Protein AF-0000000087529624 (afdb_homodimer)

Radius of gyration: 29.61 Å; Cα contacts (8 Å, |Δi|>4): 1299; chains: 2; bounding box: 72×69×89 Å

Structure (mmCIF, N/CA/C/O backbone):
data_AF-0000000087529624-model_v1
#
loop_
_entity.id
_entity.type
_entity.pdbx_description
1 polymer 'ABC-type uncharacterized transport system, substrate-binding protein'
#
loop_
_atom_site.group_PDB
_atom_site.id
_atom_site.type_symbol
_atom_site.label_atom_id
_atom_site.label_alt_id
_atom_site.label_comp_id
_atom_site.label_asym_id
_atom_site.label_entity_id
_atom_site.label_seq_id
_atom_site.pdbx_PDB_ins_code
_atom_site.Cartn_x
_atom_site.Cartn_y
_atom_site.Cartn_z
_atom_site.occupancy
_atom_site.B_iso_or_equiv
_atom_site.auth_seq_id
_atom_site.auth_comp_id
_atom_site.auth_asym_id
_atom_site.auth_atom_id
_atom_site.pdbx_PDB_model_num
ATOM 1 N N . MET A 1 1 ? -28.75 -11.672 56.594 1 63.16 1 MET A N 1
ATOM 2 C CA . MET A 1 1 ? -29.016 -12.688 55.562 1 63.16 1 MET A CA 1
ATOM 3 C C . MET A 1 1 ? -28.703 -14.086 56.094 1 63.16 1 MET A C 1
ATOM 5 O O . MET A 1 1 ? -27.609 -14.328 56.594 1 63.16 1 MET A O 1
ATOM 9 N N . GLY A 1 2 ? -29.75 -14.891 56.344 1 76.25 2 GLY A N 1
ATOM 10 C CA . GLY A 1 2 ? -29.578 -16.156 57.031 1 76.25 2 GLY A CA 1
ATOM 11 C C . GLY A 1 2 ? -28.719 -17.141 56.25 1 76.25 2 GLY A C 1
ATOM 12 O O . GLY A 1 2 ? -28.453 -16.938 55.062 1 76.25 2 GLY A O 1
ATOM 13 N N . PHE A 1 3 ? -28.219 -18.125 56.906 1 85.94 3 PHE A N 1
ATOM 14 C CA . PHE A 1 3 ? -27.344 -19.172 56.406 1 85.94 3 PHE A CA 1
ATOM 15 C C . PHE A 1 3 ? -27.922 -19.812 55.156 1 85.94 3 PHE A C 1
ATOM 17 O O . PHE A 1 3 ? -27.188 -20.047 54.188 1 85.94 3 PHE A O 1
ATOM 24 N N . TYR A 1 4 ? -29.188 -19.938 55.062 1 86.25 4 TYR A N 1
ATOM 25 C CA . TYR A 1 4 ? -29.859 -20.547 53.906 1 86.25 4 TYR A CA 1
ATOM 26 C C . TYR A 1 4 ? -29.859 -19.625 52.719 1 86.25 4 TYR A C 1
ATOM 28 O O . TYR A 1 4 ? -29.688 -20.078 51.562 1 86.25 4 TYR A O 1
ATOM 36 N N . GLU A 1 5 ? -29.906 -18.359 53 1 87.75 5 GLU A N 1
ATOM 37 C CA . GLU A 1 5 ? -29.906 -17.359 51.938 1 87.75 5 GLU A CA 1
ATOM 38 C C . GLU A 1 5 ? -28.531 -17.281 51.25 1 87.75 5 GLU A C 1
ATOM 40 O O . GLU A 1 5 ? -28.438 -17.188 50.031 1 87.75 5 GLU A O 1
ATOM 45 N N . LYS A 1 6 ? -27.547 -17.469 51.938 1 89.5 6 LYS A N 1
ATOM 46 C CA . LYS A 1 6 ? -26.188 -17.438 51.406 1 89.5 6 LYS A CA 1
ATOM 47 C C . LYS A 1 6 ? -25.922 -18.672 50.531 1 89.5 6 LYS A C 1
ATOM 49 O O . LYS A 1 6 ? -25.266 -18.578 49.5 1 89.5 6 LYS A O 1
ATOM 54 N N . LYS A 1 7 ? -26.422 -19.781 50.938 1 87.19 7 LYS A N 1
ATOM 55 C CA . LYS A 1 7 ? -26.234 -21.016 50.188 1 87.19 7 LYS A CA 1
ATOM 56 C C . LYS A 1 7 ? -26.969 -20.969 48.844 1 87.19 7 LYS A C 1
ATOM 58 O O . LYS A 1 7 ? -26.438 -21.438 47.812 1 87.19 7 LYS A O 1
ATOM 63 N N . ILE A 1 8 ? -28.094 -20.344 48.844 1 89.31 8 ILE A N 1
ATOM 64 C CA . ILE A 1 8 ? -28.875 -20.219 47.625 1 89.31 8 ILE A CA 1
ATOM 65 C C . ILE A 1 8 ? -28.188 -19.266 46.656 1 89.31 8 ILE A C 1
ATOM 67 O O . ILE A 1 8 ? -28.094 -19.547 45.469 1 89.31 8 ILE A O 1
ATOM 71 N N . ILE A 1 9 ? -27.578 -18.234 47.125 1 89.12 9 ILE A N 1
ATOM 72 C CA . ILE A 1 9 ? -26.859 -17.25 46.312 1 89.12 9 ILE A CA 1
ATOM 73 C C . ILE A 1 9 ? -25.609 -17.906 45.719 1 89.12 9 ILE A C 1
ATOM 75 O O . ILE A 1 9 ? -25.312 -17.719 44.531 1 89.12 9 ILE A O 1
ATOM 79 N N . ALA A 1 10 ? -24.969 -18.719 46.531 1 89.94 10 ALA A N 1
ATOM 80 C CA . ALA A 1 10 ? -23.766 -19.422 46.062 1 89.94 10 ALA A CA 1
ATOM 81 C C . ALA A 1 10 ? -24.109 -20.422 44.969 1 89.94 10 ALA A C 1
ATOM 83 O O . ALA A 1 10 ? -23.391 -20.531 43.969 1 89.94 10 ALA A O 1
ATOM 84 N N . LEU A 1 11 ? -25.203 -21.125 45.188 1 89.5 11 LEU A N 1
ATOM 85 C CA . LEU A 1 11 ? -25.656 -22.094 44.219 1 89.5 11 LEU A CA 1
ATOM 86 C C . LEU A 1 11 ? -26.062 -21.391 42.906 1 89.5 11 LEU A C 1
ATOM 88 O O . LEU A 1 11 ? -25.75 -21.859 41.812 1 89.5 11 LEU A O 1
ATOM 92 N N . LEU A 1 12 ? -26.719 -20.234 43 1 89.38 12 LEU A N 1
ATOM 93 C CA . LEU A 1 12 ? -27.156 -19.469 41.844 1 89.38 12 LEU A CA 1
ATOM 94 C C . LEU A 1 12 ? -25.953 -18.891 41.094 1 89.38 12 LEU A C 1
ATOM 96 O O . LEU A 1 12 ? -25.922 -18.875 39.844 1 89.38 12 LEU A O 1
ATOM 100 N N . THR A 1 13 ? -24.984 -18.516 41.906 1 89.5 13 THR A N 1
ATOM 101 C CA . THR A 1 13 ? -23.766 -17.984 41.312 1 89.5 13 THR A CA 1
ATOM 102 C C . THR A 1 13 ? -23 -19.094 40.594 1 89.5 13 THR A C 1
ATOM 104 O O . THR A 1 13 ? -22.531 -18.891 39.469 1 89.5 13 THR A O 1
ATOM 107 N N . ALA A 1 14 ? -22.938 -20.25 41.312 1 90.06 14 ALA A N 1
ATOM 108 C CA . ALA A 1 14 ? -22.266 -21.391 40.688 1 90.06 14 ALA A CA 1
ATOM 109 C C . ALA A 1 14 ? -22.969 -21.812 39.406 1 90.06 14 ALA A C 1
ATOM 111 O O . ALA A 1 14 ? -22.328 -22.094 38.406 1 90.06 14 ALA A O 1
ATOM 112 N N . CYS A 1 15 ? -24.297 -21.844 39.469 1 90.31 15 CYS A N 1
ATOM 113 C CA . CYS A 1 15 ? -25.078 -22.188 38.281 1 90.31 15 CYS A CA 1
ATOM 114 C C . CYS A 1 15 ? -24.859 -21.156 37.188 1 90.31 15 CYS A C 1
ATOM 116 O O . CYS A 1 15 ? -24.703 -21.516 36.031 1 90.31 15 CYS A O 1
ATOM 118 N N . PHE A 1 16 ? -24.891 -19.938 37.594 1 88.69 16 PHE A N 1
ATOM 119 C CA . PHE A 1 16 ? -24.672 -18.859 36.625 1 88.69 16 PHE A CA 1
ATOM 120 C C . PHE A 1 16 ? -23.281 -18.969 36 1 88.69 16 PHE A C 1
ATOM 122 O O . PHE A 1 16 ? -23.156 -18.891 34.75 1 88.69 16 PHE A O 1
ATOM 129 N N . VAL A 1 17 ? -22.234 -19.203 36.781 1 89.5 17 VAL A N 1
ATOM 130 C CA . VAL A 1 17 ? -20.859 -19.312 36.281 1 89.5 17 VAL A CA 1
ATOM 131 C C . VAL A 1 17 ? -20.75 -20.531 35.375 1 89.5 17 VAL A C 1
ATOM 133 O O . VAL A 1 17 ? -20.109 -20.469 34.312 1 89.5 17 VAL A O 1
ATOM 136 N N . THR A 1 18 ? -21.375 -21.641 35.844 1 91.06 18 THR A N 1
ATOM 137 C CA . THR A 1 18 ? -21.344 -22.844 35.031 1 91.06 18 THR A CA 1
ATOM 138 C C . THR A 1 18 ? -22.031 -22.609 33.688 1 91.06 18 THR A C 1
ATOM 140 O O . THR A 1 18 ? -21.516 -23.031 32.656 1 91.06 18 THR A O 1
ATOM 143 N N . ILE A 1 19 ? -23.141 -21.969 33.688 1 88.75 19 ILE A N 1
ATOM 144 C CA . ILE A 1 19 ? -23.875 -21.672 32.469 1 88.75 19 ILE A CA 1
ATOM 145 C C . ILE A 1 19 ? -23.047 -20.734 31.594 1 88.75 19 ILE A C 1
ATOM 147 O O . ILE A 1 19 ? -23 -20.906 30.375 1 88.75 19 ILE A O 1
ATOM 151 N N . LEU A 1 20 ? -22.438 -19.766 32.188 1 86.81 20 LEU A N 1
ATOM 152 C CA . LEU A 1 20 ? -21.594 -18.828 31.438 1 86.81 20 LEU A CA 1
ATOM 153 C C . LEU A 1 20 ? -20.422 -19.562 30.781 1 86.81 20 LEU A C 1
ATOM 155 O O . LEU A 1 20 ? -20.094 -19.297 29.625 1 86.81 20 LEU A O 1
ATOM 159 N N . ILE A 1 21 ? -19.766 -20.375 31.531 1 86.56 21 ILE A N 1
ATOM 160 C CA . ILE A 1 21 ? -18.656 -21.141 30.984 1 86.56 21 ILE A CA 1
ATOM 161 C C . ILE A 1 21 ? -19.141 -22.016 29.844 1 86.56 21 ILE A C 1
ATOM 163 O O . ILE A 1 21 ? -18.5 -22.078 28.781 1 86.56 21 ILE A O 1
ATOM 167 N N . ILE A 1 22 ? -20.312 -22.688 30.047 1 85.06 22 ILE A N 1
ATOM 168 C CA . ILE A 1 22 ? -20.875 -23.531 29 1 85.06 22 ILE A CA 1
ATOM 169 C C . ILE A 1 22 ? -21.188 -22.688 27.766 1 85.06 22 ILE A C 1
ATOM 171 O O . ILE A 1 22 ? -20.891 -23.078 26.641 1 85.06 22 ILE A O 1
ATOM 175 N N . PHE A 1 23 ? -21.766 -21.562 27.969 1 80.31 23 PHE A N 1
ATOM 176 C CA . PHE A 1 23 ? -22.094 -20.656 26.875 1 80.31 23 PHE A CA 1
ATOM 177 C C . PHE A 1 23 ? -20.828 -20.234 26.141 1 80.31 23 PHE A C 1
ATOM 179 O O . PHE A 1 23 ? -20.797 -20.266 24.906 1 80.31 23 PHE A O 1
ATOM 186 N N . LEU A 1 24 ? -19.812 -19.859 26.797 1 78.88 24 LEU A N 1
ATOM 187 C CA . LEU A 1 24 ? -18.562 -19.422 26.172 1 78.88 24 LEU A CA 1
ATOM 188 C C . LEU A 1 24 ? -17.922 -20.562 25.406 1 78.88 24 LEU A C 1
ATOM 190 O O . LEU A 1 24 ? -17.375 -20.359 24.312 1 78.88 24 LEU A O 1
ATOM 194 N N . VAL A 1 25 ? -18.078 -21.672 25.969 1 76.44 25 VAL A N 1
ATOM 195 C CA . VAL A 1 25 ? -17.5 -22.844 25.312 1 76.44 25 VAL A CA 1
ATOM 196 C C . VAL A 1 25 ? -18.281 -23.172 24.047 1 76.44 25 VAL A C 1
ATOM 198 O O . VAL A 1 25 ? -17.703 -23.406 22.984 1 76.44 25 VAL A O 1
ATOM 201 N N . ILE A 1 26 ? -19.562 -23.109 24.094 1 73.06 26 ILE A N 1
ATOM 202 C CA . ILE A 1 26 ? -20.406 -23.422 22.953 1 73.06 26 ILE A CA 1
ATOM 203 C C . ILE A 1 26 ? -20.188 -22.375 21.859 1 73.06 26 ILE A C 1
ATOM 205 O O . ILE A 1 26 ? -20.094 -22.719 20.672 1 73.06 26 ILE A O 1
ATOM 209 N N . THR A 1 27 ? -20.125 -21.125 22.219 1 74.19 27 THR A N 1
ATOM 210 C CA . THR A 1 27 ? -19.922 -20.062 21.234 1 74.19 27 THR A CA 1
ATOM 211 C C . THR A 1 27 ? -18.578 -20.203 20.547 1 74.19 27 THR A C 1
ATOM 213 O O . THR A 1 27 ? -18.453 -19.938 19.344 1 74.19 27 THR A O 1
ATOM 216 N N . ASN A 1 28 ? -17.656 -20.625 21.297 1 74.56 28 ASN A N 1
ATOM 217 C CA . ASN A 1 28 ? -16.328 -20.797 20.703 1 74.56 28 ASN A CA 1
ATOM 218 C C . ASN A 1 28 ? -16.281 -22.016 19.781 1 74.56 28 ASN A C 1
ATOM 220 O O . ASN A 1 28 ? -15.625 -21.984 18.734 1 74.56 28 ASN A O 1
ATOM 224 N N . LEU A 1 29 ? -17.031 -23.031 20.125 1 75.06 29 LEU A N 1
ATOM 225 C CA . LEU A 1 29 ? -17.031 -24.266 19.344 1 75.06 29 LEU A CA 1
ATOM 226 C C . LEU A 1 29 ? -17.875 -24.094 18.078 1 75.06 29 LEU A C 1
ATOM 228 O O . LEU A 1 29 ? -17.656 -24.812 17.094 1 75.06 29 LEU A O 1
ATOM 232 N N . SER A 1 30 ? -18.672 -23.172 18.078 1 82.81 30 SER A N 1
ATOM 233 C CA . SER A 1 30 ? -19.594 -23.016 16.953 1 82.81 30 SER A CA 1
ATOM 234 C C . SER A 1 30 ? -19.047 -22.047 15.914 1 82.81 30 SER A C 1
ATOM 236 O O . SER A 1 30 ? -19.625 -21.859 14.852 1 82.81 30 SER A O 1
ATOM 238 N N . LYS A 1 31 ? -17.844 -21.578 16.156 1 90.44 31 LYS A N 1
ATOM 239 C CA . LYS A 1 31 ? -17.25 -20.656 15.203 1 90.44 31 LYS A CA 1
ATOM 240 C C . LYS A 1 31 ? -16.875 -21.375 13.906 1 90.44 31 LYS A C 1
ATOM 242 O O . LYS A 1 31 ? -16.312 -22.484 13.945 1 90.44 31 LYS A O 1
ATOM 247 N N . PRO A 1 32 ? -17.25 -20.797 12.742 1 96 32 PRO A N 1
ATOM 248 C CA . PRO A 1 32 ? -16.781 -21.391 11.492 1 96 32 PRO A CA 1
ATOM 249 C C . PRO A 1 32 ? -15.258 -21.562 11.445 1 96 32 PRO A C 1
ATOM 251 O O . PRO A 1 32 ? -14.523 -20.688 11.922 1 96 32 PRO A O 1
ATOM 254 N N . ARG A 1 33 ? -14.812 -22.703 10.992 1 98 33 ARG A N 1
ATOM 255 C CA . ARG A 1 33 ? -13.398 -23.047 10.922 1 98 33 ARG A CA 1
ATOM 256 C C . ARG A 1 33 ? -12.867 -22.906 9.5 1 98 33 ARG A C 1
ATOM 258 O O . ARG A 1 33 ? -13.391 -23.516 8.57 1 98 33 ARG A O 1
ATOM 265 N N . ILE A 1 34 ? -11.82 -22.047 9.359 1 98.75 34 ILE A N 1
ATOM 266 C CA . ILE A 1 34 ? -11.219 -21.797 8.055 1 98.75 34 ILE A CA 1
ATOM 267 C C . ILE A 1 34 ? -9.773 -22.297 8.047 1 98.75 34 ILE A C 1
ATOM 269 O O . ILE A 1 34 ? -8.969 -21.891 8.891 1 98.75 34 ILE A O 1
ATOM 273 N N . PHE A 1 35 ? -9.477 -23.219 7.172 1 98.81 35 PHE A N 1
ATOM 274 C CA . PHE A 1 35 ? -8.133 -23.75 6.98 1 98.81 35 PHE A CA 1
ATOM 275 C C . PHE A 1 35 ? -7.453 -23.078 5.793 1 98.81 35 PHE A C 1
ATOM 277 O O . PHE A 1 35 ? -7.824 -23.297 4.641 1 98.81 35 PHE A O 1
ATOM 284 N N . VAL A 1 36 ? -6.508 -22.203 6.066 1 98.94 36 VAL A N 1
ATOM 285 C CA . VAL A 1 36 ? -5.758 -21.547 5.004 1 98.94 36 VAL A CA 1
ATOM 286 C C . VAL A 1 36 ? -4.52 -22.359 4.652 1 98.94 36 VAL A C 1
ATOM 288 O O . VAL A 1 36 ? -3.6 -22.484 5.465 1 98.94 36 VAL A O 1
ATOM 291 N N . LEU A 1 37 ? -4.512 -22.859 3.459 1 98.88 37 LEU A N 1
ATOM 292 C CA . LEU A 1 37 ? -3.514 -23.812 2.988 1 98.88 37 LEU A CA 1
ATOM 293 C C . LEU A 1 37 ? -2.646 -23.203 1.896 1 98.88 37 LEU A C 1
ATOM 295 O O . LEU A 1 37 ? -3.135 -22.891 0.808 1 98.88 37 LEU A O 1
ATOM 299 N N . HIS A 1 38 ? -1.378 -23.078 2.221 1 98.56 38 HIS A N 1
ATOM 300 C CA . HIS A 1 38 ? -0.448 -22.5 1.255 1 98.56 38 HIS A CA 1
ATOM 301 C C . HIS A 1 38 ? 0.461 -23.578 0.659 1 98.56 38 HIS A C 1
ATOM 303 O O . HIS A 1 38 ? 1 -24.406 1.385 1 98.56 38 HIS A O 1
ATOM 309 N N . SER A 1 39 ? 0.67 -23.469 -0.634 1 96.81 39 SER A N 1
ATOM 310 C CA . SER A 1 39 ? 1.668 -24.297 -1.309 1 96.81 39 SER A CA 1
ATOM 311 C C . SER A 1 39 ? 3.07 -24 -0.785 1 96.81 39 SER A C 1
ATOM 313 O O . SER A 1 39 ? 3.92 -24.891 -0.741 1 96.81 39 SER A O 1
ATOM 315 N N . TYR A 1 40 ? 3.26 -22.75 -0.394 1 94.75 40 TYR A N 1
ATOM 316 C CA . TYR A 1 40 ? 4.617 -22.297 -0.107 1 94.75 40 TYR A CA 1
ATOM 317 C C . TYR A 1 40 ? 4.727 -21.766 1.319 1 94.75 40 TYR A C 1
ATOM 319 O O . TYR A 1 40 ? 3.738 -21.75 2.059 1 94.75 40 TYR A O 1
ATOM 327 N N . SER A 1 41 ? 5.93 -21.406 1.632 1 94.5 41 SER A N 1
ATOM 328 C CA . SER A 1 41 ? 6.188 -20.984 3.008 1 94.5 41 SER A CA 1
ATOM 329 C C . SER A 1 41 ? 5.973 -19.484 3.186 1 94.5 41 SER A C 1
ATOM 331 O O . SER A 1 41 ? 5.91 -18.75 2.205 1 94.5 41 SER A O 1
ATOM 333 N N . LEU A 1 42 ? 5.953 -19.094 4.426 1 94.81 42 LEU A N 1
ATOM 334 C CA . LEU A 1 42 ? 5.734 -17.703 4.816 1 94.81 42 LEU A CA 1
ATOM 335 C C . LEU A 1 42 ? 6.961 -16.859 4.504 1 94.81 42 LEU A C 1
ATOM 337 O O . LEU A 1 42 ? 6.883 -15.625 4.48 1 94.81 42 LEU A O 1
ATOM 341 N N . ASN A 1 43 ? 8.07 -17.469 4.211 1 89.62 43 ASN A N 1
ATOM 342 C CA . ASN A 1 43 ? 9.281 -16.719 3.865 1 89.62 43 ASN A CA 1
ATOM 343 C C . ASN A 1 43 ? 9.195 -16.141 2.459 1 89.62 43 ASN A C 1
ATOM 345 O O . ASN A 1 43 ? 10.008 -15.289 2.088 1 89.62 43 ASN A O 1
ATOM 349 N N . PHE A 1 44 ? 8.211 -16.562 1.722 1 89.62 44 PHE A N 1
ATOM 350 C CA . PHE A 1 44 ? 7.957 -16.047 0.382 1 89.62 44 PHE A CA 1
ATOM 351 C C . PHE A 1 44 ? 7.027 -14.836 0.435 1 89.62 44 PHE A C 1
ATOM 353 O O . PHE A 1 44 ? 5.906 -14.93 0.939 1 89.62 44 PHE A O 1
ATOM 360 N N . SER A 1 45 ? 7.48 -13.656 -0.053 1 91.62 45 SER A N 1
ATOM 361 C CA . SER A 1 45 ? 6.734 -12.406 0.042 1 91.62 45 SER A CA 1
ATOM 362 C C . SER A 1 45 ? 5.344 -12.539 -0.568 1 91.62 45 SER A C 1
ATOM 364 O O . SER A 1 45 ? 4.375 -11.984 -0.047 1 91.62 45 SER A O 1
ATOM 366 N N . TRP A 1 46 ? 5.262 -13.266 -1.676 1 94 46 TRP A N 1
ATOM 367 C CA . TRP A 1 46 ? 3.98 -13.539 -2.322 1 94 46 TRP A CA 1
ATOM 368 C C . TRP A 1 46 ? 2.979 -14.109 -1.322 1 94 46 TRP A C 1
ATOM 370 O O . TRP A 1 46 ? 1.846 -13.633 -1.231 1 94 46 TRP A O 1
ATOM 380 N N . VAL A 1 47 ? 3.379 -15.07 -0.537 1 96.56 47 VAL A N 1
ATOM 381 C CA . VAL A 1 47 ? 2.539 -15.719 0.46 1 96.56 47 VAL A CA 1
ATOM 382 C C . VAL A 1 47 ? 2.152 -14.727 1.549 1 96.56 47 VAL A C 1
ATOM 384 O O . VAL A 1 47 ? 0.979 -14.617 1.913 1 96.56 47 VAL A O 1
ATOM 387 N N . LYS A 1 48 ? 3.146 -13.977 2.002 1 96.38 48 LYS A N 1
ATOM 388 C CA . LYS A 1 48 ? 2.904 -12.984 3.043 1 96.38 48 LYS A CA 1
ATOM 389 C C . LYS A 1 48 ? 1.849 -11.969 2.602 1 96.38 48 LYS A C 1
ATOM 391 O O . LYS A 1 48 ? 0.941 -11.641 3.367 1 96.38 48 LYS A O 1
ATOM 396 N N . ASP A 1 49 ? 1.986 -11.539 1.422 1 96.75 49 ASP A N 1
ATOM 397 C CA . ASP A 1 49 ? 1.105 -10.477 0.935 1 96.75 49 ASP A CA 1
ATOM 398 C C . ASP A 1 49 ? -0.299 -11.016 0.667 1 96.75 49 ASP A C 1
ATOM 400 O O . ASP A 1 49 ? -1.287 -10.297 0.847 1 96.75 49 ASP A O 1
ATOM 404 N N . ILE A 1 50 ? -0.413 -12.242 0.229 1 98.25 50 ILE A N 1
ATOM 405 C CA . ILE A 1 50 ? -1.725 -12.875 0.119 1 98.25 50 ILE A CA 1
ATOM 406 C C . ILE A 1 50 ? -2.387 -12.93 1.493 1 98.25 50 ILE A C 1
ATOM 408 O O . ILE A 1 50 ? -3.576 -12.633 1.628 1 98.25 50 ILE A O 1
ATOM 412 N N . ASN A 1 51 ? -1.62 -13.32 2.516 1 98.56 51 ASN A N 1
ATOM 413 C CA . ASN A 1 51 ? -2.146 -13.359 3.875 1 98.56 51 ASN A CA 1
ATOM 414 C C . ASN A 1 51 ? -2.643 -11.984 4.328 1 98.56 51 ASN A C 1
ATOM 416 O O . ASN A 1 51 ? -3.65 -11.891 5.027 1 98.56 51 ASN A O 1
ATOM 420 N N . VAL A 1 52 ? -1.903 -10.945 3.934 1 96.88 52 VAL A N 1
ATOM 421 C CA . VAL A 1 52 ? -2.363 -9.594 4.246 1 96.88 52 VAL A CA 1
ATOM 422 C C . VAL A 1 52 ? -3.754 -9.375 3.658 1 96.88 52 VAL A C 1
ATOM 424 O O . VAL A 1 52 ? -4.652 -8.875 4.34 1 96.88 52 VAL A O 1
ATOM 427 N N . GLY A 1 53 ? -3.961 -9.734 2.41 1 97.69 53 GLY A N 1
ATOM 428 C CA . GLY A 1 53 ? -5.266 -9.625 1.776 1 97.69 53 GLY A CA 1
ATOM 429 C C . GLY A 1 53 ? -6.352 -10.398 2.5 1 97.69 53 GLY A C 1
ATOM 430 O O . GLY A 1 53 ? -7.457 -9.891 2.701 1 97.69 53 GLY A O 1
ATOM 431 N N . ILE A 1 54 ? -6.004 -11.625 2.943 1 98.56 54 ILE A N 1
ATOM 432 C CA . ILE A 1 54 ? -6.957 -12.461 3.662 1 98.56 54 ILE A CA 1
ATOM 433 C C . ILE A 1 54 ? -7.32 -11.805 4.992 1 98.56 54 ILE A C 1
ATOM 435 O O . ILE A 1 54 ? -8.5 -11.703 5.332 1 98.56 54 ILE A O 1
ATOM 439 N N . GLU A 1 55 ? -6.387 -11.32 5.703 1 97.81 55 GLU A N 1
ATOM 440 C CA . GLU A 1 55 ? -6.578 -10.766 7.039 1 97.81 55 GLU A CA 1
ATOM 441 C C . GLU A 1 55 ? -7.371 -9.461 6.984 1 97.81 55 GLU A C 1
ATOM 443 O O . GLU A 1 55 ? -8.109 -9.141 7.918 1 97.81 55 GLU A O 1
ATOM 448 N N . ARG A 1 56 ? -7.203 -8.688 5.902 1 95.44 56 ARG A N 1
ATOM 449 C CA . ARG A 1 56 ? -7.977 -7.465 5.742 1 95.44 56 ARG A CA 1
ATOM 450 C C . ARG A 1 56 ? -9.477 -7.742 5.84 1 95.44 56 ARG A C 1
ATOM 452 O O . ARG A 1 56 ? -10.25 -6.871 6.238 1 95.44 56 ARG A O 1
ATOM 459 N N . ILE A 1 57 ? -9.867 -8.961 5.523 1 96.94 57 ILE A N 1
ATOM 460 C CA . ILE A 1 57 ? -11.281 -9.312 5.477 1 96.94 57 ILE A CA 1
ATOM 461 C C . ILE A 1 57 ? -11.648 -10.148 6.699 1 96.94 57 ILE A C 1
ATOM 463 O O . ILE A 1 57 ? -12.648 -9.883 7.367 1 96.94 57 ILE A O 1
ATOM 467 N N . LEU A 1 58 ? -10.758 -11.062 7.145 1 97.81 58 LEU A N 1
ATOM 468 C CA . LEU A 1 58 ? -11.164 -12.094 8.094 1 97.81 58 LEU A CA 1
ATOM 469 C C . LEU A 1 58 ? -10.773 -11.711 9.516 1 97.81 58 LEU A C 1
ATOM 471 O O . LEU A 1 58 ? -11.297 -12.273 10.484 1 97.81 58 LEU A O 1
ATOM 475 N N . LYS A 1 59 ? -9.82 -10.852 9.648 1 93.88 59 LYS A N 1
ATOM 476 C CA . LYS A 1 59 ? -9.242 -10.57 10.961 1 93.88 59 LYS A CA 1
ATOM 477 C C . LYS A 1 59 ? -10.32 -10.133 11.945 1 93.88 59 LYS A C 1
ATOM 479 O O . LYS A 1 59 ? -10.227 -10.406 13.148 1 93.88 59 LYS A O 1
ATOM 484 N N . HIS A 1 60 ? -11.375 -9.508 11.516 1 89.5 60 HIS A N 1
ATOM 485 C CA . HIS A 1 60 ? -12.375 -8.992 12.445 1 89.5 60 HIS A CA 1
ATOM 486 C C . HIS A 1 60 ? -13.617 -9.883 12.477 1 89.5 60 HIS A C 1
ATOM 488 O O . HIS A 1 60 ? -14.633 -9.516 13.062 1 89.5 60 HIS A O 1
ATOM 494 N N . LYS A 1 61 ? -13.523 -11 11.852 1 94.88 61 LYS A N 1
ATOM 495 C CA . LYS A 1 61 ? -14.617 -11.969 11.852 1 94.88 61 LYS A CA 1
ATOM 496 C C . LYS A 1 61 ? -14.461 -12.969 12.992 1 94.88 61 LYS A C 1
ATOM 498 O O . LYS A 1 61 ? -13.344 -13.289 13.398 1 94.88 61 LYS A O 1
ATOM 503 N N . PRO A 1 62 ? -15.531 -13.367 13.539 1 94.75 62 PRO A N 1
ATOM 504 C CA . PRO A 1 62 ? -15.461 -14.359 14.617 1 94.75 62 PRO A CA 1
ATOM 505 C C . PRO A 1 62 ? -15.25 -15.781 14.102 1 94.75 62 PRO A C 1
ATOM 507 O O . PRO A 1 62 ? -16.062 -16.672 14.383 1 94.75 62 PRO A O 1
ATOM 510 N N . TYR A 1 63 ? -14.281 -15.992 13.336 1 97.38 63 TYR A N 1
ATOM 511 C CA . TYR A 1 63 ? -13.938 -17.281 12.75 1 97.38 63 TYR A CA 1
ATOM 512 C C . TYR A 1 63 ? -12.688 -17.859 13.406 1 97.38 63 TYR A C 1
ATOM 514 O O . TYR A 1 63 ? -11.883 -17.125 13.969 1 97.38 63 TYR A O 1
ATOM 522 N N . SER A 1 64 ? -12.586 -19.156 13.492 1 96.81 64 SER A N 1
ATOM 523 C CA . SER A 1 64 ? -11.344 -19.844 13.836 1 96.81 64 SER A CA 1
ATOM 524 C C . SER A 1 64 ? -10.5 -20.109 12.594 1 96.81 64 SER A C 1
ATOM 526 O O . SER A 1 64 ? -10.938 -20.828 11.68 1 96.81 64 SER A O 1
ATOM 528 N N . ILE A 1 65 ? -9.32 -19.578 12.578 1 98.12 65 ILE A N 1
ATOM 529 C CA . ILE A 1 65 ? -8.492 -19.688 11.383 1 98.12 65 ILE A CA 1
ATOM 530 C C . ILE A 1 65 ? -7.211 -20.453 11.703 1 98.12 65 ILE A C 1
ATOM 532 O O . ILE A 1 65 ? -6.531 -20.141 12.688 1 98.12 65 ILE A O 1
ATOM 536 N N . ARG A 1 66 ? -6.922 -21.438 10.969 1 98.19 66 ARG A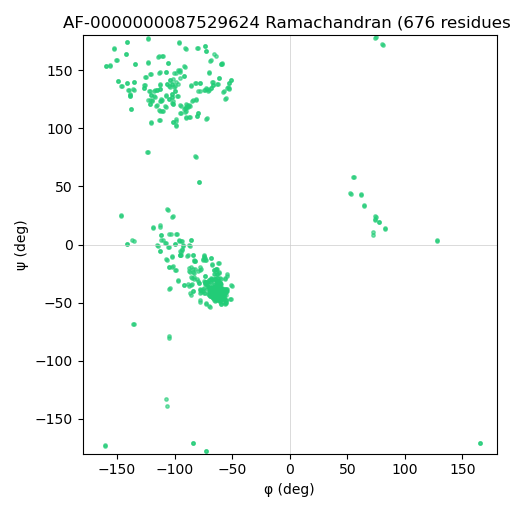 N 1
ATOM 537 C CA . ARG A 1 66 ? -5.664 -22.172 11.047 1 98.19 66 ARG A CA 1
ATOM 538 C C . ARG A 1 66 ? -4.867 -22.016 9.75 1 98.19 66 ARG A C 1
ATOM 540 O O . ARG A 1 66 ? -5.422 -22.156 8.656 1 98.19 66 ARG A O 1
ATOM 547 N N . TRP A 1 67 ? -3.635 -21.734 9.93 1 98.56 67 TRP A N 1
ATOM 548 C CA . TRP A 1 67 ? -2.734 -21.547 8.797 1 98.56 67 TRP A CA 1
ATOM 549 C C . TRP A 1 67 ? -1.823 -22.766 8.625 1 98.56 67 TRP A C 1
ATOM 551 O O . TRP A 1 67 ? -1.328 -23.312 9.609 1 98.56 67 TRP A O 1
ATOM 561 N N . HIS A 1 68 ? -1.633 -23.234 7.422 1 98.69 68 HIS A N 1
ATOM 562 C CA . HIS A 1 68 ? -0.762 -24.359 7.102 1 98.69 68 HIS A CA 1
ATOM 563 C C . HIS A 1 68 ? 0.082 -24.062 5.863 1 98.69 68 HIS A C 1
ATOM 565 O O . HIS A 1 68 ? -0.435 -23.578 4.855 1 98.69 68 HIS A O 1
ATOM 571 N N . TYR A 1 69 ? 1.347 -24.359 5.949 1 98.31 69 TYR A N 1
ATOM 572 C CA . TYR A 1 69 ? 2.301 -24.094 4.879 1 98.31 69 TYR A CA 1
ATOM 573 C C . TYR A 1 69 ? 3 -25.375 4.441 1 98.31 69 TYR A C 1
ATOM 575 O O . TYR A 1 69 ? 3.688 -26.016 5.238 1 98.31 69 TYR A O 1
ATOM 583 N N . MET A 1 70 ? 2.916 -25.688 3.131 1 97.75 70 MET A N 1
ATOM 584 C CA . MET A 1 70 ? 3.463 -26.938 2.637 1 97.75 70 MET A CA 1
ATOM 585 C C . MET A 1 70 ? 4.953 -26.812 2.334 1 97.75 70 MET A C 1
ATOM 587 O O . MET A 1 70 ? 5.676 -27.797 2.307 1 97.75 70 MET A O 1
ATOM 591 N N . ASP A 1 71 ? 5.422 -25.625 1.981 1 94.69 71 ASP A N 1
ATOM 592 C CA . ASP A 1 71 ? 6.82 -25.281 1.728 1 94.69 71 ASP A CA 1
ATOM 593 C C . ASP A 1 71 ? 7.371 -26.094 0.554 1 94.69 71 ASP A C 1
ATOM 595 O O . ASP A 1 71 ? 8.5 -26.578 0.611 1 94.69 71 ASP A O 1
ATOM 599 N N . THR A 1 72 ? 6.598 -26.219 -0.497 1 92.5 72 THR A N 1
ATOM 600 C CA . THR A 1 72 ? 6.965 -27.109 -1.601 1 92.5 72 THR A CA 1
ATOM 601 C C . THR A 1 72 ? 7.93 -26.406 -2.551 1 92.5 72 THR A C 1
ATOM 603 O O . THR A 1 72 ? 8.555 -27.047 -3.396 1 92.5 72 THR A O 1
ATOM 606 N N . LYS A 1 73 ? 8.07 -25.125 -2.465 1 83.12 73 LYS A N 1
ATOM 607 C CA . LYS A 1 73 ? 8.984 -24.391 -3.348 1 83.12 73 LYS A CA 1
ATOM 608 C C . LYS A 1 73 ? 10.438 -24.719 -3.029 1 83.12 73 LYS A C 1
ATOM 610 O O . LYS A 1 73 ? 11.242 -24.922 -3.938 1 83.12 73 LYS A O 1
ATOM 615 N N . ARG A 1 74 ? 10.75 -24.781 -1.821 1 81.81 74 ARG A N 1
ATOM 616 C CA . ARG A 1 74 ? 12.109 -25.078 -1.384 1 81.81 74 ARG A CA 1
ATOM 617 C C . ARG A 1 74 ? 12.406 -26.578 -1.486 1 81.81 74 ARG A C 1
ATOM 619 O O . ARG A 1 74 ? 13.57 -26.984 -1.474 1 81.81 74 ARG A O 1
ATOM 626 N N . ASN A 1 75 ? 11.352 -27.359 -1.494 1 84.44 75 ASN A N 1
ATOM 627 C CA . ASN A 1 75 ? 11.422 -28.812 -1.591 1 84.44 75 ASN A CA 1
ATOM 628 C C . ASN A 1 75 ? 10.617 -29.344 -2.773 1 84.44 75 ASN A C 1
ATOM 630 O O . ASN A 1 75 ? 9.539 -29.906 -2.592 1 84.44 75 ASN A O 1
ATOM 634 N N . PRO A 1 76 ? 11.242 -29.234 -3.938 1 83 76 PRO A N 1
ATOM 635 C CA . PRO A 1 76 ? 10.422 -29.406 -5.141 1 83 76 PRO A CA 1
ATOM 636 C C . PRO A 1 76 ? 10.266 -30.859 -5.551 1 83 76 PRO A C 1
ATOM 638 O O . PRO A 1 76 ? 9.602 -31.172 -6.547 1 83 76 PRO A O 1
ATOM 641 N N . SER A 1 77 ? 10.773 -31.828 -4.797 1 87.81 77 SER A N 1
ATOM 642 C CA . SER A 1 77 ? 10.648 -33.219 -5.191 1 87.81 77 SER A CA 1
ATOM 643 C C . SER A 1 77 ? 9.203 -33.719 -5.086 1 87.81 77 SER A C 1
ATOM 645 O O . SER A 1 77 ? 8.461 -33.25 -4.215 1 87.81 77 SER A O 1
ATOM 647 N N . ILE A 1 78 ? 8.906 -34.625 -5.961 1 92.19 78 ILE A N 1
ATOM 648 C CA . ILE A 1 78 ? 7.562 -35.188 -5.961 1 92.19 78 ILE A CA 1
ATOM 649 C C . ILE A 1 78 ? 7.305 -35.906 -4.645 1 92.19 78 ILE A C 1
ATOM 651 O O . ILE A 1 78 ? 6.199 -35.844 -4.102 1 92.19 78 ILE A O 1
ATOM 655 N N . GLU A 1 79 ? 8.312 -36.531 -4.164 1 95.62 79 GLU A N 1
ATOM 656 C CA . GLU A 1 79 ? 8.188 -37.281 -2.902 1 95.62 79 GLU A CA 1
ATOM 657 C C . GLU A 1 79 ? 7.84 -36.312 -1.755 1 95.62 79 GLU A C 1
ATOM 659 O O . GLU A 1 79 ? 6.961 -36.625 -0.943 1 95.62 79 GLU A O 1
ATOM 664 N N . TYR A 1 80 ? 8.516 -35.25 -1.725 1 95.12 80 TYR A N 1
ATOM 665 C CA . TYR A 1 80 ? 8.242 -34.281 -0.667 1 95.12 80 TYR A CA 1
ATOM 666 C C . TYR A 1 80 ? 6.832 -33.719 -0.798 1 95.12 80 TYR A C 1
ATOM 668 O O . TYR A 1 80 ? 6.105 -33.594 0.192 1 95.12 80 TYR A O 1
ATOM 676 N N .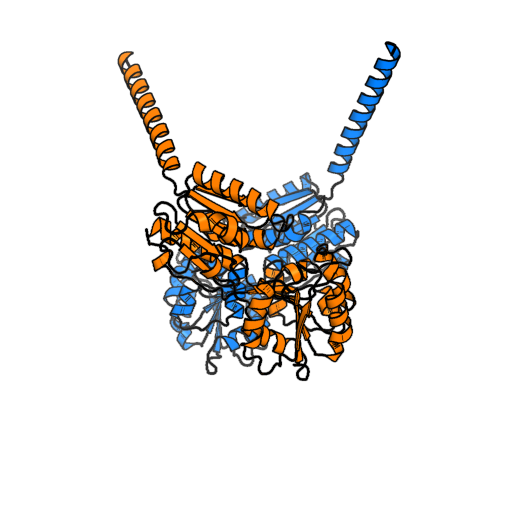 LYS A 1 81 ? 6.43 -33.344 -1.949 1 96.44 81 LYS A N 1
ATOM 677 C CA . LYS A 1 81 ? 5.117 -32.781 -2.191 1 96.44 81 LYS A CA 1
ATOM 678 C C . LYS A 1 81 ? 4.004 -33.719 -1.772 1 96.44 81 LYS A C 1
ATOM 680 O O . LYS A 1 81 ? 3.018 -33.312 -1.159 1 96.44 81 LYS A O 1
ATOM 685 N N . GLU A 1 82 ? 4.227 -35 -2.074 1 97.69 82 GLU A N 1
ATOM 686 C CA . GLU A 1 82 ? 3.25 -36 -1.688 1 97.69 82 GLU A CA 1
ATOM 687 C C . GLU A 1 82 ? 3.174 -36.156 -0.171 1 97.69 82 GLU A C 1
ATOM 689 O O . GLU A 1 82 ? 2.082 -36.25 0.394 1 97.69 82 GLU A O 1
ATOM 694 N N . LYS A 1 83 ? 4.305 -36.125 0.445 1 98.12 83 LYS A N 1
ATOM 695 C CA . LYS A 1 83 ? 4.344 -36.219 1.901 1 98.12 83 LYS A CA 1
ATOM 696 C C . LYS A 1 83 ? 3.693 -35.031 2.557 1 98.12 83 LYS A C 1
ATOM 698 O O . LYS A 1 83 ? 2.885 -35.156 3.477 1 98.12 83 LYS A O 1
ATOM 703 N N . ALA A 1 84 ? 4.078 -33.844 2.1 1 98.06 84 ALA A N 1
ATOM 704 C CA . ALA A 1 84 ? 3.479 -32.625 2.607 1 98.06 84 ALA A CA 1
ATOM 705 C C . ALA A 1 84 ? 1.967 -32.625 2.408 1 98.06 84 ALA A C 1
ATOM 707 O O . ALA A 1 84 ? 1.218 -32.156 3.271 1 98.06 84 ALA A O 1
ATOM 708 N N . GLY A 1 85 ? 1.552 -33.125 1.274 1 98.62 85 GLY A N 1
ATOM 709 C CA . GLY A 1 85 ? 0.131 -33.25 0.994 1 98.62 85 GLY A CA 1
ATOM 710 C C . GLY A 1 85 ? -0.587 -34.156 1.976 1 98.62 85 GLY A C 1
ATOM 711 O O . GLY A 1 85 ? -1.648 -33.812 2.494 1 98.62 85 GLY A O 1
ATOM 712 N N . LYS A 1 86 ? -0.003 -35.312 2.254 1 98.44 86 LYS A N 1
ATOM 713 C CA . LYS A 1 86 ? -0.591 -36.25 3.197 1 98.44 86 LYS A CA 1
ATOM 714 C C . LYS A 1 86 ? -0.725 -35.625 4.586 1 98.44 86 LYS A C 1
ATOM 716 O O . LYS A 1 86 ? -1.741 -35.812 5.258 1 98.44 86 LYS A O 1
ATOM 721 N N . ILE A 1 87 ? 0.286 -34.906 4.973 1 98.56 87 ILE A N 1
ATOM 722 C CA . ILE A 1 87 ? 0.276 -34.25 6.273 1 98.56 87 ILE A CA 1
ATOM 723 C C . ILE A 1 87 ? -0.876 -33.25 6.332 1 98.56 87 ILE A C 1
ATOM 725 O O . ILE A 1 87 ? -1.633 -33.219 7.305 1 98.56 87 ILE A O 1
ATOM 729 N N . ALA A 1 88 ? -1.011 -32.469 5.305 1 98.75 88 ALA A N 1
ATOM 730 C CA . ALA A 1 88 ? -2.055 -31.453 5.262 1 98.75 88 ALA A CA 1
ATOM 731 C C . ALA A 1 88 ? -3.441 -32.094 5.219 1 98.75 88 ALA A C 1
ATOM 733 O O . ALA A 1 88 ? -4.363 -31.625 5.895 1 98.75 88 ALA A O 1
ATOM 734 N N . VAL A 1 89 ? -3.625 -33.156 4.449 1 98.75 89 VAL A N 1
ATOM 735 C CA . VAL A 1 89 ? -4.898 -33.844 4.363 1 98.75 89 VAL A CA 1
ATOM 736 C C . VAL A 1 89 ? -5.293 -34.375 5.746 1 98.75 89 VAL A C 1
ATOM 738 O O . VAL A 1 89 ? -6.441 -34.219 6.164 1 98.75 89 VAL A O 1
ATOM 741 N N . ASN A 1 90 ? -4.363 -34.969 6.441 1 98.5 90 ASN A N 1
ATOM 742 C CA . ASN A 1 90 ? -4.629 -35.469 7.781 1 98.5 90 ASN A CA 1
ATOM 743 C C . ASN A 1 90 ? -5.004 -34.344 8.742 1 98.5 90 ASN A C 1
ATOM 745 O O . ASN A 1 90 ? -5.91 -34.5 9.57 1 98.5 90 ASN A O 1
ATOM 749 N N . ALA A 1 91 ? -4.289 -33.219 8.648 1 98.56 91 ALA A N 1
ATOM 750 C CA . ALA A 1 91 ? -4.602 -32.094 9.5 1 98.56 91 ALA A CA 1
ATOM 751 C C . ALA A 1 91 ? -6.027 -31.594 9.258 1 98.56 91 ALA A C 1
ATOM 753 O O . ALA A 1 91 ? -6.742 -31.25 10.203 1 98.56 91 ALA A O 1
ATOM 754 N N . ILE A 1 92 ? -6.441 -31.562 8.023 1 98.69 92 ILE A N 1
ATOM 755 C CA . ILE A 1 92 ? -7.773 -31.109 7.648 1 98.69 92 ILE A CA 1
ATOM 756 C C . ILE A 1 92 ? -8.82 -32.094 8.156 1 98.69 92 ILE A C 1
ATOM 758 O O . ILE A 1 92 ? -9.836 -31.703 8.719 1 98.69 92 ILE A O 1
ATOM 762 N N . LYS A 1 93 ? -8.578 -33.375 7.98 1 97.88 93 LYS A N 1
ATOM 763 C CA . LYS A 1 93 ? -9.508 -34.406 8.453 1 97.88 93 LYS A CA 1
ATOM 764 C C . LYS A 1 93 ? -9.68 -34.344 9.961 1 97.88 93 LYS A C 1
ATOM 766 O O . LYS A 1 93 ? -10.789 -34.5 10.477 1 97.88 93 LYS A O 1
ATOM 771 N N . GLN A 1 94 ? -8.633 -34.031 10.648 1 97.5 94 GLN A N 1
ATOM 772 C CA . GLN A 1 94 ? -8.656 -34 12.109 1 97.5 94 GLN A CA 1
ATOM 773 C C . GLN A 1 94 ? -9.359 -32.719 12.609 1 97.5 94 GLN A C 1
ATOM 775 O O . GLN A 1 94 ? -10.141 -32.781 13.562 1 97.5 94 GLN A O 1
ATOM 780 N N . TRP A 1 95 ? -9.117 -31.641 11.961 1 97.5 95 TRP A N 1
ATOM 781 C CA . TRP A 1 95 ? -9.633 -30.359 12.453 1 97.5 95 TRP A CA 1
ATOM 782 C C . TRP A 1 95 ? -11.047 -30.109 11.945 1 97.5 95 TRP A C 1
ATOM 784 O O . TRP A 1 95 ? -11.773 -29.281 12.492 1 97.5 95 TRP A O 1
ATOM 794 N N . ASN A 1 96 ? -11.383 -30.766 10.82 1 96.62 96 ASN A N 1
ATOM 795 C CA . ASN A 1 96 ? -12.719 -30.719 10.227 1 96.62 96 ASN A CA 1
ATOM 796 C C . ASN A 1 96 ? -13.172 -29.297 9.953 1 96.62 96 ASN A C 1
ATOM 798 O O . ASN A 1 96 ? -14.227 -28.875 10.438 1 96.62 96 ASN A O 1
ATOM 802 N N . PRO A 1 97 ? -12.406 -28.547 9.141 1 98.12 97 PRO A N 1
ATOM 803 C CA . PRO A 1 97 ? -12.812 -27.172 8.812 1 98.12 97 PRO A CA 1
ATOM 804 C C . PRO A 1 97 ? -14.055 -27.125 7.93 1 98.12 97 PRO A C 1
ATOM 806 O O . PRO A 1 97 ? -14.375 -28.109 7.25 1 98.12 97 PRO A O 1
ATOM 809 N N . ASN A 1 98 ? -14.711 -25.953 7.98 1 97.88 98 ASN A N 1
ATOM 810 C CA . ASN A 1 98 ? -15.836 -25.703 7.086 1 97.88 98 ASN A CA 1
ATOM 811 C C . ASN A 1 98 ? -15.367 -25.281 5.695 1 97.88 98 ASN A C 1
ATOM 813 O O . ASN A 1 98 ? -16.047 -25.531 4.703 1 97.88 98 ASN A O 1
ATOM 817 N N . ILE A 1 99 ? -14.227 -24.641 5.691 1 98.69 99 ILE A N 1
ATOM 818 C CA . ILE A 1 99 ? -13.734 -24.078 4.441 1 98.69 99 ILE A CA 1
ATOM 819 C C . ILE A 1 99 ? -12.219 -24.266 4.359 1 98.69 99 ILE A C 1
ATOM 821 O O . ILE A 1 99 ? -11.516 -24.094 5.359 1 98.69 99 ILE A O 1
ATOM 825 N N . ILE A 1 100 ? -11.75 -24.609 3.201 1 98.94 100 ILE A N 1
ATOM 826 C CA . ILE A 1 100 ? -10.328 -24.547 2.855 1 98.94 100 ILE A CA 1
ATOM 827 C C . ILE A 1 100 ? -10.078 -23.406 1.884 1 98.94 100 ILE A C 1
ATOM 829 O O . ILE A 1 100 ? -10.688 -23.344 0.813 1 98.94 100 ILE A O 1
ATOM 833 N N . ILE A 1 101 ? -9.289 -22.469 2.258 1 98.94 101 ILE A N 1
ATOM 834 C CA . ILE A 1 101 ? -8.695 -21.562 1.287 1 98.94 101 ILE A CA 1
ATOM 835 C C . ILE A 1 101 ? -7.359 -22.109 0.803 1 98.94 101 ILE A C 1
ATOM 837 O O . ILE A 1 101 ? -6.391 -22.172 1.565 1 98.94 101 ILE A O 1
ATOM 841 N N . ALA A 1 102 ? -7.324 -22.531 -0.387 1 98.88 102 ALA A N 1
ATOM 842 C CA . ALA A 1 102 ? -6.133 -23.172 -0.938 1 98.88 102 ALA A CA 1
ATOM 843 C C . ALA A 1 102 ? -5.398 -22.234 -1.894 1 98.88 102 ALA A C 1
ATOM 845 O O . ALA A 1 102 ? -5.98 -21.766 -2.873 1 98.88 102 ALA A O 1
ATOM 846 N N . VAL A 1 103 ? -4.105 -22.016 -1.63 1 98.38 103 VAL A N 1
ATOM 847 C CA . VAL A 1 103 ? -3.344 -21 -2.342 1 98.38 103 VAL A CA 1
ATOM 848 C C . VAL A 1 103 ? -2.291 -21.656 -3.227 1 98.38 103 VAL A C 1
ATOM 850 O O . VAL A 1 103 ? -1.446 -22.406 -2.738 1 98.38 103 VAL A O 1
ATOM 853 N N . ASP A 1 104 ? -2.336 -21.344 -4.516 1 94.94 104 ASP A N 1
ATOM 854 C CA . ASP A 1 104 ? -1.396 -21.797 -5.539 1 94.94 104 ASP A CA 1
ATOM 855 C C . ASP A 1 104 ? -1.635 -23.266 -5.898 1 94.94 104 ASP A C 1
ATOM 857 O O . ASP A 1 104 ? -2.482 -23.922 -5.297 1 94.94 104 ASP A O 1
ATOM 861 N N . ASP A 1 105 ? -0.904 -23.797 -6.816 1 92.62 105 ASP A N 1
ATOM 862 C CA . ASP A 1 105 ? -1.249 -25.031 -7.531 1 92.62 105 ASP A CA 1
ATOM 863 C C . ASP A 1 105 ? -0.979 -26.25 -6.668 1 92.62 105 ASP A C 1
ATOM 865 O O . ASP A 1 105 ? -1.784 -27.188 -6.637 1 92.62 105 ASP A O 1
ATOM 869 N N . ASN A 1 106 ? 0.086 -26.297 -5.953 1 94.25 106 ASN A N 1
ATOM 870 C CA . ASN A 1 106 ? 0.424 -27.5 -5.207 1 94.25 106 ASN A CA 1
ATOM 871 C C . ASN A 1 106 ? -0.587 -27.781 -4.098 1 94.25 106 ASN A C 1
ATOM 873 O O . ASN A 1 106 ? -0.916 -28.938 -3.818 1 94.25 106 ASN A O 1
ATOM 877 N N . ALA A 1 107 ? -1.058 -26.719 -3.479 1 97.88 107 ALA A N 1
ATOM 878 C CA . ALA A 1 107 ? -2.105 -26.859 -2.473 1 97.88 107 ALA A CA 1
ATOM 879 C C . ALA A 1 107 ? -3.361 -27.484 -3.078 1 97.88 107 ALA A C 1
ATOM 881 O O . ALA A 1 107 ? -4.031 -28.297 -2.436 1 97.88 107 ALA A O 1
ATOM 882 N N . GLN A 1 108 ? -3.643 -27.109 -4.289 1 97.62 108 GLN A N 1
ATOM 883 C CA . GLN A 1 108 ? -4.797 -27.688 -4.973 1 97.62 108 GLN A CA 1
ATOM 884 C C . GLN A 1 108 ? -4.555 -29.156 -5.32 1 97.62 108 GLN A C 1
ATOM 886 O O . GLN A 1 108 ? -5.332 -30.031 -4.93 1 97.62 108 GLN A O 1
ATOM 891 N N . LYS A 1 109 ? -3.482 -29.422 -5.977 1 95.25 109 LYS A N 1
ATOM 892 C CA . LYS A 1 109 ? -3.186 -30.719 -6.57 1 95.25 109 LYS A CA 1
ATOM 893 C C . LYS A 1 109 ? -3.021 -31.797 -5.492 1 95.25 109 LYS A C 1
ATOM 895 O O . LYS A 1 109 ? -3.566 -32.875 -5.613 1 95.25 109 LYS A O 1
ATOM 900 N N . PHE A 1 110 ? -2.357 -31.453 -4.414 1 97.75 110 PHE A N 1
ATOM 901 C CA . PHE A 1 110 ? -1.938 -32.5 -3.482 1 97.75 110 PHE A CA 1
ATOM 902 C C . PHE A 1 110 ? -2.857 -32.531 -2.268 1 97.75 110 PHE A C 1
ATOM 904 O O . PHE A 1 110 ? -2.783 -33.469 -1.456 1 97.75 110 PHE A O 1
ATOM 911 N N . VAL A 1 111 ? -3.752 -31.531 -2.104 1 98.69 111 VAL A N 1
ATOM 912 C CA . VAL A 1 111 ? -4.516 -31.516 -0.861 1 98.69 111 VAL A CA 1
ATOM 913 C C . VAL A 1 111 ? -5.984 -31.219 -1.164 1 98.69 111 VAL A C 1
ATOM 915 O O . VAL A 1 111 ? -6.828 -32.125 -1.083 1 98.69 111 VAL A O 1
ATOM 918 N N . ALA A 1 112 ? -6.328 -30.016 -1.604 1 98.69 112 ALA A N 1
ATOM 919 C CA . ALA A 1 112 ? -7.707 -29.531 -1.676 1 98.69 112 ALA A CA 1
ATOM 920 C C . ALA A 1 112 ? -8.547 -30.406 -2.604 1 98.69 112 ALA A C 1
ATOM 922 O O . ALA A 1 112 ? -9.727 -30.625 -2.348 1 98.69 112 ALA A O 1
ATOM 923 N N . ALA A 1 113 ? -7.957 -30.906 -3.648 1 97.62 113 ALA A N 1
ATOM 924 C CA . ALA A 1 113 ? -8.664 -31.719 -4.633 1 97.62 113 ALA A CA 1
ATOM 925 C C . ALA A 1 113 ? -9.227 -33 -3.994 1 97.62 113 ALA A C 1
ATOM 927 O O . ALA A 1 113 ? -10.211 -33.562 -4.484 1 97.62 113 ALA A O 1
ATOM 928 N N . HIS A 1 114 ? -8.664 -33.438 -2.902 1 97.5 114 HIS A N 1
ATOM 929 C CA . HIS A 1 114 ? -9.141 -34.625 -2.188 1 97.5 114 HIS A CA 1
ATOM 930 C C . HIS A 1 114 ? -10.516 -34.375 -1.575 1 97.5 114 HIS A C 1
ATOM 932 O O . HIS A 1 114 ? -11.219 -35.312 -1.206 1 97.5 114 HIS A O 1
ATOM 938 N N . PHE A 1 115 ? -10.875 -33.156 -1.465 1 98.25 115 PHE A N 1
ATOM 939 C CA . PHE A 1 115 ? -12.102 -32.844 -0.744 1 98.25 115 PHE A CA 1
ATOM 940 C C . PHE A 1 115 ? -13.164 -32.312 -1.699 1 98.25 115 PHE A C 1
ATOM 942 O O . PHE A 1 115 ? -14.195 -31.781 -1.264 1 98.25 115 PHE A O 1
ATOM 949 N N . LYS A 1 116 ? -12.898 -32.375 -3.004 1 97.19 116 LYS A N 1
ATOM 950 C CA . LYS A 1 116 ? -13.891 -31.969 -3.986 1 97.19 116 LYS A CA 1
ATOM 951 C C . LYS A 1 116 ? -15.188 -32.75 -3.834 1 97.19 116 LYS A C 1
ATOM 953 O O . LYS A 1 116 ? -15.156 -33.969 -3.582 1 97.19 116 LYS A O 1
ATOM 958 N N . ASN A 1 117 ? -16.312 -32.031 -3.824 1 95.69 117 ASN A N 1
ATOM 959 C CA . ASN A 1 117 ? -17.672 -32.562 -3.775 1 95.69 117 ASN A CA 1
ATOM 960 C C . ASN A 1 117 ? -18 -33.125 -2.4 1 95.69 117 ASN A C 1
ATOM 962 O O . ASN A 1 117 ? -19 -33.844 -2.244 1 95.69 117 ASN A O 1
ATOM 966 N N . LYS A 1 118 ? -17.141 -32.906 -1.474 1 95.88 118 LYS A N 1
ATOM 967 C CA . LYS A 1 118 ? -17.531 -33.219 -0.101 1 95.88 118 LYS A CA 1
ATOM 968 C C . LYS A 1 118 ? -18.516 -32.188 0.428 1 95.88 118 LYS A C 1
ATOM 970 O O . LYS A 1 118 ? -18.297 -30.969 0.31 1 95.88 118 LYS A O 1
ATOM 975 N N . LYS A 1 119 ? -19.562 -32.594 1.016 1 93.56 119 LYS A N 1
ATOM 976 C CA . LYS A 1 119 ? -20.656 -31.703 1.452 1 93.56 119 LYS A CA 1
ATOM 977 C C . LYS A 1 119 ? -20.25 -30.891 2.674 1 93.56 119 LYS A C 1
ATOM 979 O O . LYS A 1 119 ? -20.734 -29.781 2.873 1 93.56 119 LYS A O 1
ATOM 984 N N . SER A 1 120 ? -19.359 -31.391 3.469 1 94.5 120 SER A N 1
ATOM 985 C CA . SER A 1 120 ? -19.078 -30.797 4.773 1 94.5 120 SER A CA 1
ATOM 986 C C . SER A 1 120 ? -18 -29.719 4.668 1 94.5 120 SER A C 1
ATOM 988 O O . SER A 1 120 ? -17.75 -29 5.629 1 94.5 120 SER A O 1
ATOM 990 N N . ILE A 1 121 ? -17.359 -29.609 3.504 1 97.81 121 ILE A N 1
ATOM 991 C CA . ILE A 1 121 ? -16.219 -28.688 3.4 1 97.81 121 ILE A CA 1
ATOM 992 C C . ILE A 1 121 ? -16.281 -27.938 2.066 1 97.81 121 ILE A C 1
ATOM 994 O O . ILE A 1 121 ? -16.516 -28.547 1.021 1 97.81 121 ILE A O 1
ATOM 998 N N . SER A 1 122 ? -16.172 -26.656 2.102 1 98.62 122 SER A N 1
ATOM 999 C CA . SER A 1 122 ? -16.078 -25.828 0.9 1 98.62 122 SER A CA 1
ATOM 1000 C C . SER A 1 122 ? -14.617 -25.5 0.573 1 98.62 122 SER A C 1
ATOM 1002 O O . SER A 1 122 ? -13.773 -25.438 1.47 1 98.62 122 SER A O 1
ATOM 1004 N N . ILE A 1 123 ? -14.336 -25.328 -0.723 1 98.88 123 ILE A N 1
ATOM 1005 C CA . ILE A 1 123 ? -12.992 -25.016 -1.182 1 98.88 123 ILE A CA 1
ATOM 1006 C C . ILE A 1 123 ? -13 -23.672 -1.913 1 98.88 123 ILE A C 1
ATOM 1008 O O . ILE A 1 123 ? -13.789 -23.469 -2.834 1 98.88 123 ILE A O 1
ATOM 1012 N N . VAL A 1 124 ? -12.211 -22.781 -1.465 1 98.88 124 VAL A N 1
ATOM 1013 C CA . VAL A 1 124 ? -11.938 -21.531 -2.164 1 98.88 124 VAL A CA 1
ATOM 1014 C C . VAL A 1 124 ? -10.492 -21.5 -2.637 1 98.88 124 VAL A C 1
ATOM 1016 O O . VAL A 1 124 ? -9.57 -21.344 -1.829 1 98.88 124 VAL A O 1
ATOM 1019 N N . PHE A 1 125 ? -10.305 -21.641 -3.912 1 98.69 125 PHE A N 1
ATOM 1020 C CA . PHE A 1 125 ? -8.938 -21.625 -4.422 1 98.69 125 PHE A CA 1
ATOM 1021 C C . PHE A 1 125 ? -8.516 -20.219 -4.812 1 98.69 125 PHE A C 1
ATOM 1023 O O . PHE A 1 125 ? -9.359 -19.375 -5.113 1 98.69 125 PHE A O 1
ATOM 1030 N N . THR A 1 126 ? -7.25 -19.891 -4.777 1 98.25 126 THR A N 1
ATOM 1031 C CA . THR A 1 126 ? -6.672 -18.672 -5.32 1 98.25 126 THR A CA 1
ATOM 1032 C C . THR A 1 126 ? -5.234 -18.906 -5.77 1 98.25 126 THR A C 1
ATOM 1034 O O . THR A 1 126 ? -4.625 -19.922 -5.422 1 98.25 126 THR A O 1
ATOM 1037 N N . GLY A 1 127 ? -4.758 -18.078 -6.613 1 94.94 127 GLY A N 1
ATOM 1038 C CA . GLY A 1 127 ? -3.396 -18.203 -7.105 1 94.94 127 GLY A CA 1
ATOM 1039 C C . GLY A 1 127 ? -3.23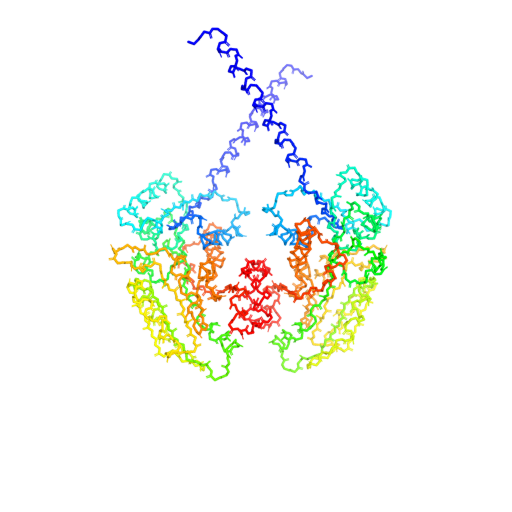2 -19.281 -8.156 1 94.94 127 GLY A C 1
ATOM 1040 O O . GLY A 1 127 ? -2.121 -19.766 -8.383 1 94.94 127 GLY A O 1
ATOM 1041 N N . VAL A 1 128 ? -4.297 -19.641 -8.719 1 93.38 128 VAL A N 1
ATOM 1042 C CA . VAL A 1 128 ? -4.25 -20.703 -9.719 1 93.38 128 VAL A CA 1
ATOM 1043 C C . VAL A 1 128 ? -4.027 -20.094 -11.102 1 93.38 128 VAL A C 1
ATOM 1045 O O . VAL A 1 128 ? -4.824 -19.281 -11.562 1 93.38 128 VAL A O 1
ATOM 1048 N N . ASN A 1 129 ? -2.969 -20.328 -11.859 1 84.38 129 ASN A N 1
ATOM 1049 C CA . ASN A 1 129 ? -2.527 -19.734 -13.109 1 84.38 129 ASN A CA 1
ATOM 1050 C C . ASN A 1 129 ? -3.189 -20.406 -14.312 1 84.38 129 ASN A C 1
ATOM 1052 O O . ASN A 1 129 ? -3.363 -19.781 -15.359 1 84.38 129 ASN A O 1
ATOM 1056 N N . ALA A 1 130 ? -3.457 -21.703 -14.258 1 80 130 ALA A N 1
ATOM 1057 C CA . ALA A 1 130 ? -3.932 -22.438 -15.438 1 80 130 ALA A CA 1
ATOM 1058 C C . ALA A 1 130 ? -5.406 -22.797 -15.297 1 80 130 ALA A C 1
ATOM 1060 O O . ALA A 1 130 ? -6.227 -21.953 -14.922 1 80 130 ALA A O 1
ATOM 1061 N N . SER A 1 131 ? -5.691 -23.891 -15.555 1 85.25 131 SER A N 1
ATOM 1062 C CA . SER A 1 131 ? -7.074 -24.359 -15.562 1 85.25 131 SER A CA 1
ATOM 1063 C C . SER A 1 131 ? -7.398 -25.141 -14.289 1 85.25 131 SER A C 1
ATOM 1065 O O . SER A 1 131 ? -6.574 -25.922 -13.812 1 85.25 131 SER A O 1
ATOM 1067 N N . ILE A 1 132 ? -8.617 -24.906 -13.875 1 92 132 ILE A N 1
ATOM 1068 C CA . ILE A 1 132 ? -9.086 -25.641 -12.703 1 92 132 ILE A CA 1
ATOM 1069 C C . ILE A 1 132 ? -9.383 -27.078 -13.078 1 92 132 ILE A C 1
ATOM 1071 O O . ILE A 1 132 ? -9.578 -27.922 -12.203 1 92 132 ILE A O 1
ATOM 1075 N N . LYS A 1 133 ? -9.359 -27.344 -14.367 1 91 133 LYS A N 1
ATOM 1076 C CA . LYS A 1 133 ? -9.609 -28.703 -14.852 1 91 133 LYS A CA 1
ATOM 1077 C C . LYS A 1 133 ? -8.562 -29.672 -14.32 1 91 133 LYS A C 1
ATOM 1079 O O . LYS A 1 133 ? -8.859 -30.844 -14.062 1 91 133 LYS A O 1
ATOM 1084 N N . ALA A 1 134 ? -7.41 -29.188 -14.156 1 89.25 134 ALA A N 1
ATOM 1085 C CA . ALA A 1 134 ? -6.301 -30.016 -13.695 1 89.25 134 ALA A CA 1
ATOM 1086 C C . ALA A 1 134 ? -6.586 -30.578 -12.305 1 89.25 134 ALA A C 1
ATOM 1088 O O . ALA A 1 134 ? -5.996 -31.594 -11.914 1 89.25 134 ALA A O 1
ATOM 1089 N N . TYR A 1 135 ? -7.59 -29.984 -11.609 1 94.81 135 TYR A N 1
ATOM 1090 C CA . TYR A 1 135 ? -7.895 -30.406 -10.242 1 94.81 135 TYR A CA 1
ATOM 1091 C C . TYR A 1 135 ? -9.281 -31.031 -10.164 1 94.81 135 TYR A C 1
ATOM 1093 O O . TYR A 1 135 ? -9.75 -31.359 -9.07 1 94.81 135 TYR A O 1
ATOM 1101 N N . GLY A 1 136 ? -9.969 -31.094 -11.281 1 94.56 136 GLY A N 1
ATOM 1102 C CA . GLY A 1 136 ? -11.312 -31.641 -11.32 1 94.56 136 GLY A CA 1
ATOM 1103 C C . GLY A 1 136 ? -12.352 -30.719 -10.711 1 94.56 136 GLY A C 1
ATOM 1104 O O . GLY A 1 136 ? -13.367 -31.188 -10.195 1 94.56 136 GLY A O 1
ATOM 1105 N N . TYR A 1 137 ? -12.102 -29.453 -10.68 1 96.31 137 TYR A N 1
ATOM 1106 C CA . TYR A 1 137 ? -12.961 -28.5 -9.992 1 96.31 137 TYR A CA 1
ATOM 1107 C C . TYR A 1 137 ? -14.141 -28.094 -10.875 1 96.31 137 TYR A C 1
ATOM 1109 O O . TYR A 1 137 ? -15.109 -27.516 -10.391 1 96.31 137 TYR A O 1
ATOM 1117 N N . GLU A 1 138 ? -14.117 -28.406 -12.195 1 92.75 138 GLU A N 1
ATOM 1118 C CA . GLU A 1 138 ? -15.109 -27.922 -13.156 1 92.75 138 GLU A CA 1
ATOM 1119 C C . GLU A 1 138 ? -16.516 -28.391 -12.781 1 92.75 138 GLU A C 1
ATOM 1121 O O . GLU A 1 138 ? -17.484 -27.656 -12.992 1 92.75 138 GLU A O 1
ATOM 1126 N N . THR A 1 139 ? -16.625 -29.562 -12.195 1 92.38 139 THR A N 1
ATOM 1127 C CA . THR A 1 139 ? -17.938 -30.125 -11.898 1 92.38 139 THR A CA 1
ATOM 1128 C C . THR A 1 139 ? -18.172 -30.156 -10.391 1 92.38 139 THR A C 1
ATOM 1130 O O . THR A 1 139 ? -19.188 -30.688 -9.93 1 92.38 139 THR A O 1
ATOM 1133 N N . ALA A 1 140 ? -17.234 -29.625 -9.688 1 95.88 140 ALA A N 1
ATOM 1134 C CA . ALA A 1 140 ? -17.375 -29.672 -8.234 1 95.88 140 ALA A CA 1
ATOM 1135 C C . ALA A 1 140 ? -18.328 -28.594 -7.734 1 95.88 140 ALA A C 1
ATOM 1137 O O . ALA A 1 140 ? -18.203 -27.422 -8.086 1 95.88 140 ALA A O 1
ATOM 1138 N N . LYS A 1 141 ? -19.219 -28.969 -6.922 1 96.38 141 LYS A N 1
ATOM 1139 C CA . LYS A 1 141 ? -20.234 -28.047 -6.441 1 96.38 141 LYS A CA 1
ATOM 1140 C C . LYS A 1 141 ? -19.75 -27.266 -5.223 1 96.38 141 LYS A C 1
ATOM 1142 O O . LYS A 1 141 ? -20.281 -26.203 -4.898 1 96.38 141 LYS A O 1
ATOM 1147 N N . ASN A 1 142 ? -18.719 -27.781 -4.543 1 98.31 142 ASN A N 1
ATOM 1148 C CA . ASN A 1 142 ? -18.266 -27.156 -3.309 1 98.31 142 ASN A CA 1
ATOM 1149 C C . ASN A 1 142 ? -17 -26.344 -3.537 1 98.31 142 ASN A C 1
ATOM 1151 O O . ASN A 1 142 ? -16.172 -26.203 -2.629 1 98.31 142 ASN A O 1
ATOM 1155 N N . VAL A 1 143 ? -16.781 -25.906 -4.816 1 98.5 143 VAL A N 1
ATOM 1156 C CA . VAL A 1 143 ? -15.531 -25.219 -5.121 1 98.5 143 VAL A CA 1
ATOM 1157 C C . VAL A 1 143 ? -15.828 -23.875 -5.773 1 98.5 143 VAL A C 1
ATOM 1159 O O . VAL A 1 143 ? -16.734 -23.766 -6.609 1 98.5 143 VAL A O 1
ATOM 1162 N N . THR A 1 144 ? -15.188 -22.828 -5.363 1 98.38 144 THR A N 1
ATOM 1163 C CA . THR A 1 144 ? -15.102 -21.531 -6.012 1 98.38 144 THR A CA 1
ATOM 1164 C C . THR A 1 144 ? -13.695 -20.938 -5.879 1 98.38 144 THR A C 1
ATOM 1166 O O . THR A 1 144 ? -12.812 -21.578 -5.309 1 98.38 144 THR A O 1
ATOM 1169 N N . GLY A 1 145 ? -13.438 -19.844 -6.496 1 98.31 145 GLY A N 1
ATOM 1170 C CA . GLY A 1 145 ? -12.109 -19.297 -6.301 1 98.31 145 GLY A CA 1
ATOM 1171 C C . GLY A 1 145 ? -11.75 -18.234 -7.312 1 98.31 145 GLY A C 1
ATOM 1172 O O . GLY A 1 145 ? -12.625 -17.672 -7.973 1 98.31 145 GLY A O 1
ATOM 1173 N N . VAL A 1 146 ? -10.461 -17.844 -7.277 1 97.62 146 VAL A N 1
ATOM 1174 C CA . VAL A 1 146 ? -9.922 -16.75 -8.086 1 97.62 146 VAL A CA 1
ATOM 1175 C C . VAL A 1 146 ? -8.789 -17.281 -8.969 1 97.62 146 VAL A C 1
ATOM 1177 O O . VAL A 1 146 ? -7.789 -17.797 -8.469 1 97.62 146 VAL A O 1
ATOM 1180 N N . LEU A 1 147 ? -8.977 -17.125 -10.266 1 95.44 147 LEU A N 1
ATOM 1181 C CA . LEU A 1 147 ? -7.902 -17.438 -11.203 1 95.44 147 LEU A CA 1
ATOM 1182 C C . LEU A 1 147 ? -6.91 -16.281 -11.305 1 95.44 147 LEU A C 1
ATOM 1184 O O . LEU A 1 147 ? -7.301 -15.117 -11.258 1 95.44 147 LEU A O 1
ATOM 1188 N N . GLU A 1 148 ? -5.688 -16.656 -11.352 1 94.31 148 GLU A N 1
ATOM 1189 C CA . GLU A 1 148 ? -4.598 -15.695 -11.508 1 94.31 148 GLU A CA 1
ATOM 1190 C C . GLU A 1 148 ? -4.25 -15.484 -12.977 1 94.31 148 GLU A C 1
ATOM 1192 O O . GLU A 1 148 ? -3.873 -16.422 -13.672 1 94.31 148 GLU A O 1
ATOM 1197 N N . ARG A 1 149 ? -4.438 -14.281 -13.43 1 91.56 149 ARG A N 1
ATOM 1198 C CA . ARG A 1 149 ? -4.082 -13.914 -14.797 1 91.56 149 ARG A CA 1
ATOM 1199 C C . ARG A 1 149 ? -3.154 -12.711 -14.82 1 91.56 149 ARG A C 1
ATOM 1201 O O . ARG A 1 149 ? -3.34 -11.766 -14.047 1 91.56 149 ARG A O 1
ATOM 1208 N N . ILE A 1 150 ? -2.146 -12.781 -15.664 1 92.69 150 ILE A N 1
ATOM 1209 C CA . ILE A 1 150 ? -1.223 -11.664 -15.828 1 92.69 150 ILE A CA 1
ATOM 1210 C C . ILE A 1 150 ? -1.938 -10.492 -16.5 1 92.69 150 ILE A C 1
ATOM 1212 O O . ILE A 1 150 ? -2.68 -10.688 -17.469 1 92.69 150 ILE A O 1
ATOM 1216 N N . PRO A 1 151 ? -1.764 -9.32 -16 1 90.81 151 PRO A N 1
ATOM 1217 C CA . PRO A 1 151 ? -2.436 -8.148 -16.578 1 90.81 151 PRO A CA 1
ATOM 1218 C C . PRO A 1 151 ? -1.716 -7.598 -17.797 1 90.81 151 PRO A C 1
ATOM 1220 O O . PRO A 1 151 ? -1.264 -6.449 -17.781 1 90.81 151 PRO A O 1
ATOM 1223 N N . PHE A 1 152 ? -1.797 -8.195 -18.906 1 90.06 152 PHE A N 1
ATOM 1224 C CA . PHE A 1 152 ? -1.042 -7.832 -20.094 1 90.06 152 PHE A CA 1
ATOM 1225 C C . PHE A 1 152 ? -1.535 -6.508 -20.672 1 90.06 152 PHE A C 1
ATOM 1227 O O . PHE A 1 152 ? -0.754 -5.746 -21.25 1 90.06 152 PHE A O 1
ATOM 1234 N N . GLU A 1 153 ? -2.809 -6.227 -20.5 1 88.06 153 GLU A N 1
ATOM 1235 C CA . GLU A 1 153 ? -3.314 -4.941 -20.969 1 88.06 153 GLU A CA 1
ATOM 1236 C C . GLU A 1 153 ? -2.643 -3.783 -20.234 1 88.06 153 GLU A C 1
ATOM 1238 O O . GLU A 1 153 ? -2.295 -2.771 -20.844 1 88.06 153 GLU A O 1
ATOM 1243 N N . GLU A 1 154 ? -2.516 -3.936 -18.969 1 89.88 154 GLU A N 1
ATOM 1244 C CA . GLU A 1 154 ? -1.848 -2.914 -18.172 1 89.88 154 GLU A CA 1
ATOM 1245 C C . GLU A 1 154 ? -0.375 -2.791 -18.547 1 89.88 154 GLU A C 1
ATOM 1247 O O . GLU A 1 154 ? 0.186 -1.694 -18.531 1 89.88 154 GLU A O 1
ATOM 1252 N N . PHE A 1 155 ? 0.204 -3.898 -18.891 1 89.25 155 PHE A N 1
ATOM 1253 C CA . PHE A 1 155 ? 1.568 -3.875 -19.406 1 89.25 155 PHE A CA 1
ATOM 1254 C C . PHE A 1 155 ? 1.674 -2.957 -20.625 1 89.25 155 PHE A C 1
ATOM 1256 O O . PHE A 1 155 ? 2.535 -2.078 -20.672 1 89.25 155 PHE A O 1
ATOM 1263 N N . ARG A 1 156 ? 0.816 -3.213 -21.453 1 90.12 156 ARG A N 1
ATOM 1264 C CA . ARG A 1 156 ? 0.829 -2.443 -22.703 1 90.12 156 ARG A CA 1
ATOM 1265 C C . ARG A 1 156 ? 0.712 -0.949 -22.422 1 90.12 156 ARG A C 1
ATOM 1267 O O . ARG A 1 156 ? 1.498 -0.152 -22.938 1 90.12 156 ARG A O 1
ATOM 1274 N N . GLU A 1 157 ? -0.192 -0.59 -21.547 1 89.06 157 GLU A N 1
ATOM 1275 C CA . GLU A 1 157 ? -0.441 0.813 -21.234 1 89.06 157 GLU A CA 1
ATOM 1276 C C . GLU A 1 157 ? 0.774 1.452 -20.562 1 89.06 157 GLU A C 1
ATOM 1278 O O . GLU A 1 157 ? 1.153 2.576 -20.906 1 89.06 157 GLU A O 1
ATOM 1283 N N . ILE A 1 158 ? 1.395 0.781 -19.703 1 90.19 158 ILE A N 1
ATOM 1284 C CA . ILE A 1 158 ? 2.506 1.324 -18.922 1 90.19 158 ILE A CA 1
ATOM 1285 C C . ILE A 1 158 ? 3.771 1.337 -19.781 1 90.19 158 ILE A C 1
ATOM 1287 O O . ILE A 1 158 ? 4.539 2.301 -19.75 1 90.19 158 ILE A O 1
ATOM 1291 N N . PHE A 1 159 ? 3.949 0.278 -20.594 1 89.75 159 PHE A N 1
ATOM 1292 C CA . PHE A 1 159 ? 5.137 0.189 -21.438 1 89.75 159 PHE A CA 1
ATOM 1293 C C . PHE A 1 159 ? 5.168 1.325 -22.453 1 89.75 159 PHE A C 1
ATOM 1295 O O . PHE A 1 159 ? 6.227 1.899 -22.719 1 89.75 159 PHE A O 1
ATOM 1302 N N . VAL A 1 160 ? 4.02 1.634 -22.984 1 90.19 160 VAL A N 1
ATOM 1303 C CA . VAL A 1 160 ? 3.936 2.713 -23.953 1 90.19 160 VAL A CA 1
ATOM 1304 C C . VAL A 1 160 ? 4.348 4.031 -23.312 1 90.19 160 VAL A C 1
ATOM 1306 O O . VAL A 1 160 ? 4.945 4.891 -23.969 1 90.19 160 VAL A O 1
ATOM 1309 N N . GLN A 1 161 ? 4.141 4.141 -22.016 1 88.31 161 GLN A N 1
ATOM 1310 C CA . GLN A 1 161 ? 4.43 5.383 -21.312 1 88.31 161 GLN A CA 1
ATOM 1311 C C . GLN A 1 161 ? 5.906 5.473 -20.938 1 88.31 161 GLN A C 1
ATOM 1313 O O . GLN A 1 161 ? 6.469 6.566 -20.859 1 88.31 161 GLN A O 1
ATOM 1318 N N . ILE A 1 162 ? 6.562 4.375 -20.719 1 89 162 ILE A N 1
ATOM 1319 C CA . ILE A 1 162 ? 7.898 4.445 -20.141 1 89 162 ILE A CA 1
ATOM 1320 C C . ILE A 1 162 ? 8.945 4.254 -21.234 1 89 162 ILE A C 1
ATOM 1322 O O . ILE A 1 162 ? 10.117 4.578 -21.047 1 89 162 ILE A O 1
ATOM 1326 N N . LEU A 1 163 ? 8.547 3.699 -22.391 1 89.38 163 LEU A N 1
ATOM 1327 C CA . LEU A 1 163 ? 9.484 3.453 -23.484 1 89.38 163 LEU A CA 1
ATOM 1328 C C . LEU A 1 163 ? 9.445 4.594 -24.5 1 89.38 163 LEU A C 1
ATOM 1330 O O . LEU A 1 163 ? 8.398 5.195 -24.734 1 89.38 163 LEU A O 1
ATOM 1334 N N . PRO A 1 164 ? 10.625 4.781 -25.094 1 89.81 164 PRO A N 1
ATOM 1335 C CA . PRO A 1 164 ? 10.625 5.738 -26.203 1 89.81 164 PRO A CA 1
ATOM 1336 C C . PRO A 1 164 ? 9.664 5.34 -27.328 1 89.81 164 PRO A C 1
ATOM 1338 O O . PRO A 1 164 ? 9.414 4.152 -27.531 1 89.81 164 PRO A O 1
ATOM 1341 N N . LYS A 1 165 ? 9.211 6.336 -28.109 1 89.31 165 LYS A N 1
ATOM 1342 C CA . LYS A 1 165 ? 8.195 6.137 -29.141 1 89.31 165 LYS A CA 1
ATOM 1343 C C . LYS A 1 165 ? 8.695 5.18 -30.219 1 89.31 165 LYS A C 1
ATOM 1345 O O . LYS A 1 165 ? 7.898 4.473 -30.844 1 89.31 165 LYS A O 1
ATOM 1350 N N . ASN A 1 166 ? 9.961 5.094 -30.391 1 91.88 166 ASN A N 1
ATOM 1351 C CA . ASN A 1 166 ? 10.508 4.281 -31.469 1 91.88 166 ASN A CA 1
ATOM 1352 C C . ASN A 1 166 ? 10.938 2.902 -30.969 1 91.88 166 ASN A C 1
ATOM 1354 O O . ASN A 1 166 ? 11.539 2.129 -31.719 1 91.88 166 ASN A O 1
ATOM 1358 N N . LYS A 1 167 ? 10.641 2.561 -29.812 1 92.75 167 LYS A N 1
ATOM 1359 C CA . LYS A 1 167 ? 10.961 1.266 -29.219 1 92.75 167 LYS A CA 1
ATOM 1360 C C . LYS A 1 167 ? 9.695 0.534 -28.781 1 92.75 167 LYS A C 1
ATOM 1362 O O . LYS A 1 167 ? 9.094 0.883 -27.766 1 92.75 167 LYS A O 1
ATOM 1367 N N . ARG A 1 168 ? 9.367 -0.491 -29.609 1 94.56 168 ARG A N 1
ATOM 1368 C CA . ARG A 1 168 ? 8.078 -1.119 -29.359 1 94.56 168 ARG A CA 1
ATOM 1369 C C . ARG A 1 168 ? 8.18 -2.639 -29.438 1 94.56 168 ARG A C 1
ATOM 1371 O O . ARG A 1 168 ? 7.176 -3.342 -29.328 1 94.56 168 ARG A O 1
ATOM 1378 N N . ARG A 1 169 ? 9.398 -3.145 -29.641 1 96.69 169 ARG A N 1
ATOM 1379 C CA . ARG A 1 169 ? 9.57 -4.582 -29.828 1 96.69 169 ARG A CA 1
ATOM 1380 C C . ARG A 1 169 ? 9.766 -5.281 -28.484 1 96.69 169 ARG A C 1
ATOM 1382 O O . ARG A 1 169 ? 10.734 -5.02 -27.781 1 96.69 169 ARG A O 1
ATOM 1389 N N . ILE A 1 170 ? 8.812 -6.262 -28.094 1 96.5 170 ILE A N 1
ATOM 1390 C CA . ILE A 1 170 ? 8.852 -7.023 -26.859 1 96.5 170 ILE A CA 1
ATOM 1391 C C . ILE A 1 170 ? 9.461 -8.398 -27.109 1 96.5 170 ILE A C 1
ATOM 1393 O O . ILE A 1 170 ? 9.055 -9.109 -28.031 1 96.5 170 ILE A O 1
ATOM 1397 N N . VAL A 1 171 ? 10.422 -8.758 -26.359 1 97 171 VAL A N 1
ATOM 1398 C CA . VAL A 1 171 ? 10.914 -10.125 -26.266 1 97 171 VAL A CA 1
ATOM 1399 C C . VAL A 1 171 ? 10.5 -10.75 -24.938 1 97 171 VAL A C 1
ATOM 1401 O O . VAL A 1 171 ? 10.664 -10.133 -23.891 1 97 171 VAL A O 1
ATOM 1404 N N . HIS A 1 172 ? 9.906 -11.914 -25.031 1 97.25 172 HIS A N 1
ATOM 1405 C CA . HIS A 1 172 ? 9.469 -12.617 -23.828 1 97.25 172 HIS A CA 1
ATOM 1406 C C . HIS A 1 172 ? 10.422 -13.75 -23.469 1 97.25 172 HIS A C 1
ATOM 1408 O O . HIS A 1 172 ? 10.922 -14.445 -24.359 1 97.25 172 HIS A O 1
ATOM 1414 N N . ILE A 1 173 ? 10.719 -13.883 -22.172 1 97.94 173 ILE A N 1
ATOM 1415 C CA . ILE A 1 173 ? 11.562 -14.984 -21.719 1 97.94 173 ILE A CA 1
ATOM 1416 C C . ILE A 1 173 ? 10.953 -15.609 -20.469 1 97.94 173 ILE A C 1
ATOM 1418 O O . ILE A 1 173 ? 10.422 -14.906 -19.609 1 97.94 173 ILE A O 1
ATOM 1422 N N . SER A 1 174 ? 11 -16.938 -20.375 1 97.5 174 SER A N 1
ATOM 1423 C CA . SER A 1 174 ? 10.547 -17.688 -19.203 1 97.5 174 SER A CA 1
ATOM 1424 C C . SER A 1 174 ? 11.297 -19.016 -19.078 1 97.5 174 SER A C 1
ATOM 1426 O O . SER A 1 174 ? 12.062 -19.391 -19.969 1 97.5 174 SER A O 1
ATOM 1428 N N . ASP A 1 175 ? 11.102 -19.656 -17.906 1 96.12 175 ASP A N 1
ATOM 1429 C CA . ASP A 1 175 ? 11.523 -21.047 -17.812 1 96.12 175 ASP A CA 1
ATOM 1430 C C . ASP A 1 175 ? 10.586 -21.953 -18.594 1 96.12 175 ASP A C 1
ATOM 1432 O O . ASP A 1 175 ? 9.711 -21.484 -19.328 1 96.12 175 ASP A O 1
ATOM 1436 N N . ALA A 1 176 ? 10.859 -23.203 -18.531 1 93.62 176 ALA A N 1
ATOM 1437 C CA . ALA A 1 176 ? 10.117 -24.141 -19.375 1 93.62 176 ALA A CA 1
ATOM 1438 C C . ALA A 1 176 ? 9.109 -24.938 -18.547 1 93.62 176 ALA A C 1
ATOM 1440 O O . ALA A 1 176 ? 8.812 -26.094 -18.859 1 93.62 176 ALA A O 1
ATOM 1441 N N . SER A 1 177 ? 8.609 -24.359 -17.484 1 87.5 177 SER A N 1
ATOM 1442 C CA . SER A 1 177 ? 7.633 -25.047 -16.625 1 87.5 177 SER A CA 1
ATOM 1443 C C . SER A 1 177 ? 6.273 -25.141 -17.312 1 87.5 177 SER A C 1
ATOM 1445 O O . SER A 1 177 ? 6.039 -24.484 -18.328 1 87.5 177 SER A O 1
ATOM 1447 N N . VAL A 1 178 ? 5.41 -25.969 -16.75 1 82.5 178 VAL A N 1
ATOM 1448 C CA . VAL A 1 178 ? 4.047 -26.125 -17.25 1 82.5 178 VAL A CA 1
ATOM 1449 C C . VAL A 1 178 ? 3.32 -24.781 -17.156 1 82.5 178 VAL A C 1
ATOM 1451 O O . VAL A 1 178 ? 2.602 -24.391 -18.078 1 82.5 178 VAL A O 1
ATOM 1454 N N . THR A 1 179 ? 3.527 -24.109 -16.047 1 83.38 179 THR A N 1
ATOM 1455 C CA . THR A 1 179 ? 2.926 -22.797 -15.859 1 83.38 179 THR A CA 1
ATOM 1456 C C . THR A 1 179 ? 3.371 -21.828 -16.953 1 83.38 179 THR A C 1
ATOM 1458 O O . THR A 1 179 ? 2.555 -21.094 -17.516 1 83.38 179 THR A O 1
ATOM 1461 N N . SER A 1 180 ? 4.645 -21.844 -17.297 1 90.38 180 SER A N 1
ATOM 1462 C CA . SER A 1 180 ? 5.199 -20.953 -18.312 1 90.38 180 SER A CA 1
ATOM 1463 C C . SER A 1 180 ? 4.605 -21.25 -19.672 1 90.38 180 SER A C 1
ATOM 1465 O O . SER A 1 180 ? 4.383 -20.328 -20.469 1 90.38 180 SER A O 1
ATOM 1467 N N . LYS A 1 181 ? 4.352 -22.531 -19.938 1 88.62 181 LYS A N 1
ATOM 1468 C CA . LYS A 1 181 ? 3.74 -22.891 -21.203 1 88.62 181 LYS A CA 1
ATOM 1469 C C . LYS A 1 181 ? 2.326 -22.328 -21.328 1 88.62 181 LYS A C 1
ATOM 1471 O O . LYS A 1 181 ? 1.938 -21.812 -22.375 1 88.62 181 LYS A O 1
ATOM 1476 N N . LEU A 1 182 ? 1.64 -22.406 -20.312 1 84 182 LEU A N 1
ATOM 1477 C CA . LEU A 1 182 ? 0.276 -21.875 -20.281 1 84 182 LEU A CA 1
ATOM 1478 C C . LEU A 1 182 ? 0.267 -20.359 -20.438 1 84 182 LEU A C 1
ATOM 1480 O O . LEU A 1 182 ? -0.574 -19.812 -21.156 1 84 182 LEU A O 1
ATOM 1484 N N . ILE A 1 183 ? 1.163 -19.734 -19.828 1 88.38 183 ILE A N 1
ATOM 1485 C CA . ILE A 1 183 ? 1.276 -18.281 -19.906 1 88.38 183 ILE A CA 1
ATOM 1486 C C . ILE A 1 183 ? 1.667 -17.875 -21.312 1 88.38 183 ILE A C 1
ATOM 1488 O O . ILE A 1 183 ? 1.183 -16.859 -21.828 1 88.38 183 ILE A O 1
ATOM 1492 N N . HIS A 1 184 ? 2.547 -18.672 -21.906 1 89.56 184 HIS A N 1
ATOM 1493 C CA . HIS A 1 184 ? 2.951 -18.391 -23.281 1 89.56 184 HIS A CA 1
ATOM 1494 C C . HIS A 1 184 ? 1.746 -18.359 -24.203 1 89.56 184 HIS A C 1
ATOM 1496 O O . HIS A 1 184 ? 1.641 -17.484 -25.062 1 89.56 184 HIS A O 1
ATOM 1502 N N . ASP A 1 185 ? 0.87 -19.266 -24.047 1 88.56 185 ASP A N 1
ATOM 1503 C CA . ASP A 1 185 ? -0.327 -19.328 -24.875 1 88.56 185 ASP A CA 1
ATOM 1504 C C . ASP A 1 185 ? -1.195 -18.094 -24.688 1 88.56 185 ASP A C 1
ATOM 1506 O O . ASP A 1 185 ? -1.746 -17.547 -25.641 1 88.56 185 ASP A O 1
ATOM 1510 N N . GLU A 1 186 ? -1.275 -17.672 -23.5 1 87.31 186 GLU A N 1
ATOM 1511 C CA . GLU A 1 186 ? -2.041 -16.469 -23.203 1 87.31 186 GLU A CA 1
ATOM 1512 C C . GLU A 1 186 ? -1.391 -15.234 -23.828 1 87.31 186 GLU A C 1
ATOM 1514 O O . GLU A 1 186 ? -2.074 -14.398 -24.406 1 87.31 186 GLU A O 1
ATOM 1519 N N . LEU A 1 187 ? -0.104 -15.172 -23.688 1 90.62 187 LEU A N 1
ATOM 1520 C CA . LEU A 1 187 ? 0.681 -14.047 -24.188 1 90.62 187 LEU A CA 1
ATOM 1521 C C . LEU A 1 187 ? 0.519 -13.898 -25.688 1 90.62 187 LEU A C 1
ATOM 1523 O O . LEU A 1 187 ? 0.418 -12.781 -26.203 1 90.62 187 LEU A O 1
ATOM 1527 N N . THR A 1 188 ? 0.506 -14.992 -26.344 1 90.12 188 THR A N 1
ATOM 1528 C CA . THR A 1 188 ? 0.455 -14.969 -27.797 1 90.12 188 THR A CA 1
ATOM 1529 C C . THR A 1 188 ? -0.944 -14.609 -28.281 1 90.12 188 THR A C 1
ATOM 1531 O O . THR A 1 188 ? -1.126 -14.234 -29.453 1 90.12 188 THR A O 1
ATOM 1534 N N . SER A 1 189 ? -1.901 -14.648 -27.406 1 88.62 189 SER A N 1
ATOM 1535 C CA . SER A 1 189 ? -3.279 -14.344 -27.766 1 88.62 189 SER A CA 1
ATOM 1536 C C . SER A 1 189 ? -3.611 -12.875 -27.484 1 88.62 189 SER A C 1
ATOM 1538 O O . SER A 1 189 ? -4.66 -12.383 -27.906 1 88.62 189 SER A O 1
ATOM 1540 N N . VAL A 1 190 ? -2.789 -12.188 -26.859 1 89.88 190 VAL A N 1
ATOM 1541 C CA . VAL A 1 190 ? -3.002 -10.789 -26.484 1 89.88 190 VAL A CA 1
ATOM 1542 C C . VAL A 1 190 ? -2.775 -9.883 -27.688 1 89.88 190 VAL A C 1
ATOM 1544 O O . VAL A 1 190 ? -1.872 -10.125 -28.484 1 89.88 190 VAL A O 1
ATOM 1547 N N . LYS A 1 191 ? -3.609 -8.914 -27.812 1 90.88 191 LYS A N 1
ATOM 1548 C CA . LYS A 1 191 ? -3.357 -7.855 -28.797 1 90.88 191 LYS A CA 1
ATOM 1549 C C . LYS A 1 191 ? -2.363 -6.832 -28.25 1 90.88 191 LYS A C 1
ATOM 1551 O O . LYS A 1 191 ? -2.723 -5.98 -27.438 1 90.88 191 LYS A O 1
ATOM 1556 N N . TRP A 1 192 ? -1.154 -6.777 -28.797 1 92.5 192 TRP A N 1
ATOM 1557 C CA . TRP A 1 192 ? -0.049 -6.012 -28.234 1 92.5 192 TRP A CA 1
ATOM 1558 C C . TRP A 1 192 ? 0.051 -4.637 -28.875 1 92.5 192 TRP A C 1
ATOM 1560 O O . TRP A 1 192 ? 0.788 -3.771 -28.406 1 92.5 192 TRP A O 1
ATOM 1570 N N . SER A 1 193 ? -0.686 -4.375 -29.922 1 92.69 193 SER A N 1
ATOM 1571 C CA . SER A 1 193 ? -0.587 -3.078 -30.578 1 92.69 193 SER A CA 1
ATOM 1572 C C . SER A 1 193 ? -0.765 -1.934 -29.594 1 92.69 193 SER A C 1
ATOM 1574 O O . SER A 1 193 ? -1.687 -1.953 -28.766 1 92.69 193 SER A O 1
ATOM 1576 N N . PRO A 1 194 ? 0.115 -0.884 -29.672 1 93.56 194 PRO A N 1
ATOM 1577 C CA . PRO A 1 194 ? 1.128 -0.514 -30.656 1 93.56 194 PRO A CA 1
ATOM 1578 C C . PRO A 1 194 ? 2.475 -1.186 -30.406 1 93.56 194 PRO A C 1
ATOM 1580 O O . PRO A 1 194 ? 3.443 -0.928 -31.125 1 93.56 194 PRO A O 1
ATOM 1583 N N . LEU A 1 195 ? 2.564 -1.963 -29.375 1 94.44 195 LEU A N 1
ATOM 1584 C CA . LEU A 1 195 ? 3.754 -2.785 -29.188 1 94.44 195 LEU A CA 1
ATOM 1585 C C . LEU A 1 195 ? 3.689 -4.039 -30.062 1 94.44 195 LEU A C 1
ATOM 1587 O O . LEU A 1 195 ? 2.668 -4.305 -30.688 1 94.44 195 LEU A O 1
ATOM 1591 N N . ASN A 1 196 ? 4.879 -4.734 -30.109 1 94.31 196 ASN A N 1
ATOM 1592 C CA . ASN A 1 196 ? 4.945 -5.965 -30.891 1 94.31 196 ASN A CA 1
ATOM 1593 C C . ASN A 1 196 ? 5.73 -7.051 -30.156 1 94.31 196 ASN A C 1
ATOM 1595 O O . ASN A 1 196 ? 6.91 -6.867 -29.844 1 94.31 196 ASN A O 1
ATOM 1599 N N . LEU A 1 197 ? 4.98 -8.133 -29.844 1 95.19 197 LEU A N 1
ATOM 1600 C CA . LEU A 1 197 ? 5.688 -9.305 -29.359 1 95.19 197 LEU A CA 1
ATOM 1601 C C . LEU A 1 197 ? 6.457 -9.984 -30.484 1 95.19 197 LEU A C 1
ATOM 1603 O O . LEU A 1 197 ? 5.863 -10.641 -31.344 1 95.19 197 LEU A O 1
ATOM 1607 N N . VAL A 1 198 ? 7.758 -9.891 -30.469 1 95.81 198 VAL A N 1
ATOM 1608 C CA . VAL A 1 198 ? 8.539 -10.289 -31.625 1 95.81 198 VAL A CA 1
ATOM 1609 C C . VAL A 1 198 ? 9.055 -11.711 -31.438 1 95.81 198 VAL A C 1
ATOM 1611 O O . VAL A 1 198 ? 9.258 -12.445 -32.406 1 95.81 198 VAL A O 1
ATOM 1614 N N . GLU A 1 199 ? 9.312 -12.109 -30.203 1 95.12 199 GLU A N 1
ATOM 1615 C CA . GLU A 1 199 ? 9.828 -13.445 -29.906 1 95.12 199 GLU A CA 1
ATOM 1616 C C . GLU A 1 199 ? 9.492 -13.859 -28.469 1 95.12 199 GLU A C 1
ATOM 1618 O O . GLU A 1 199 ? 9.273 -13.008 -27.609 1 95.12 199 GLU A O 1
ATOM 1623 N N . SER A 1 200 ? 9.422 -15.18 -28.281 1 96.44 200 SER A N 1
ATOM 1624 C CA . SER A 1 200 ? 9.219 -15.75 -26.953 1 96.44 200 SER A CA 1
ATOM 1625 C C . SER A 1 200 ? 10.094 -16.984 -26.75 1 96.44 200 SER A C 1
ATOM 1627 O O . SER A 1 200 ? 10.078 -17.906 -27.578 1 96.44 200 SER A O 1
ATOM 1629 N N . PHE A 1 201 ? 10.82 -16.938 -25.641 1 97.31 201 PHE A N 1
ATOM 1630 C CA . PHE A 1 201 ? 11.742 -18.031 -25.375 1 97.31 201 PHE A CA 1
ATOM 1631 C C . PHE A 1 201 ? 11.352 -18.75 -24.078 1 97.31 201 PHE A C 1
ATOM 1633 O O . PHE A 1 201 ? 11.078 -18.109 -23.062 1 97.31 201 PHE A O 1
ATOM 1640 N N . GLN A 1 202 ? 11.312 -20.016 -24.156 1 97.19 202 GLN A N 1
ATOM 1641 C CA . GLN A 1 202 ? 11.188 -20.875 -22.984 1 97.19 202 GLN A CA 1
ATOM 1642 C C . GLN A 1 202 ? 12.477 -21.656 -22.719 1 97.19 202 GLN A C 1
ATOM 1644 O O . GLN A 1 202 ? 12.867 -22.5 -23.531 1 97.19 202 GLN A O 1
ATOM 1649 N N . CYS A 1 203 ? 13.094 -21.344 -21.594 1 98.06 203 CYS A N 1
ATOM 1650 C CA . CYS A 1 203 ? 14.422 -21.875 -21.312 1 98.06 203 CYS A CA 1
ATOM 1651 C C . CYS A 1 203 ? 14.344 -23.031 -20.312 1 98.06 203 CYS A C 1
ATOM 1653 O O . CYS A 1 203 ? 13.742 -22.891 -19.25 1 98.06 203 CYS A O 1
ATOM 1655 N N . GLU A 1 204 ? 14.93 -24.094 -20.625 1 96.81 204 GLU A N 1
ATOM 1656 C CA . GLU A 1 204 ? 15.008 -25.219 -19.703 1 96.81 204 GLU A CA 1
ATOM 1657 C C . GLU A 1 204 ? 16.172 -25.047 -18.734 1 96.81 204 GLU A C 1
ATOM 1659 O O . GLU A 1 204 ? 16.047 -25.391 -17.547 1 96.81 204 GLU A O 1
ATOM 1664 N N . THR A 1 205 ? 17.25 -24.562 -19.281 1 97.94 205 THR A N 1
ATOM 1665 C CA . THR A 1 205 ? 18.469 -24.469 -18.469 1 97.94 205 THR A CA 1
ATOM 1666 C C . THR A 1 205 ? 18.859 -23.016 -18.25 1 97.94 205 THR A C 1
ATOM 1668 O O . THR A 1 205 ? 18.438 -22.141 -19 1 97.94 205 THR A O 1
ATOM 1671 N N . PHE A 1 206 ? 19.719 -22.828 -17.203 1 98.31 206 PHE A N 1
ATOM 1672 C CA . PHE A 1 206 ? 20.266 -21.5 -16.953 1 98.31 206 PHE A CA 1
ATOM 1673 C C . PHE A 1 206 ? 21.156 -21.062 -18.094 1 98.31 206 PHE A C 1
ATOM 1675 O O . PHE A 1 206 ? 21.203 -19.875 -18.438 1 98.31 206 PHE A O 1
ATOM 1682 N N . GLU A 1 207 ? 21.75 -22.016 -18.703 1 98.31 207 GLU A N 1
ATOM 1683 C CA . GLU A 1 207 ? 22.594 -21.688 -19.844 1 98.31 207 GLU A CA 1
ATOM 1684 C C . GLU A 1 207 ? 21.766 -21.188 -21.016 1 98.31 207 GLU A C 1
ATOM 1686 O O . GLU A 1 207 ? 22.156 -20.25 -21.719 1 98.31 207 GLU A O 1
ATOM 1691 N N . ASP A 1 208 ? 20.641 -21.828 -21.297 1 98.25 208 ASP A N 1
ATOM 1692 C CA . ASP A 1 208 ? 19.719 -21.328 -22.312 1 98.25 208 ASP A CA 1
ATOM 1693 C C . ASP A 1 208 ? 19.281 -19.906 -22.016 1 98.25 208 ASP A C 1
ATOM 1695 O O . ASP A 1 208 ? 19.234 -19.062 -22.906 1 98.25 208 ASP A O 1
ATOM 1699 N N . TRP A 1 209 ? 19.016 -19.656 -20.797 1 98.62 209 TRP A N 1
ATOM 1700 C CA . TRP A 1 209 ? 18.609 -18.344 -20.312 1 98.62 209 TRP A CA 1
ATOM 1701 C C . TRP A 1 209 ? 19.688 -17.312 -20.594 1 98.62 209 TRP A C 1
ATOM 1703 O O . TRP A 1 209 ? 19.406 -16.25 -21.156 1 98.62 209 TRP A O 1
ATOM 1713 N N . LYS A 1 210 ? 20.875 -17.641 -20.234 1 98.56 210 LYS A N 1
ATOM 1714 C CA . LYS A 1 210 ? 22.016 -16.734 -20.438 1 98.56 210 LYS A CA 1
ATOM 1715 C C . LYS A 1 210 ? 22.188 -16.391 -21.906 1 98.56 210 LYS A C 1
ATOM 1717 O O . LYS A 1 210 ? 22.5 -15.242 -22.25 1 98.56 210 LYS A O 1
ATOM 1722 N N . GLU A 1 211 ? 22 -17.312 -22.688 1 98.25 211 GLU A N 1
ATOM 1723 C CA . GLU A 1 211 ? 22.141 -17.094 -24.125 1 98.25 211 GLU A CA 1
ATOM 1724 C C . GLU A 1 211 ? 21.109 -16.078 -24.625 1 98.25 211 GLU A C 1
ATOM 1726 O O . GLU A 1 211 ? 21.453 -15.172 -25.391 1 98.25 211 GLU A O 1
ATOM 1731 N N . VAL A 1 212 ? 19.922 -16.266 -24.219 1 98.25 212 VAL A N 1
ATOM 1732 C CA . VAL A 1 212 ? 18.859 -15.352 -24.641 1 98.25 212 VAL A CA 1
ATOM 1733 C C . VAL A 1 212 ? 19.172 -13.945 -24.125 1 98.25 212 VAL A C 1
ATOM 1735 O O . VAL A 1 212 ? 19.031 -12.961 -24.859 1 98.25 212 VAL A O 1
ATOM 1738 N N . ILE A 1 213 ? 19.578 -13.836 -22.859 1 98.31 213 ILE A N 1
ATOM 1739 C CA . ILE A 1 213 ? 19.891 -12.547 -22.234 1 98.31 213 ILE A CA 1
ATOM 1740 C C . ILE A 1 213 ? 20.984 -11.844 -23.031 1 98.31 213 ILE A C 1
ATOM 1742 O O . ILE A 1 213 ? 20.875 -10.656 -23.328 1 98.31 213 ILE A O 1
ATOM 1746 N N . ARG A 1 214 ? 21.984 -12.57 -23.453 1 97.56 214 ARG A N 1
ATOM 1747 C CA . ARG A 1 214 ? 23.125 -12.008 -24.156 1 97.56 214 ARG A CA 1
ATOM 1748 C C . ARG A 1 214 ? 22.703 -11.422 -25.5 1 97.56 214 ARG A C 1
ATOM 1750 O O . ARG A 1 214 ? 23.266 -10.422 -25.953 1 97.56 214 ARG A O 1
ATOM 1757 N N . LYS A 1 215 ? 21.703 -11.969 -26.062 1 97.06 215 LYS A N 1
ATOM 1758 C CA . LYS A 1 215 ? 21.328 -11.516 -27.406 1 97.06 215 LYS A CA 1
ATOM 1759 C C . LYS A 1 215 ? 20.047 -10.695 -27.359 1 97.06 215 LYS A C 1
ATOM 1761 O O . LYS A 1 215 ? 19.531 -10.289 -28.406 1 97.06 215 LYS A O 1
ATOM 1766 N N . SER A 1 216 ? 19.484 -10.469 -26.266 1 96.56 216 SER A N 1
ATOM 1767 C CA . SER A 1 216 ? 18.156 -9.852 -26.125 1 96.56 216 SER A CA 1
ATOM 1768 C C . SER A 1 216 ? 18.125 -8.477 -26.766 1 96.56 216 SER A C 1
ATOM 1770 O O . SER A 1 216 ? 17.125 -8.102 -27.391 1 96.56 216 SER A O 1
ATOM 1772 N N . HIS A 1 217 ? 19.203 -7.695 -26.672 1 95.12 217 HIS A N 1
ATOM 1773 C CA . HIS A 1 217 ? 19.266 -6.332 -27.188 1 95.12 217 HIS A CA 1
ATOM 1774 C C . HIS A 1 217 ? 19.156 -6.32 -28.719 1 95.12 217 HIS A C 1
ATOM 1776 O O . HIS A 1 217 ? 18.781 -5.305 -29.297 1 95.12 217 HIS A O 1
ATOM 1782 N N . LYS A 1 218 ? 19.531 -7.406 -29.281 1 97 218 LYS A N 1
ATOM 1783 C CA . LYS A 1 218 ? 19.422 -7.52 -30.734 1 97 218 LYS A CA 1
ATOM 1784 C C . LYS A 1 218 ? 18.016 -7.953 -31.141 1 97 218 LYS A C 1
ATOM 1786 O O . LYS A 1 218 ? 17.594 -7.723 -32.281 1 97 218 LYS A O 1
ATOM 1791 N N . LEU A 1 219 ? 17.328 -8.523 -30.25 1 96.5 219 LEU A N 1
ATOM 1792 C CA . LEU A 1 219 ? 16.047 -9.148 -30.562 1 96.5 219 LEU A CA 1
ATOM 1793 C C . LEU A 1 219 ? 14.891 -8.164 -30.359 1 96.5 219 LEU A C 1
ATOM 1795 O O . LEU A 1 219 ? 13.898 -8.211 -31.094 1 96.5 219 LEU A O 1
ATOM 1799 N N . GLY A 1 220 ? 15.008 -7.336 -29.406 1 96.31 220 GLY A N 1
ATOM 1800 C CA . GLY A 1 220 ? 13.914 -6.426 -29.109 1 96.31 220 GLY A CA 1
ATOM 1801 C C . GLY A 1 220 ? 14.352 -5.215 -28.297 1 96.31 220 GLY A C 1
ATOM 1802 O O . GLY A 1 220 ? 15.547 -4.953 -28.172 1 96.31 220 GLY A O 1
ATOM 1803 N N . ASP A 1 221 ? 13.312 -4.43 -27.875 1 95.31 221 ASP A N 1
ATOM 1804 C CA . ASP A 1 221 ? 13.562 -3.164 -27.188 1 95.31 221 ASP A CA 1
ATOM 1805 C C . ASP A 1 221 ? 13.297 -3.289 -25.688 1 95.31 221 ASP A C 1
ATOM 1807 O O . ASP A 1 221 ? 13.734 -2.445 -24.906 1 95.31 221 ASP A O 1
ATOM 1811 N N . ILE A 1 222 ? 12.523 -4.32 -25.281 1 94.62 222 ILE A N 1
ATOM 1812 C CA . ILE A 1 222 ? 12.188 -4.566 -23.875 1 94.62 222 ILE A CA 1
ATOM 1813 C C . ILE A 1 222 ? 12.008 -6.062 -23.641 1 94.62 222 ILE A C 1
ATOM 1815 O O . ILE A 1 222 ? 11.484 -6.773 -24.5 1 94.62 222 ILE A O 1
ATOM 1819 N N . LEU A 1 223 ? 12.484 -6.496 -22.531 1 96.19 223 LEU A N 1
ATOM 1820 C CA . LEU A 1 223 ? 12.383 -7.898 -22.156 1 96.19 223 LEU A CA 1
ATOM 1821 C C . LEU A 1 223 ? 11.25 -8.102 -21.141 1 96.19 223 LEU A C 1
ATOM 1823 O O . LEU A 1 223 ? 11.219 -7.445 -20.109 1 96.19 223 LEU A O 1
ATOM 1827 N N . LEU A 1 224 ? 10.305 -8.914 -21.5 1 96.31 224 LEU A N 1
ATOM 1828 C CA . LEU A 1 224 ? 9.242 -9.336 -20.594 1 96.31 224 LEU A CA 1
ATOM 1829 C C . LEU A 1 224 ? 9.586 -10.656 -19.922 1 96.31 224 LEU A C 1
ATOM 1831 O O . LEU A 1 224 ? 9.758 -11.672 -20.594 1 96.31 224 LEU A O 1
ATOM 1835 N N . VAL A 1 225 ? 9.672 -10.602 -18.594 1 96.88 225 VAL A N 1
ATOM 1836 C CA . VAL A 1 225 ? 10.094 -11.789 -17.859 1 96.88 225 VAL A CA 1
ATOM 1837 C C . VAL A 1 225 ? 8.93 -12.352 -17.047 1 96.88 225 VAL A C 1
ATOM 1839 O O . VAL A 1 225 ? 8.367 -11.656 -16.203 1 96.88 225 VAL A O 1
ATOM 1842 N N . THR A 1 226 ? 8.594 -13.578 -17.219 1 94.25 226 THR A N 1
ATOM 1843 C CA . THR A 1 226 ? 7.5 -14.164 -16.453 1 94.25 226 THR A CA 1
ATOM 1844 C C . THR A 1 226 ? 8.039 -15.078 -15.352 1 94.25 226 THR A C 1
ATOM 1846 O O . THR A 1 226 ? 8.219 -14.648 -14.203 1 94.25 226 THR A O 1
ATOM 1849 N N . HIS A 1 227 ? 8.477 -16.375 -15.703 1 92.31 227 HIS A N 1
ATOM 1850 C CA . HIS A 1 227 ? 8.977 -17.281 -14.672 1 92.31 227 HIS A CA 1
ATOM 1851 C C . HIS A 1 227 ? 10.398 -17.719 -14.977 1 92.31 227 HIS A C 1
ATOM 1853 O O . HIS A 1 227 ? 10.789 -17.828 -16.141 1 92.31 227 HIS A O 1
ATOM 1859 N N . TYR A 1 228 ? 11.156 -17.922 -13.922 1 95.25 228 TYR A N 1
ATOM 1860 C CA . TYR A 1 228 ? 12.531 -18.391 -14.07 1 95.25 228 TYR A CA 1
ATOM 1861 C C . TYR A 1 228 ? 12.922 -19.297 -12.906 1 95.25 228 TYR A C 1
ATOM 1863 O O . TYR A 1 228 ? 14.102 -19.438 -12.594 1 95.25 228 TYR A O 1
ATOM 1871 N N . HIS A 1 229 ? 11.992 -19.938 -12.242 1 90.5 229 HIS A N 1
ATOM 1872 C CA . HIS A 1 229 ? 12.219 -20.625 -10.977 1 90.5 229 HIS A CA 1
ATOM 1873 C C . HIS A 1 229 ? 12.539 -22.094 -11.203 1 90.5 229 HIS A C 1
ATOM 1875 O O . HIS A 1 229 ? 12.828 -22.828 -10.25 1 90.5 229 HIS A O 1
ATOM 1881 N N . THR A 1 230 ? 12.492 -22.578 -12.461 1 90.69 230 THR A N 1
ATOM 1882 C CA . THR A 1 230 ? 12.758 -23.984 -12.695 1 90.69 230 THR A CA 1
ATOM 1883 C C . THR A 1 230 ? 13.969 -24.172 -13.602 1 90.69 230 THR A C 1
ATOM 1885 O O . THR A 1 230 ? 14.188 -25.25 -14.156 1 90.69 230 THR A O 1
ATOM 1888 N N . LEU A 1 231 ? 14.719 -23.156 -13.797 1 95.88 231 LEU A N 1
ATOM 1889 C CA . LEU A 1 231 ? 15.922 -23.266 -14.609 1 95.88 231 LEU A CA 1
ATOM 1890 C C . LEU A 1 231 ? 16.906 -24.25 -13.984 1 95.88 231 LEU A C 1
ATOM 1892 O O . LEU A 1 231 ? 17.156 -24.203 -12.773 1 95.88 231 LEU A O 1
ATOM 1896 N N . LEU A 1 232 ? 17.5 -25.062 -14.805 1 95.44 232 LEU A N 1
ATOM 1897 C CA . LEU A 1 232 ? 18.422 -26.078 -14.32 1 95.44 232 LEU A CA 1
ATOM 1898 C C . LEU A 1 232 ? 19.875 -25.688 -14.578 1 95.44 232 LEU A C 1
ATOM 1900 O O . LEU A 1 232 ? 20.188 -25.109 -15.625 1 95.44 232 LEU A O 1
ATOM 1904 N N . ASP A 1 233 ? 20.703 -26 -13.625 1 96.69 233 ASP A N 1
ATOM 1905 C CA . ASP A 1 233 ? 22.141 -25.828 -13.852 1 96.69 233 ASP A CA 1
ATOM 1906 C C . ASP A 1 233 ? 22.734 -27.031 -14.578 1 96.69 233 ASP A C 1
ATOM 1908 O O . ASP A 1 233 ? 22 -27.891 -15.07 1 96.69 233 ASP A O 1
ATOM 1912 N N . LYS A 1 234 ? 24.062 -27.062 -14.672 1 96 234 LYS A N 1
ATOM 1913 C CA . LYS A 1 234 ? 24.766 -28.109 -15.422 1 96 234 LYS A CA 1
ATOM 1914 C C . LYS A 1 234 ? 24.578 -29.469 -14.773 1 96 234 LYS A C 1
ATOM 1916 O O . LYS A 1 234 ? 24.703 -30.5 -15.445 1 96 234 LYS A O 1
ATOM 1921 N N . ASN A 1 235 ? 24.25 -29.5 -13.5 1 95.38 235 ASN A N 1
ATOM 1922 C CA . ASN A 1 235 ? 24.078 -30.75 -12.766 1 95.38 235 ASN A CA 1
ATOM 1923 C C . ASN A 1 235 ? 22.625 -31.172 -12.703 1 95.38 235 ASN A C 1
ATOM 1925 O O . ASN A 1 235 ? 22.266 -32.125 -12.008 1 95.38 235 ASN A O 1
ATOM 1929 N N . GLY A 1 236 ? 21.797 -30.453 -13.336 1 91.94 236 GLY A N 1
ATOM 1930 C CA . GLY A 1 236 ? 20.375 -30.812 -13.359 1 91.94 236 GLY A CA 1
ATOM 1931 C C . GLY A 1 236 ? 19.625 -30.328 -12.125 1 91.94 236 GLY A C 1
ATOM 1932 O O . GLY A 1 236 ? 18.547 -30.828 -11.82 1 91.94 236 GLY A O 1
ATOM 1933 N N . LYS A 1 237 ? 20.266 -29.469 -11.398 1 91.38 237 LYS A N 1
ATOM 1934 C CA . LYS A 1 237 ? 19.625 -28.906 -10.211 1 91.38 237 LYS A CA 1
ATOM 1935 C C . LYS A 1 237 ? 19.047 -27.531 -10.492 1 91.38 237 LYS A C 1
ATOM 1937 O O . LYS A 1 237 ? 19.625 -26.75 -11.258 1 91.38 237 LYS A O 1
ATOM 1942 N N . THR A 1 238 ? 17.969 -27.281 -9.812 1 91.81 238 THR A N 1
ATOM 1943 C CA . THR A 1 238 ? 17.344 -25.969 -9.992 1 91.81 238 THR A CA 1
ATOM 1944 C C . THR A 1 238 ? 18.25 -24.859 -9.453 1 91.81 238 THR A C 1
ATOM 1946 O O . THR A 1 238 ? 18.828 -25 -8.375 1 91.81 238 THR A O 1
ATOM 1949 N N . VAL A 1 239 ? 18.375 -23.734 -10.188 1 94.88 239 VAL A N 1
ATOM 1950 C CA . VAL A 1 239 ? 19.188 -22.578 -9.797 1 94.88 239 VAL A CA 1
ATOM 1951 C C . VAL A 1 239 ? 18.375 -21.656 -8.898 1 94.88 239 VAL A C 1
ATOM 1953 O O . VAL A 1 239 ? 17.188 -21.422 -9.148 1 94.88 239 VAL A O 1
ATOM 1956 N N . ASN A 1 240 ? 18.969 -21.172 -7.848 1 93.38 240 ASN A N 1
ATOM 1957 C CA . ASN A 1 240 ? 18.312 -20.172 -7 1 93.38 240 ASN A CA 1
ATOM 1958 C C . ASN A 1 240 ? 17.875 -18.953 -7.805 1 93.38 240 ASN A C 1
ATOM 1960 O O . ASN A 1 240 ? 18.672 -18.344 -8.516 1 93.38 240 ASN A O 1
ATOM 1964 N N . PRO A 1 241 ? 16.641 -18.625 -7.703 1 93.44 241 PRO A N 1
ATOM 1965 C CA . PRO A 1 241 ? 16.125 -17.5 -8.492 1 93.44 241 PRO A CA 1
ATOM 1966 C C . PRO A 1 241 ? 16.891 -16.203 -8.258 1 93.44 241 PRO A C 1
ATOM 1968 O O . PRO A 1 241 ? 17.094 -15.422 -9.195 1 93.44 241 PRO A O 1
ATOM 1971 N N . GLN A 1 242 ? 17.281 -15.93 -7.027 1 95.31 242 GLN A N 1
ATOM 1972 C CA . GLN A 1 242 ? 18.062 -14.734 -6.75 1 95.31 242 GLN A CA 1
ATOM 1973 C C . GLN A 1 242 ? 19.375 -14.742 -7.523 1 95.31 242 GLN A C 1
ATOM 1975 O O . GLN A 1 242 ? 19.844 -13.703 -7.98 1 95.31 242 GLN A O 1
ATOM 1980 N N . ASP A 1 243 ? 19.969 -15.938 -7.641 1 97.06 243 ASP A N 1
ATOM 1981 C CA . ASP A 1 243 ? 21.219 -16.062 -8.398 1 97.06 243 ASP A CA 1
ATOM 1982 C C . ASP A 1 243 ? 20.969 -15.836 -9.891 1 97.06 243 ASP A C 1
ATOM 1984 O O . ASP A 1 243 ? 21.828 -15.281 -10.578 1 97.06 243 ASP A O 1
ATOM 1988 N N . VAL A 1 244 ? 19.859 -16.312 -10.383 1 97.75 244 VAL A N 1
ATOM 1989 C CA . VAL A 1 244 ? 19.5 -16.078 -11.781 1 97.75 244 VAL A CA 1
ATOM 1990 C C . VAL A 1 244 ? 19.5 -14.57 -12.07 1 97.75 244 VAL A C 1
ATOM 1992 O O . VAL A 1 244 ? 20.125 -14.117 -13.023 1 97.75 244 VAL A O 1
ATOM 1995 N N . LEU A 1 245 ? 18.891 -13.758 -11.242 1 97.44 245 LEU A N 1
ATOM 1996 C CA . LEU A 1 245 ? 18.734 -12.328 -11.492 1 97.44 245 LEU A CA 1
ATOM 1997 C C . LEU A 1 245 ? 20.016 -11.578 -11.172 1 97.44 245 LEU A C 1
ATOM 1999 O O . LEU A 1 245 ? 20.344 -10.578 -11.812 1 97.44 245 LEU A O 1
ATOM 2003 N N . LYS A 1 246 ? 20.734 -12.07 -10.164 1 97.06 246 LYS A N 1
ATOM 2004 C CA . LYS A 1 246 ? 22.047 -11.492 -9.875 1 97.06 246 LYS A CA 1
ATOM 2005 C C . LYS A 1 246 ? 22.953 -11.531 -11.102 1 97.06 246 LYS A C 1
ATOM 2007 O O . LYS A 1 246 ? 23.719 -10.602 -11.344 1 97.06 246 LYS A O 1
ATOM 2012 N N . TRP A 1 247 ? 22.859 -12.617 -11.789 1 97.88 247 TRP A N 1
ATOM 2013 C CA . TRP A 1 247 ? 23.625 -12.742 -13.031 1 97.88 247 TRP A CA 1
ATOM 2014 C C . TRP A 1 247 ? 23 -11.906 -14.141 1 97.88 247 TRP A C 1
ATOM 2016 O O . TRP A 1 247 ? 23.703 -11.242 -14.898 1 97.88 247 TRP A O 1
ATOM 2026 N N . THR A 1 248 ? 21.734 -11.875 -14.281 1 98 248 THR A N 1
ATOM 2027 C CA . THR A 1 248 ? 20.969 -11.336 -15.406 1 98 248 THR A CA 1
ATOM 2028 C C . THR A 1 248 ? 21.016 -9.805 -15.398 1 98 248 THR A C 1
ATOM 2030 O O . THR A 1 248 ? 21.391 -9.188 -16.391 1 98 248 THR A O 1
ATOM 2033 N N . THR A 1 249 ? 20.719 -9.148 -14.312 1 96.25 249 THR A N 1
ATOM 2034 C CA . THR A 1 249 ? 20.375 -7.734 -14.227 1 96.25 249 THR A CA 1
ATOM 2035 C C . THR A 1 249 ? 21.562 -6.871 -14.672 1 96.25 249 THR A C 1
ATOM 2037 O O . THR A 1 249 ? 21.406 -5.98 -15.508 1 96.25 249 THR A O 1
ATOM 2040 N N . PRO A 1 250 ? 22.781 -7.148 -14.18 1 94.62 250 PRO A N 1
ATOM 2041 C CA . PRO A 1 250 ? 23.891 -6.293 -14.586 1 94.62 250 PRO A CA 1
ATOM 2042 C C . PRO A 1 250 ? 24.25 -6.457 -16.062 1 94.62 250 PRO A C 1
ATOM 2044 O O . PRO A 1 250 ? 25.016 -5.648 -16.609 1 94.62 250 PRO A O 1
ATOM 2047 N N . ARG A 1 251 ? 23.734 -7.449 -16.719 1 95.62 251 ARG A N 1
ATOM 2048 C CA . ARG A 1 251 ? 24.141 -7.766 -18.078 1 95.62 251 ARG A CA 1
ATOM 2049 C C . ARG A 1 251 ? 23.094 -7.336 -19.094 1 95.62 251 ARG A C 1
ATOM 2051 O O . ARG A 1 251 ? 23.281 -7.469 -20.312 1 95.62 251 ARG A O 1
ATOM 2058 N N . LEU A 1 252 ? 22.031 -6.824 -18.609 1 95.19 252 LEU A N 1
ATOM 2059 C CA . LEU A 1 252 ? 20.953 -6.387 -19.484 1 95.19 252 LEU A CA 1
ATOM 2060 C C . LEU A 1 252 ? 21.328 -5.109 -20.219 1 95.19 252 LEU A C 1
ATOM 2062 O O . LEU A 1 252 ? 21.875 -4.176 -19.625 1 95.19 252 LEU A O 1
ATOM 2066 N N . LYS A 1 253 ? 21.047 -5.102 -21.516 1 93.5 253 LYS A N 1
ATOM 2067 C CA . LYS A 1 253 ? 21.281 -3.918 -22.328 1 93.5 253 LYS A CA 1
ATOM 2068 C C . LYS A 1 253 ? 19.969 -3.244 -22.703 1 93.5 253 LYS A C 1
ATOM 2070 O O . LYS A 1 253 ? 19.953 -2.152 -23.281 1 93.5 253 LYS A O 1
ATOM 2075 N N . ILE A 1 254 ? 18.875 -3.865 -22.5 1 93.38 254 ILE A N 1
ATOM 2076 C CA . ILE A 1 254 ? 17.531 -3.32 -22.641 1 93.38 254 ILE A CA 1
ATOM 2077 C C . ILE A 1 254 ? 16.766 -3.48 -21.328 1 93.38 254 ILE A C 1
ATOM 2079 O O . ILE A 1 254 ? 17.125 -4.316 -20.5 1 93.38 254 ILE A O 1
ATOM 2083 N N . PRO A 1 255 ? 15.734 -2.658 -21.094 1 93.94 255 PRO A N 1
ATOM 2084 C CA . PRO A 1 255 ? 14.953 -2.83 -19.875 1 93.94 255 PRO A CA 1
ATOM 2085 C C . PRO A 1 255 ? 14.273 -4.195 -19.781 1 93.94 255 PRO A C 1
ATOM 2087 O O . PRO A 1 255 ? 13.891 -4.762 -20.812 1 93.94 255 PRO A O 1
ATOM 2090 N N . ALA A 1 256 ? 14.211 -4.73 -18.625 1 95.62 256 ALA A N 1
ATOM 2091 C CA . ALA A 1 256 ? 13.492 -5.973 -18.344 1 95.62 256 ALA A CA 1
ATOM 2092 C C . ALA A 1 256 ? 12.398 -5.758 -17.297 1 95.62 256 ALA A C 1
ATOM 2094 O O . ALA A 1 256 ? 12.656 -5.195 -16.234 1 95.62 256 ALA A O 1
ATOM 2095 N N . ILE A 1 257 ? 11.242 -6.18 -17.609 1 95.12 257 ILE A N 1
ATOM 2096 C CA . ILE A 1 257 ? 10.102 -5.992 -16.719 1 95.12 257 ILE A CA 1
ATOM 2097 C C . ILE A 1 257 ? 9.492 -7.352 -16.375 1 95.12 257 ILE A C 1
ATOM 2099 O O . ILE A 1 257 ? 9.273 -8.188 -17.25 1 95.12 257 ILE A O 1
ATOM 2103 N N . GLY A 1 258 ? 9.266 -7.523 -15.094 1 96.12 258 GLY A N 1
ATOM 2104 C CA . GLY A 1 258 ? 8.688 -8.773 -14.633 1 96.12 258 GLY A CA 1
ATOM 2105 C C . GLY A 1 258 ? 7.184 -8.719 -14.461 1 96.12 258 GLY A C 1
ATOM 2106 O O . GLY A 1 258 ? 6.582 -7.645 -14.562 1 96.12 258 GLY A O 1
ATOM 2107 N N . CYS A 1 259 ? 6.613 -9.898 -14.164 1 95 259 CYS A N 1
ATOM 2108 C CA . CYS A 1 259 ? 5.164 -10.016 -14.055 1 95 259 CYS A CA 1
ATOM 2109 C C . CYS A 1 259 ? 4.75 -10.312 -12.617 1 95 259 CYS A C 1
ATOM 2111 O O . CYS A 1 259 ? 3.559 -10.344 -12.305 1 95 259 CYS A O 1
ATOM 2113 N N . TRP A 1 260 ? 5.742 -10.523 -11.781 1 95.19 260 TRP A N 1
ATOM 2114 C CA . TRP A 1 260 ? 5.516 -10.75 -10.359 1 95.19 260 TRP A CA 1
ATOM 2115 C C . TRP A 1 260 ? 6.48 -9.922 -9.516 1 95.19 260 TRP A C 1
ATOM 2117 O O . TRP A 1 260 ? 7.582 -9.594 -9.961 1 95.19 260 TRP A O 1
ATOM 2127 N N . GLY A 1 261 ? 6.062 -9.656 -8.312 1 96.12 261 GLY A N 1
ATOM 2128 C CA . GLY A 1 261 ? 6.867 -8.828 -7.426 1 96.12 261 GLY A CA 1
ATOM 2129 C C . GLY A 1 261 ? 8.211 -9.445 -7.086 1 96.12 261 GLY A C 1
ATOM 2130 O O . GLY A 1 261 ? 9.195 -8.734 -6.891 1 96.12 261 GLY A O 1
ATOM 2131 N N . PHE A 1 262 ? 8.25 -10.742 -7.016 1 93.81 262 PHE A N 1
ATOM 2132 C CA . PHE A 1 262 ? 9.477 -11.406 -6.609 1 93.81 262 PHE A CA 1
ATOM 2133 C C . PHE A 1 262 ? 10.594 -11.156 -7.621 1 93.81 262 PHE A C 1
ATOM 2135 O O . PHE A 1 262 ? 11.773 -11.266 -7.293 1 93.81 262 PHE A O 1
ATOM 2142 N N . PHE A 1 263 ? 10.281 -10.781 -8.906 1 96.5 263 PHE A N 1
ATOM 2143 C CA . PHE A 1 263 ? 11.289 -10.406 -9.891 1 96.5 263 PHE A CA 1
ATOM 2144 C C . PHE A 1 263 ? 12.141 -9.25 -9.375 1 96.5 263 PHE A C 1
ATOM 2146 O O . PHE A 1 263 ? 13.367 -9.289 -9.445 1 96.5 263 PHE A O 1
ATOM 2153 N N . VAL A 1 264 ? 11.484 -8.227 -8.828 1 97.5 264 VAL A N 1
ATOM 2154 C CA . VAL A 1 264 ? 12.195 -7.062 -8.305 1 97.5 264 VAL A CA 1
ATOM 2155 C C . VAL A 1 264 ? 12.859 -7.41 -6.98 1 97.5 264 VAL A C 1
ATOM 2157 O O . VAL A 1 264 ? 13.992 -6.988 -6.715 1 97.5 264 VAL A O 1
ATOM 2160 N N . GLU A 1 265 ? 12.18 -8.211 -6.191 1 95.19 265 GLU A N 1
ATOM 2161 C CA . GLU A 1 265 ? 12.758 -8.648 -4.926 1 95.19 265 GLU A CA 1
ATOM 2162 C C . GLU A 1 265 ? 14.055 -9.422 -5.148 1 95.19 265 GLU A C 1
ATOM 2164 O O . GLU A 1 265 ? 14.992 -9.328 -4.348 1 95.19 265 GLU A O 1
ATOM 2169 N N . ASP A 1 266 ? 14.094 -10.141 -6.246 1 95.5 266 ASP A N 1
ATOM 2170 C CA . ASP A 1 266 ? 15.266 -10.953 -6.57 1 95.5 266 ASP A CA 1
ATOM 2171 C C . ASP A 1 266 ? 16.344 -10.117 -7.258 1 95.5 266 ASP A C 1
ATOM 2173 O O . ASP A 1 266 ? 17.438 -10.617 -7.551 1 95.5 266 ASP A O 1
ATOM 2177 N N . GLY A 1 267 ? 16.047 -8.914 -7.621 1 96.06 267 GLY A N 1
ATOM 2178 C CA . GLY A 1 267 ? 17.094 -8.055 -8.156 1 96.06 267 GLY A CA 1
ATOM 2179 C C . GLY A 1 267 ? 16.719 -7.434 -9.492 1 96.06 267 GLY A C 1
ATOM 2180 O O . GLY A 1 267 ? 17.516 -6.727 -10.102 1 96.06 267 GLY A O 1
ATOM 2181 N N . GLY A 1 268 ? 15.523 -7.664 -9.977 1 96.75 268 GLY A N 1
ATOM 2182 C CA . GLY A 1 268 ? 15.07 -7.066 -11.219 1 96.75 268 GLY A CA 1
ATOM 2183 C C . GLY A 1 268 ? 14.75 -5.59 -11.094 1 96.75 268 GLY A C 1
ATOM 2184 O O . GLY A 1 268 ? 14.711 -5.051 -9.992 1 96.75 268 GLY A O 1
ATOM 2185 N N . MET A 1 269 ? 14.523 -4.957 -12.188 1 95.25 269 MET A N 1
ATOM 2186 C CA . MET A 1 269 ? 14.43 -3.5 -12.227 1 95.25 269 MET A CA 1
ATOM 2187 C C . MET A 1 269 ? 13.008 -3.041 -11.898 1 95.25 269 MET A C 1
ATOM 2189 O O . MET A 1 269 ? 12.82 -2.037 -11.211 1 95.25 269 MET A O 1
ATOM 2193 N N . MET A 1 270 ? 12.016 -3.719 -12.469 1 96.31 270 MET A N 1
ATOM 2194 C CA . MET A 1 270 ? 10.625 -3.293 -12.32 1 96.31 270 MET A CA 1
ATOM 2195 C C . MET A 1 270 ? 9.672 -4.445 -12.602 1 96.31 270 MET A C 1
ATOM 2197 O O . MET A 1 270 ? 10.023 -5.387 -13.32 1 96.31 270 MET A O 1
ATOM 2201 N N . SER A 1 271 ? 8.516 -4.387 -12.016 1 97 271 SER A N 1
ATOM 2202 C CA . SER A 1 271 ? 7.469 -5.359 -12.312 1 97 271 SER A CA 1
ATOM 2203 C C . SER A 1 271 ? 6.086 -4.723 -12.25 1 97 271 SER A C 1
ATOM 2205 O O . SER A 1 271 ? 5.832 -3.865 -11.398 1 97 271 SER A O 1
ATOM 2207 N N . ILE A 1 272 ? 5.266 -5.035 -13.195 1 96.25 272 ILE A N 1
ATOM 2208 C CA . ILE A 1 272 ? 3.818 -4.898 -13.102 1 96.25 272 ILE A CA 1
ATOM 2209 C C . ILE A 1 272 ? 3.191 -6.25 -12.766 1 96.25 272 ILE A C 1
ATOM 2211 O O . ILE A 1 272 ? 3.02 -7.098 -13.648 1 96.25 272 ILE A O 1
ATOM 2215 N N . ALA A 1 273 ? 2.848 -6.371 -11.516 1 96.38 273 ALA A N 1
ATOM 2216 C CA . ALA A 1 273 ? 2.654 -7.715 -10.984 1 96.38 273 ALA A CA 1
ATOM 2217 C C . ALA A 1 273 ? 1.189 -7.961 -10.633 1 96.38 273 ALA A C 1
ATOM 2219 O O . ALA A 1 273 ? 0.48 -7.039 -10.219 1 96.38 273 ALA A O 1
ATOM 2220 N N . VAL A 1 274 ? 0.817 -9.188 -10.781 1 95.62 274 VAL A N 1
ATOM 2221 C CA . VAL A 1 274 ? -0.466 -9.617 -10.234 1 95.62 274 VAL A CA 1
ATOM 2222 C C . VAL A 1 274 ? -0.549 -9.227 -8.758 1 95.62 274 VAL A C 1
ATOM 2224 O O . VAL A 1 274 ? 0.43 -9.367 -8.023 1 95.62 274 VAL A O 1
ATOM 2227 N N . SER A 1 275 ? -1.678 -8.75 -8.305 1 96.69 275 SER A N 1
ATOM 2228 C CA . SER A 1 275 ? -1.829 -8.297 -6.93 1 96.69 275 SER A CA 1
ATOM 2229 C C . SER A 1 275 ? -2.037 -9.469 -5.98 1 96.69 275 SER A C 1
ATOM 2231 O O . SER A 1 275 ? -3.096 -10.102 -5.988 1 96.69 275 SER A O 1
ATOM 2233 N N . PRO A 1 276 ? -1.095 -9.695 -5.129 1 97.19 276 PRO A N 1
ATOM 2234 C CA . PRO A 1 276 ? -1.338 -10.742 -4.129 1 97.19 276 PRO A CA 1
ATOM 2235 C C . PRO A 1 276 ? -2.424 -10.352 -3.127 1 97.19 276 PRO A C 1
ATOM 2237 O O . PRO A 1 276 ? -3.162 -11.219 -2.646 1 97.19 276 PRO A O 1
ATOM 2240 N N . TYR A 1 277 ? -2.539 -9.047 -2.895 1 97.19 277 TYR A N 1
ATOM 2241 C CA . TYR A 1 277 ? -3.562 -8.555 -1.979 1 97.19 277 TYR A CA 1
ATOM 2242 C C . TYR A 1 277 ? -4.957 -8.898 -2.486 1 97.19 277 TYR A C 1
ATOM 2244 O O . TYR A 1 277 ? -5.809 -9.359 -1.722 1 97.19 277 TYR A O 1
ATOM 2252 N N . GLU A 1 278 ? -5.113 -8.648 -3.756 1 97.5 278 GLU A N 1
ATOM 2253 C CA . GLU A 1 278 ? -6.398 -8.961 -4.371 1 97.5 278 GLU A CA 1
ATOM 2254 C C . GLU A 1 278 ? -6.707 -10.453 -4.277 1 97.5 278 GLU A C 1
ATOM 2256 O O . GLU A 1 278 ? -7.844 -10.844 -3.994 1 97.5 278 GLU A O 1
ATOM 2261 N N . GLN A 1 279 ? -5.695 -11.266 -4.527 1 98.06 279 GLN A N 1
ATOM 2262 C CA . GLN A 1 279 ? -5.871 -12.711 -4.43 1 98.06 279 GLN A CA 1
ATOM 2263 C C . GLN A 1 279 ? -6.41 -13.109 -3.059 1 98.06 279 GLN A C 1
ATOM 2265 O O . GLN A 1 279 ? -7.406 -13.836 -2.963 1 98.06 279 GLN A O 1
ATOM 2270 N N . GLY A 1 280 ? -5.805 -12.641 -2.045 1 98.38 280 GLY A N 1
ATOM 2271 C CA . GLY A 1 280 ? -6.23 -12.945 -0.69 1 98.38 280 GLY A CA 1
ATOM 2272 C C . GLY A 1 280 ? -7.59 -12.367 -0.347 1 98.38 280 GLY A C 1
ATOM 2273 O O . GLY A 1 280 ? -8.438 -13.055 0.228 1 98.38 280 GLY A O 1
ATOM 2274 N N . GLU A 1 281 ? -7.777 -11.117 -0.688 1 97.5 281 GLU A N 1
ATOM 2275 C CA . GLU A 1 281 ? -9.016 -10.422 -0.356 1 97.5 281 GLU A CA 1
ATOM 2276 C C . GLU A 1 281 ? -10.219 -11.094 -1.002 1 97.5 281 GLU A C 1
ATOM 2278 O O . GLU A 1 281 ? -11.234 -11.344 -0.338 1 97.5 281 GLU A O 1
ATOM 2283 N N . GLU A 1 282 ? -10.109 -11.398 -2.291 1 97.81 282 GLU A N 1
ATOM 2284 C CA . GLU A 1 282 ? -11.234 -11.984 -3.008 1 97.81 282 GLU A CA 1
ATOM 2285 C C . GLU A 1 282 ? -11.555 -13.383 -2.482 1 97.81 282 GLU A C 1
ATOM 2287 O O . GLU A 1 282 ? -12.727 -13.742 -2.336 1 97.81 282 GLU A O 1
ATOM 2292 N N . ALA A 1 283 ? -10.5 -14.133 -2.199 1 98.62 283 ALA A N 1
ATOM 2293 C CA . ALA A 1 283 ? -10.727 -15.453 -1.607 1 98.62 283 ALA A CA 1
ATOM 2294 C C . ALA A 1 283 ? -11.43 -15.336 -0.259 1 98.62 283 ALA A C 1
ATOM 2296 O O . ALA A 1 283 ? -12.367 -16.094 0.028 1 98.62 283 ALA A O 1
ATOM 2297 N N . ALA A 1 284 ? -11 -14.43 0.558 1 98.56 284 ALA A N 1
ATOM 2298 C CA . ALA A 1 284 ? -11.586 -14.211 1.877 1 98.56 284 ALA A CA 1
ATOM 2299 C C . ALA A 1 284 ? -13.031 -13.742 1.763 1 98.56 284 ALA A C 1
ATOM 2301 O O . ALA A 1 284 ? -13.898 -14.172 2.525 1 98.56 284 ALA A O 1
ATOM 2302 N N . LYS A 1 285 ? -13.297 -12.852 0.843 1 97.75 285 LYS A N 1
ATOM 2303 C CA . LYS A 1 285 ? -14.664 -12.375 0.638 1 97.75 285 LYS A CA 1
ATOM 2304 C C . LYS A 1 285 ? -15.594 -13.523 0.255 1 97.75 285 LYS A C 1
ATOM 2306 O O . LYS A 1 285 ? -16.719 -13.602 0.746 1 97.75 285 LYS A O 1
ATOM 2311 N N . MET A 1 286 ? -15.117 -14.352 -0.665 1 98.62 286 MET A N 1
ATOM 2312 C CA . MET A 1 286 ? -15.906 -15.523 -1.037 1 98.62 286 MET A CA 1
ATOM 2313 C C . MET A 1 286 ? -16.172 -16.406 0.176 1 98.62 286 MET A C 1
ATOM 2315 O O . MET A 1 286 ? -17.281 -16.922 0.347 1 98.62 286 MET A O 1
ATOM 2319 N N . THR A 1 287 ? -15.164 -16.547 0.998 1 98.62 287 THR A N 1
ATOM 2320 C CA . THR A 1 287 ? -15.273 -17.328 2.229 1 98.62 287 THR A CA 1
ATOM 2321 C C . THR A 1 287 ? -16.359 -16.75 3.133 1 98.62 287 THR A C 1
ATOM 2323 O O . THR A 1 287 ? -17.203 -17.484 3.641 1 98.62 287 THR A O 1
ATOM 2326 N N . VAL A 1 288 ? -16.391 -15.477 3.314 1 98.31 288 VAL A N 1
ATOM 2327 C CA . VAL A 1 288 ? -17.391 -14.805 4.152 1 98.31 288 VAL A CA 1
ATOM 2328 C C . VAL A 1 288 ? -18.781 -15.039 3.588 1 98.31 288 VAL A C 1
ATOM 2330 O O . VAL A 1 288 ? -19.719 -15.312 4.336 1 98.31 288 VAL A O 1
ATOM 2333 N N . ARG A 1 289 ? -18.922 -14.938 2.277 1 97.94 289 ARG A N 1
ATOM 2334 C CA . ARG A 1 289 ? -20.219 -15.156 1.649 1 97.94 289 ARG A CA 1
ATOM 2335 C C . ARG A 1 289 ? -20.734 -16.578 1.904 1 97.94 289 ARG A C 1
ATOM 2337 O O . ARG A 1 289 ? -21.906 -16.766 2.227 1 97.94 289 ARG A O 1
ATOM 2344 N N . ILE A 1 290 ? -19.844 -17.516 1.746 1 98.38 290 ILE A N 1
ATOM 2345 C CA . ILE A 1 290 ? -20.203 -18.906 1.968 1 98.38 290 ILE A CA 1
ATOM 2346 C C . ILE A 1 290 ? -20.719 -19.094 3.398 1 98.38 290 ILE A C 1
ATOM 2348 O O . ILE A 1 290 ? -21.75 -19.719 3.621 1 98.38 290 ILE A O 1
ATOM 2352 N N . ILE A 1 291 ? -20.031 -18.484 4.359 1 97.5 291 ILE A N 1
ATOM 2353 C CA . ILE A 1 291 ? -20.328 -18.688 5.777 1 97.5 291 ILE A CA 1
ATOM 2354 C C . ILE A 1 291 ? -21.562 -17.859 6.164 1 97.5 291 ILE A C 1
ATOM 2356 O O . ILE A 1 291 ? -22.516 -18.406 6.738 1 97.5 291 ILE A O 1
ATOM 2360 N N . GLU A 1 292 ? -21.594 -16.641 5.801 1 96.62 292 GLU A N 1
ATOM 2361 C CA . GLU A 1 292 ? -22.594 -15.734 6.348 1 96.62 292 GLU A CA 1
ATOM 2362 C C . GLU A 1 292 ? -23.859 -15.758 5.512 1 96.62 292 GLU A C 1
ATOM 2364 O O . GLU A 1 292 ? -24.953 -15.562 6.043 1 96.62 292 GLU A O 1
ATOM 2369 N N . GLU A 1 293 ? -23.688 -15.93 4.238 1 97 293 GLU A N 1
ATOM 2370 C CA . GLU A 1 293 ? -24.875 -15.969 3.379 1 97 293 GLU A CA 1
ATOM 2371 C C . GLU A 1 293 ? -25.328 -17.406 3.135 1 97 293 GLU A C 1
ATOM 2373 O O . GLU A 1 293 ? -26.359 -17.641 2.496 1 97 293 GLU A O 1
ATOM 2378 N N . ASN A 1 294 ? -24.594 -18.344 3.582 1 95.69 294 ASN A N 1
ATOM 2379 C CA . ASN A 1 294 ? -24.906 -19.75 3.371 1 95.69 294 ASN A CA 1
ATOM 2380 C C . ASN A 1 294 ? -25.125 -20.062 1.895 1 95.69 294 ASN A C 1
ATOM 2382 O O . ASN A 1 294 ? -26.094 -20.734 1.533 1 95.69 294 ASN A O 1
ATOM 2386 N N . ILE A 1 295 ? -24.297 -19.531 1.108 1 96.62 295 ILE A N 1
ATOM 2387 C CA . ILE A 1 295 ? -24.375 -19.734 -0.334 1 96.62 295 ILE A CA 1
ATOM 2388 C C . ILE A 1 295 ? -23.422 -20.844 -0.756 1 96.62 295 ILE A C 1
ATOM 2390 O O . ILE A 1 295 ? -22.297 -20.922 -0.267 1 96.62 295 ILE A O 1
ATOM 2394 N N . SER A 1 296 ? -23.906 -21.688 -1.657 1 96.38 296 SER A N 1
ATOM 2395 C CA . SER A 1 296 ? -23.047 -22.719 -2.203 1 96.38 296 SER A CA 1
ATOM 2396 C C . SER A 1 296 ? -21.922 -22.125 -3.043 1 96.38 296 SER A C 1
ATOM 2398 O O . SER A 1 296 ? -22.141 -21.172 -3.795 1 96.38 296 SER A O 1
ATOM 2400 N N . PRO A 1 297 ? -20.688 -22.688 -2.924 1 98.19 297 PRO A N 1
ATOM 2401 C CA . PRO A 1 297 ? -19.547 -22.141 -3.666 1 98.19 297 PRO A CA 1
ATOM 2402 C C . PRO A 1 297 ? -19.812 -22.047 -5.168 1 98.19 297 PRO A C 1
ATOM 2404 O O . PRO A 1 297 ? -19.438 -21.062 -5.809 1 98.19 297 PRO A O 1
ATOM 2407 N N . ASP A 1 298 ? -20.469 -23.047 -5.734 1 95.81 298 ASP A N 1
ATOM 2408 C CA . ASP A 1 298 ? -20.688 -23.094 -7.176 1 95.81 298 ASP A CA 1
ATOM 2409 C C . ASP A 1 298 ? -21.578 -21.922 -7.625 1 95.81 298 ASP A C 1
ATOM 2411 O O . ASP A 1 298 ? -21.531 -21.516 -8.789 1 95.81 298 ASP A O 1
ATOM 2415 N N . LYS A 1 299 ? -22.344 -21.328 -6.762 1 96.81 299 LYS A N 1
ATOM 2416 C CA . LYS A 1 299 ? -23.234 -20.219 -7.082 1 96.81 299 LYS A CA 1
ATOM 2417 C C . LYS A 1 299 ? -22.469 -18.891 -7.062 1 96.81 299 LYS A C 1
ATOM 2419 O O . LYS A 1 299 ? -22.953 -17.891 -7.621 1 96.81 299 LYS A O 1
ATOM 2424 N N . ILE A 1 300 ? -21.391 -18.875 -6.328 1 97.38 300 ILE A N 1
ATOM 2425 C CA . ILE A 1 300 ? -20.578 -17.672 -6.273 1 97.38 300 ILE A CA 1
ATOM 2426 C C . ILE A 1 300 ? -19.844 -17.484 -7.598 1 97.38 300 ILE A C 1
ATOM 2428 O O . ILE A 1 300 ? -19.656 -16.344 -8.062 1 97.38 300 ILE A O 1
ATOM 2432 N N . GLY A 1 301 ? -19.5 -18.641 -8.219 1 95.06 301 GLY A N 1
ATOM 2433 C CA . GLY A 1 301 ? -18.766 -18.578 -9.477 1 95.06 301 GLY A CA 1
ATOM 2434 C C . GLY A 1 301 ? -17.281 -18.359 -9.297 1 95.06 301 GLY A C 1
ATOM 2435 O O . GLY A 1 301 ? -16.812 -18.141 -8.172 1 95.06 301 GLY A O 1
ATOM 2436 N N . ILE A 1 302 ? -16.516 -18.453 -10.391 1 96.69 302 ILE A N 1
ATOM 2437 C CA . ILE A 1 302 ? -15.062 -18.266 -10.414 1 96.69 302 ILE A CA 1
ATOM 2438 C C . ILE A 1 302 ? -14.727 -16.859 -10.898 1 96.69 302 ILE A C 1
ATOM 2440 O O . ILE A 1 302 ? -15.32 -16.375 -11.859 1 96.69 302 ILE A O 1
ATOM 2444 N N . LYS A 1 303 ? -13.859 -16.188 -10.203 1 96.31 303 LYS A N 1
ATOM 2445 C CA . LYS A 1 303 ? -13.43 -14.844 -10.57 1 96.31 303 LYS A CA 1
ATOM 2446 C C . LYS A 1 303 ? -12.023 -14.867 -11.164 1 96.31 303 LYS A C 1
ATOM 2448 O O . LYS A 1 303 ? -11.258 -15.812 -10.953 1 96.31 303 LYS A O 1
ATOM 2453 N N . ILE A 1 304 ? -11.734 -13.859 -11.953 1 95.12 304 ILE A N 1
ATOM 2454 C CA . ILE A 1 304 ? -10.383 -13.594 -12.453 1 95.12 304 ILE A CA 1
ATOM 2455 C C . ILE A 1 304 ? -9.859 -12.297 -11.844 1 95.12 304 ILE A C 1
ATOM 2457 O O . ILE A 1 304 ? -10.578 -11.297 -11.766 1 95.12 304 ILE A O 1
ATOM 2461 N N . ASN A 1 305 ? -8.625 -12.336 -11.375 1 94.69 305 ASN A N 1
ATOM 2462 C CA . ASN A 1 305 ? -8.07 -11.109 -10.82 1 94.69 305 ASN A CA 1
ATOM 2463 C C . ASN A 1 305 ? -8.039 -9.984 -11.852 1 94.69 305 ASN A C 1
ATOM 2465 O O . ASN A 1 305 ? -8.031 -10.242 -13.055 1 94.69 305 ASN A O 1
ATOM 2469 N N . ASN A 1 306 ? -8.039 -8.758 -11.383 1 91.75 306 ASN A N 1
ATOM 2470 C CA . ASN A 1 306 ? -8.039 -7.625 -12.305 1 91.75 306 ASN A CA 1
ATOM 2471 C C . ASN A 1 306 ? -7.16 -6.488 -11.797 1 91.75 306 ASN A C 1
ATOM 2473 O O . ASN A 1 306 ? -7.051 -5.445 -12.445 1 91.75 306 ASN A O 1
ATOM 2477 N N . LEU A 1 307 ? -6.562 -6.656 -10.695 1 95 307 LEU A N 1
ATOM 2478 C CA . LEU A 1 307 ? -5.738 -5.602 -10.125 1 95 307 LEU A CA 1
ATOM 2479 C C . LEU A 1 307 ? -4.262 -5.977 -10.172 1 95 307 LEU A C 1
ATOM 2481 O O . LEU A 1 307 ? -3.92 -7.141 -10.406 1 95 307 LEU A O 1
ATOM 2485 N N . TYR A 1 308 ? -3.416 -4.941 -10.023 1 96.5 308 TYR A N 1
ATOM 2486 C CA . TYR A 1 308 ? -1.972 -5.133 -10.094 1 96.5 308 TYR A CA 1
ATOM 2487 C C . TYR A 1 308 ? -1.254 -4.246 -9.078 1 96.5 308 TYR A C 1
ATOM 2489 O O . TYR A 1 308 ? -1.87 -3.377 -8.461 1 96.5 308 TYR A O 1
ATOM 2497 N N . VAL A 1 309 ? -0.012 -4.582 -8.836 1 97.06 309 VAL A N 1
ATOM 2498 C CA . VAL A 1 309 ? 0.89 -3.795 -8 1 97.06 309 VAL A CA 1
ATOM 2499 C C . VAL A 1 309 ? 2.164 -3.473 -8.781 1 97.06 309 VAL A C 1
ATOM 2501 O O . VAL A 1 309 ? 2.627 -4.281 -9.586 1 97.06 309 VAL A O 1
ATOM 2504 N N . VAL A 1 310 ? 2.715 -2.309 -8.578 1 96.81 310 VAL A N 1
ATOM 2505 C CA . VAL A 1 310 ? 3.934 -1.887 -9.258 1 96.81 310 VAL A CA 1
ATOM 2506 C C . VAL A 1 310 ? 5.125 -2.012 -8.305 1 96.81 310 VAL A C 1
ATOM 2508 O O . VAL A 1 310 ? 5.082 -1.52 -7.18 1 96.81 310 VAL A O 1
ATOM 2511 N N . TYR A 1 311 ? 6.133 -2.693 -8.734 1 97.44 311 TYR A N 1
ATOM 2512 C CA . TYR A 1 311 ? 7.406 -2.799 -8.023 1 97.44 311 TYR A CA 1
ATOM 2513 C C . TYR A 1 311 ? 8.516 -2.104 -8.797 1 97.44 311 TYR A C 1
ATOM 2515 O O . TYR A 1 311 ? 8.594 -2.211 -10.023 1 97.44 311 TYR A O 1
ATOM 2523 N N . VAL A 1 312 ? 9.359 -1.373 -8.07 1 97.06 312 VAL A N 1
ATOM 2524 C CA . VAL A 1 312 ? 10.414 -0.613 -8.734 1 97.06 312 VAL A CA 1
ATOM 2525 C C . VAL A 1 312 ? 11.711 -0.709 -7.934 1 97.06 312 VAL A C 1
ATOM 2527 O O . VAL A 1 312 ? 11.695 -0.64 -6.703 1 97.06 312 VAL A O 1
ATOM 2530 N N . ARG A 1 313 ? 12.734 -0.969 -8.609 1 96.44 313 ARG A N 1
ATOM 2531 C CA . ARG A 1 313 ? 14.07 -0.751 -8.062 1 96.44 313 ARG A CA 1
ATOM 2532 C C . ARG A 1 313 ? 14.672 0.541 -8.602 1 96.44 313 ARG A C 1
ATOM 2534 O O . ARG A 1 313 ? 15.156 0.581 -9.734 1 96.44 313 ARG A O 1
ATOM 2541 N N . GLY A 1 314 ? 14.727 1.546 -7.805 1 93.69 314 GLY A N 1
ATOM 2542 C CA . GLY A 1 314 ? 15.07 2.895 -8.227 1 93.69 314 GLY A CA 1
ATOM 2543 C C . GLY A 1 314 ? 16.438 2.99 -8.859 1 93.69 314 GLY A C 1
ATOM 2544 O O . GLY A 1 314 ? 16.609 3.625 -9.906 1 93.69 314 GLY A O 1
ATOM 2545 N N . SER A 1 315 ? 17.406 2.369 -8.281 1 92.38 315 SER A N 1
ATOM 2546 C CA . SER A 1 315 ? 18.766 2.42 -8.789 1 92.38 315 SER A CA 1
ATOM 2547 C C . SER A 1 315 ? 18.859 1.83 -10.195 1 92.38 315 SER A C 1
ATOM 2549 O O . SER A 1 315 ? 19.516 2.396 -11.07 1 92.38 315 SER A O 1
ATOM 2551 N N . SER A 1 316 ? 18.156 0.73 -10.383 1 91.88 316 SER A N 1
ATOM 2552 C CA . SER A 1 316 ? 18.203 0.056 -11.68 1 91.88 316 SER A CA 1
ATOM 2553 C C . SER A 1 316 ? 17.5 0.876 -12.75 1 91.88 316 SER A C 1
ATOM 2555 O O . SER A 1 316 ? 17.938 0.93 -13.898 1 91.88 316 SER A O 1
ATOM 2557 N N . ILE A 1 317 ? 16.438 1.511 -12.375 1 91.81 317 ILE A N 1
ATOM 2558 C CA . ILE A 1 317 ? 15.688 2.355 -13.297 1 91.81 317 ILE A CA 1
ATOM 2559 C C . ILE A 1 317 ? 16.547 3.545 -13.727 1 91.81 317 ILE A C 1
ATOM 2561 O O . ILE A 1 317 ? 16.641 3.861 -14.914 1 91.81 317 ILE A O 1
ATOM 2565 N N . LYS A 1 318 ? 17.156 4.141 -12.781 1 89.06 318 LYS A N 1
ATOM 2566 C CA . LYS A 1 318 ? 18.031 5.289 -13.039 1 89.06 318 LYS A CA 1
ATOM 2567 C C . LYS A 1 318 ? 19.203 4.906 -13.93 1 89.06 318 LYS A C 1
ATOM 2569 O O . LYS A 1 318 ? 19.531 5.633 -14.867 1 89.06 318 LYS A O 1
ATOM 2574 N N . GLU A 1 319 ? 19.781 3.818 -13.672 1 87.75 319 GLU A N 1
ATOM 2575 C CA . GLU A 1 319 ? 20.938 3.33 -14.422 1 87.75 319 GLU A CA 1
ATOM 2576 C C . GLU A 1 319 ? 20.594 3.135 -15.898 1 87.75 319 GLU A C 1
ATOM 2578 O O . GLU A 1 319 ? 21.453 3.289 -16.766 1 87.75 319 GLU A O 1
ATOM 2583 N N . ARG A 1 320 ? 19.406 2.848 -16.188 1 87.12 320 ARG A N 1
ATOM 2584 C CA . ARG A 1 320 ? 19 2.529 -17.547 1 87.12 320 ARG A CA 1
ATOM 2585 C C . ARG A 1 320 ? 18.344 3.73 -18.219 1 87.12 320 ARG A C 1
ATOM 2587 O O . ARG A 1 320 ? 17.828 3.623 -19.344 1 87.12 320 ARG A O 1
ATOM 2594 N N . GLY A 1 321 ? 18.25 4.836 -17.5 1 84.94 321 GLY A N 1
ATOM 2595 C CA . GLY A 1 321 ? 17.781 6.09 -18.062 1 84.94 321 GLY A CA 1
ATOM 2596 C C . GLY A 1 321 ? 16.281 6.105 -18.297 1 84.94 321 GLY A C 1
ATOM 2597 O O . GLY A 1 321 ? 15.789 6.824 -19.172 1 84.94 321 GLY A O 1
ATOM 2598 N N . ILE A 1 322 ? 15.602 5.254 -17.609 1 88.25 322 ILE A N 1
ATOM 2599 C CA . ILE A 1 322 ? 14.148 5.211 -17.734 1 88.25 322 ILE A CA 1
ATOM 2600 C C . ILE A 1 322 ? 13.516 6.254 -16.812 1 88.25 322 ILE A C 1
ATOM 2602 O O . ILE A 1 322 ? 13.82 6.309 -15.625 1 88.25 322 ILE A O 1
ATOM 2606 N N . LYS A 1 323 ? 12.727 7.113 -17.406 1 88.81 323 LYS A N 1
ATOM 2607 C CA . LYS A 1 323 ? 11.969 8.078 -16.625 1 88.81 323 LYS A CA 1
ATOM 2608 C C . LYS A 1 323 ? 10.625 7.492 -16.188 1 88.81 323 LYS A C 1
ATOM 2610 O O . LYS A 1 323 ? 9.727 7.309 -17 1 88.81 323 LYS A O 1
ATOM 2615 N N . LEU A 1 324 ? 10.484 7.234 -14.938 1 91.19 324 LEU A N 1
ATOM 2616 C CA . LEU A 1 324 ? 9.266 6.648 -14.383 1 91.19 324 LEU A CA 1
ATOM 2617 C C . LEU A 1 324 ? 8.203 7.715 -14.156 1 91.19 324 LEU A C 1
ATOM 2619 O O . LEU A 1 324 ? 8.461 8.734 -13.508 1 91.19 324 LEU A O 1
ATOM 2623 N N . PRO A 1 325 ? 7.043 7.508 -14.742 1 90.81 325 PRO A N 1
ATOM 2624 C CA . PRO A 1 325 ? 5.957 8.43 -14.398 1 90.81 325 PRO A CA 1
ATOM 2625 C C . PRO A 1 325 ? 5.762 8.57 -12.891 1 90.81 325 PRO A C 1
ATOM 2627 O O . PRO A 1 325 ? 5.887 7.594 -12.156 1 90.81 325 PRO A O 1
ATOM 2630 N N . LYS A 1 326 ? 5.465 9.766 -12.453 1 91.31 326 LYS A N 1
ATOM 2631 C CA . LYS A 1 326 ? 5.32 10.078 -11.031 1 91.31 326 LYS A CA 1
ATOM 2632 C C . LYS A 1 326 ? 4.301 9.156 -10.367 1 91.31 326 LYS A C 1
ATOM 2634 O O . LYS A 1 326 ? 4.508 8.703 -9.242 1 91.31 326 LYS A O 1
ATOM 2639 N N . MET A 1 327 ? 3.236 8.859 -11.086 1 92.5 327 MET A N 1
ATOM 2640 C CA . MET A 1 327 ? 2.178 8.031 -10.523 1 92.5 327 MET A CA 1
ATOM 2641 C C . MET A 1 327 ? 2.703 6.637 -10.188 1 92.5 327 MET A C 1
ATOM 2643 O O . MET A 1 327 ? 2.348 6.07 -9.156 1 92.5 327 MET A O 1
ATOM 2647 N N . LEU A 1 328 ? 3.531 6.137 -11.016 1 94.62 328 LEU A N 1
ATOM 2648 C CA . LEU A 1 328 ? 4.082 4.809 -10.766 1 94.62 328 LEU A CA 1
ATOM 2649 C C . LEU A 1 328 ? 5.016 4.82 -9.562 1 94.62 328 LEU A C 1
ATOM 2651 O O . LEU A 1 328 ? 5.016 3.887 -8.758 1 94.62 328 LEU A O 1
ATOM 2655 N N . ARG A 1 329 ? 5.777 5.879 -9.461 1 94.31 329 ARG A N 1
ATOM 2656 C CA . ARG A 1 329 ? 6.656 6.035 -8.305 1 94.31 329 ARG A CA 1
ATOM 2657 C C . ARG A 1 329 ? 5.848 6.148 -7.02 1 94.31 329 ARG A C 1
ATOM 2659 O O . ARG A 1 329 ? 6.156 5.488 -6.023 1 94.31 329 ARG A O 1
ATOM 2666 N N . ALA A 1 330 ? 4.828 7 -7.047 1 95.44 330 ALA A N 1
ATOM 2667 C CA . ALA A 1 330 ? 3.951 7.156 -5.891 1 95.44 330 ALA A CA 1
ATOM 2668 C C . ALA A 1 330 ? 3.314 5.824 -5.5 1 95.44 330 ALA A C 1
ATOM 2670 O O . ALA A 1 330 ? 3.244 5.488 -4.316 1 95.44 330 ALA A O 1
ATOM 2671 N N . PHE A 1 331 ? 2.893 5.09 -6.496 1 95.56 331 PHE A N 1
ATOM 2672 C CA . PHE A 1 331 ? 2.271 3.787 -6.297 1 95.56 331 PHE A CA 1
ATOM 2673 C C . PHE A 1 331 ? 3.225 2.838 -5.578 1 95.56 331 PHE A C 1
ATOM 2675 O O . PHE A 1 331 ? 2.895 2.307 -4.516 1 95.56 331 PHE A O 1
ATOM 2682 N N . ALA A 1 332 ? 4.383 2.729 -6.066 1 96.69 332 ALA A N 1
ATOM 2683 C CA . ALA A 1 332 ? 5.371 1.8 -5.516 1 96.69 332 ALA A CA 1
ATOM 2684 C C . ALA A 1 332 ? 5.793 2.217 -4.109 1 96.69 332 ALA A C 1
ATOM 2686 O O . ALA A 1 332 ? 5.953 1.371 -3.229 1 96.69 332 ALA A O 1
ATOM 2687 N N . LYS A 1 333 ? 5.938 3.475 -3.881 1 95.69 333 LYS A N 1
ATOM 2688 C CA . LYS A 1 333 ? 6.348 3.975 -2.572 1 95.69 333 LYS A CA 1
ATOM 2689 C C . LYS A 1 333 ? 5.246 3.777 -1.537 1 95.69 333 LYS A C 1
ATOM 2691 O O . LYS A 1 333 ? 5.516 3.363 -0.407 1 95.69 333 LYS A O 1
ATOM 2696 N N . ALA A 1 334 ? 4.043 4.016 -1.969 1 95.38 334 ALA A N 1
ATOM 2697 C CA . ALA A 1 334 ? 2.92 3.906 -1.042 1 95.38 334 ALA A CA 1
ATOM 2698 C C . ALA A 1 334 ? 2.699 2.455 -0.622 1 95.38 334 ALA A C 1
ATOM 2700 O O . ALA A 1 334 ? 2.287 2.188 0.51 1 95.38 334 ALA A O 1
ATOM 2701 N N . THR A 1 335 ? 3.021 1.52 -1.496 1 95.25 335 THR A N 1
ATOM 2702 C CA . THR A 1 335 ? 2.812 0.105 -1.211 1 95.25 335 THR A CA 1
ATOM 2703 C C . THR A 1 335 ? 4.062 -0.513 -0.591 1 95.25 335 THR A C 1
ATOM 2705 O O . THR A 1 335 ? 4.082 -1.706 -0.281 1 95.25 335 THR A O 1
ATOM 2708 N N . ASN A 1 336 ? 5.113 0.313 -0.439 1 94 336 ASN A N 1
ATOM 2709 C CA . ASN A 1 336 ? 6.391 -0.14 0.093 1 94 336 ASN A CA 1
ATOM 2710 C C . ASN A 1 336 ? 7.055 -1.158 -0.832 1 94 336 ASN A C 1
ATOM 2712 O O . ASN A 1 336 ? 7.648 -2.133 -0.366 1 94 336 ASN A O 1
ATOM 2716 N N . THR A 1 337 ? 6.855 -0.998 -2.15 1 96.06 337 THR A N 1
ATOM 2717 C CA . THR A 1 337 ? 7.441 -1.89 -3.145 1 96.06 337 THR A CA 1
ATOM 2718 C C . THR A 1 337 ? 8.484 -1.151 -3.984 1 96.06 337 THR A C 1
ATOM 2720 O O . THR A 1 337 ? 8.773 -1.553 -5.113 1 96.06 337 THR A O 1
ATOM 2723 N N . TYR A 1 338 ? 8.914 -0.012 -3.521 1 94.88 338 TYR A N 1
ATOM 2724 C CA . TYR A 1 338 ? 10.023 0.729 -4.113 1 94.88 338 TYR A CA 1
ATOM 2725 C C . TYR A 1 338 ? 11.336 0.402 -3.41 1 94.88 338 TYR A C 1
ATOM 2727 O O . TYR A 1 338 ? 11.555 0.806 -2.264 1 94.88 338 TYR A O 1
ATOM 2735 N N . TYR A 1 339 ? 12.203 -0.237 -4.129 1 92.44 339 TYR A N 1
ATOM 2736 C CA . TYR A 1 339 ? 13.5 -0.645 -3.6 1 92.44 339 TYR A CA 1
ATOM 2737 C C . TYR A 1 339 ? 14.594 0.323 -4.035 1 92.44 339 TYR A C 1
ATOM 2739 O O . TYR A 1 339 ? 14.586 0.817 -5.164 1 92.44 339 TYR A O 1
ATOM 2747 N N . GLU A 1 340 ? 15.492 0.713 -3.146 1 86.31 340 GLU A N 1
ATOM 2748 C CA . GLU A 1 340 ? 16.578 1.622 -3.486 1 86.31 340 GLU A CA 1
ATOM 2749 C C . GLU A 1 340 ? 17.719 0.882 -4.18 1 86.31 340 GLU A C 1
ATOM 2751 O O . GLU A 1 340 ? 17.938 -0.308 -3.941 1 86.31 340 GLU A O 1
ATOM 2756 N N . MET B 1 1 ? 40.156 -32.594 38.969 1 63.06 1 MET B N 1
ATOM 2757 C CA . MET B 1 1 ? 40.312 -31.156 39 1 63.06 1 MET B CA 1
ATOM 2758 C C . MET B 1 1 ? 40.25 -30.656 40.438 1 63.06 1 MET B C 1
ATOM 2760 O O . MET B 1 1 ? 39.281 -30.969 41.156 1 63.06 1 MET B O 1
ATOM 2764 N N . GLY B 1 2 ? 41.375 -30.188 40.969 1 75.75 2 GLY B N 1
ATOM 2765 C CA . GLY B 1 2 ? 41.438 -29.891 42.406 1 75.75 2 GLY B CA 1
ATOM 2766 C C . GLY B 1 2 ? 40.531 -28.734 42.812 1 75.75 2 GLY B C 1
ATOM 2767 O O . GLY B 1 2 ? 40.031 -27.984 41.938 1 75.75 2 GLY B O 1
ATOM 2768 N N . PHE B 1 3 ? 40.281 -28.625 44.062 1 85.19 3 PHE B N 1
ATOM 2769 C CA . PHE B 1 3 ? 39.438 -27.625 44.719 1 85.19 3 PHE B CA 1
ATOM 2770 C C . PHE B 1 3 ? 39.812 -26.219 44.281 1 85.19 3 PHE B C 1
ATOM 2772 O O . PHE B 1 3 ? 38.938 -25.391 44 1 85.19 3 PHE B O 1
ATOM 2779 N N . TYR B 1 4 ? 41.062 -25.969 44.062 1 85.56 4 TYR B N 1
ATOM 2780 C CA . TYR B 1 4 ? 41.562 -24.656 43.656 1 85.56 4 TYR B CA 1
ATOM 2781 C C . TYR B 1 4 ? 41.219 -24.359 42.188 1 85.56 4 TYR B C 1
ATOM 2783 O O . TYR B 1 4 ? 40.875 -23.219 41.844 1 85.56 4 TYR B O 1
ATOM 2791 N N . GLU B 1 5 ? 41.188 -25.406 41.438 1 87.44 5 GLU B N 1
ATOM 2792 C CA . GLU B 1 5 ? 40.875 -25.25 40.031 1 87.44 5 GLU B CA 1
ATOM 2793 C C . GLU B 1 5 ? 39.406 -24.906 39.812 1 87.44 5 GLU B C 1
ATOM 2795 O O . GLU B 1 5 ? 39.062 -24.062 39 1 87.44 5 GLU B O 1
ATOM 2800 N N . LYS B 1 6 ? 38.594 -25.391 40.562 1 89.38 6 LYS B N 1
ATOM 2801 C CA . LYS B 1 6 ? 37.156 -25.109 40.5 1 89.38 6 LYS B CA 1
ATOM 2802 C C . LYS B 1 6 ? 36.844 -23.672 40.938 1 89.38 6 LYS B C 1
ATOM 2804 O O . LYS B 1 6 ? 36 -23 40.344 1 89.38 6 LYS B O 1
ATOM 2809 N N . LYS B 1 7 ? 37.531 -23.203 41.906 1 87 7 LYS B N 1
ATOM 2810 C CA . LYS B 1 7 ? 37.344 -21.844 42.375 1 87 7 LYS B CA 1
ATOM 2811 C C . LYS B 1 7 ? 37.781 -20.812 41.344 1 87 7 LYS B C 1
ATOM 2813 O O . LYS B 1 7 ? 37.125 -19.781 41.156 1 87 7 LYS B O 1
ATOM 2818 N N . ILE B 1 8 ? 38.844 -21.141 40.656 1 89.12 8 ILE B N 1
ATOM 2819 C CA . ILE B 1 8 ? 39.344 -20.25 39.625 1 89.12 8 ILE B CA 1
ATOM 2820 C C . ILE B 1 8 ? 38.375 -20.203 38.438 1 89.12 8 ILE B C 1
ATOM 2822 O O . ILE B 1 8 ? 38.094 -19.125 37.906 1 89.12 8 ILE B O 1
ATOM 2826 N N . ILE B 1 9 ? 37.781 -21.297 38.094 1 89.25 9 ILE B N 1
ATOM 2827 C CA . ILE B 1 9 ? 36.812 -21.375 37 1 89.25 9 ILE B CA 1
ATOM 2828 C C . ILE B 1 9 ? 35.562 -20.609 37.375 1 89.25 9 ILE B C 1
ATOM 2830 O O . ILE B 1 9 ? 35 -19.875 36.531 1 89.25 9 ILE B O 1
ATOM 2834 N N . ALA B 1 10 ? 35.156 -20.734 38.625 1 89.88 10 ALA B N 1
ATOM 2835 C CA . ALA B 1 10 ? 34 -20.016 39.094 1 89.88 10 ALA B CA 1
ATOM 2836 C C . ALA B 1 10 ? 34.219 -18.516 39.062 1 89.88 10 ALA B C 1
ATOM 2838 O O . ALA B 1 10 ? 33.344 -17.75 38.656 1 89.88 10 ALA B O 1
ATOM 2839 N N . LEU B 1 11 ? 35.375 -18.125 39.531 1 89.44 11 LEU B N 1
ATOM 2840 C CA . LEU B 1 11 ? 35.719 -16.703 39.531 1 89.44 11 LEU B CA 1
ATOM 2841 C C . LEU B 1 11 ? 35.812 -16.172 38.094 1 89.44 11 LEU B C 1
ATOM 2843 O O . LEU B 1 11 ? 35.344 -15.062 37.812 1 89.44 11 LEU B O 1
ATOM 2847 N N . LEU B 1 12 ? 36.344 -16.922 37.156 1 89.31 12 LEU B N 1
ATOM 2848 C CA . LEU B 1 12 ? 36.469 -16.531 35.75 1 89.31 12 LEU B CA 1
ATOM 2849 C C . LEU B 1 12 ? 35.094 -16.453 35.094 1 89.31 12 LEU B C 1
ATOM 2851 O O . LEU B 1 12 ? 34.812 -15.531 34.312 1 89.31 12 LEU B O 1
ATOM 2855 N N . THR B 1 13 ? 34.281 -17.406 35.531 1 89.5 13 THR B N 1
ATOM 2856 C CA . THR B 1 13 ? 32.906 -17.391 35 1 89.5 13 THR B CA 1
ATOM 2857 C C . THR B 1 13 ? 32.125 -16.188 35.531 1 89.5 13 THR B C 1
ATOM 2859 O O . THR B 1 13 ? 31.438 -15.516 34.781 1 89.5 13 THR B O 1
ATOM 2862 N N . ALA B 1 14 ? 32.312 -15.984 36.875 1 90 14 ALA B N 1
ATOM 2863 C CA . ALA B 1 14 ? 31.672 -14.82 37.469 1 90 14 ALA B CA 1
ATOM 2864 C C . ALA B 1 14 ? 32.156 -13.523 36.812 1 90 14 ALA B C 1
ATOM 2866 O O . ALA B 1 14 ? 31.359 -12.633 36.531 1 90 14 ALA B O 1
ATOM 2867 N N . CYS B 1 15 ? 33.469 -13.438 36.656 1 90.5 15 CYS B N 1
ATOM 2868 C CA . CYS B 1 15 ? 34.031 -12.266 36 1 90.5 15 CYS B CA 1
ATOM 2869 C C . CYS B 1 15 ? 33.5 -12.133 34.562 1 90.5 15 CYS B C 1
ATOM 2871 O O . CYS B 1 15 ? 33.156 -11.039 34.125 1 90.5 15 CYS B O 1
ATOM 2873 N N . PHE B 1 16 ? 33.469 -13.219 33.875 1 88.88 16 PHE B N 1
ATOM 2874 C CA . PHE B 1 16 ? 32.938 -13.227 32.5 1 88.88 16 PHE B CA 1
ATOM 2875 C C . PHE B 1 16 ? 31.5 -12.781 32.469 1 88.88 16 PHE B C 1
ATOM 2877 O O . PHE B 1 16 ? 31.125 -11.93 31.656 1 88.88 16 PHE B O 1
ATOM 2884 N N . VAL B 1 17 ? 30.672 -13.328 33.375 1 89.38 17 VAL B N 1
ATOM 2885 C CA . VAL B 1 17 ? 29.25 -12.984 33.438 1 89.38 17 VAL B CA 1
ATOM 2886 C C . VAL B 1 17 ? 29.094 -11.508 33.781 1 89.38 17 VAL B C 1
ATOM 2888 O O . VAL B 1 17 ? 28.266 -10.812 33.188 1 89.38 17 VAL B O 1
ATOM 2891 N N . THR B 1 18 ? 29.906 -11.109 34.781 1 90.94 18 THR B N 1
ATOM 2892 C CA . THR B 1 18 ? 29.844 -9.703 35.188 1 90.94 18 THR B CA 1
ATOM 2893 C C . THR B 1 18 ? 30.234 -8.797 34 1 90.94 18 THR B C 1
ATOM 2895 O O . THR B 1 18 ? 29.594 -7.781 33.75 1 90.94 18 THR B O 1
ATOM 2898 N N . ILE B 1 19 ? 31.25 -9.133 33.312 1 89 19 ILE B N 1
ATOM 2899 C CA . ILE B 1 19 ? 31.703 -8.359 32.156 1 89 19 ILE B CA 1
ATOM 2900 C C . ILE B 1 19 ? 30.641 -8.383 31.078 1 89 19 ILE B C 1
ATOM 2902 O O . ILE B 1 19 ? 30.359 -7.359 30.438 1 89 19 ILE B O 1
ATOM 2906 N N . LEU B 1 20 ? 30.062 -9.5 30.844 1 86.88 20 LEU B N 1
ATOM 2907 C CA . LEU B 1 20 ? 29 -9.625 29.844 1 86.88 20 LEU B CA 1
ATOM 2908 C C . LEU B 1 20 ? 27.812 -8.742 30.203 1 86.88 20 LEU B C 1
ATOM 2910 O O . LEU B 1 20 ? 27.25 -8.07 29.344 1 86.88 20 LEU B O 1
ATOM 2914 N N . ILE B 1 21 ? 27.391 -8.805 31.406 1 86.62 21 ILE B N 1
ATOM 2915 C CA . ILE B 1 21 ? 26.281 -7.984 31.875 1 86.62 21 ILE B CA 1
ATOM 2916 C C . ILE B 1 21 ? 26.625 -6.508 31.703 1 86.62 21 ILE B C 1
ATOM 2918 O O . ILE B 1 21 ? 25.812 -5.723 31.219 1 86.62 21 ILE B O 1
ATOM 2922 N N . ILE B 1 22 ? 27.875 -6.141 32.125 1 84.94 22 ILE B N 1
ATOM 2923 C CA . ILE B 1 22 ? 28.328 -4.758 31.969 1 84.94 22 ILE B CA 1
ATOM 2924 C C . ILE B 1 22 ? 28.312 -4.363 30.484 1 84.94 22 ILE B C 1
ATOM 2926 O O . ILE B 1 22 ? 27.844 -3.277 30.141 1 84.94 22 ILE B O 1
ATOM 2930 N N . PHE B 1 23 ? 28.797 -5.203 29.656 1 80.5 23 PHE B N 1
ATOM 2931 C CA . PHE B 1 23 ? 28.812 -4.949 28.219 1 80.5 23 PHE B CA 1
ATOM 2932 C C . PHE B 1 23 ? 27.406 -4.77 27.688 1 80.5 23 PHE B C 1
ATOM 2934 O O . PHE B 1 23 ? 27.125 -3.826 26.938 1 80.5 23 PHE B O 1
ATOM 2941 N N . LEU B 1 24 ? 26.484 -5.594 28.016 1 79.12 24 LEU B N 1
ATOM 2942 C CA . LEU B 1 24 ? 25.109 -5.508 27.562 1 79.12 24 LEU B CA 1
ATOM 2943 C C . LEU B 1 24 ? 24.438 -4.223 28.047 1 79.12 24 LEU B C 1
ATOM 2945 O O . LEU B 1 24 ? 23.672 -3.596 27.312 1 79.12 24 LEU B O 1
ATOM 2949 N N . VAL B 1 25 ? 24.812 -3.904 29.219 1 76.69 25 VAL B N 1
ATOM 2950 C CA . VAL B 1 25 ? 24.25 -2.691 29.797 1 76.69 25 VAL B CA 1
ATOM 2951 C C . VAL B 1 25 ? 24.812 -1.466 29.078 1 76.69 25 VAL B C 1
ATOM 2953 O O . VAL B 1 25 ? 24.062 -0.558 28.703 1 76.69 25 VAL B O 1
ATOM 2956 N N . ILE B 1 26 ? 26.062 -1.444 28.812 1 73 26 ILE B N 1
ATOM 2957 C CA . ILE B 1 26 ? 26.703 -0.308 28.156 1 73 26 ILE B CA 1
ATOM 2958 C C . ILE B 1 26 ? 26.188 -0.187 26.719 1 73 26 ILE B C 1
ATOM 2960 O O . ILE B 1 26 ? 25.891 0.916 26.25 1 73 26 ILE B O 1
ATOM 2964 N N . THR B 1 27 ? 26.047 -1.268 26.031 1 74.38 27 THR B N 1
ATOM 2965 C CA . THR B 1 27 ? 25.578 -1.248 24.641 1 74.38 27 THR B CA 1
ATOM 2966 C C . THR B 1 27 ? 24.141 -0.738 24.578 1 74.38 27 THR B C 1
ATOM 2968 O O . THR B 1 27 ? 23.781 -0.027 23.641 1 74.38 27 THR B O 1
ATOM 2971 N N . ASN B 1 28 ? 23.422 -1.101 25.547 1 74.62 28 ASN B N 1
ATOM 2972 C CA . ASN B 1 28 ? 22.047 -0.648 25.547 1 74.62 28 ASN B CA 1
ATOM 2973 C C . ASN B 1 28 ? 21.938 0.836 25.891 1 74.62 28 ASN B C 1
ATOM 2975 O O . ASN B 1 28 ? 21.094 1.546 25.328 1 74.62 28 ASN B O 1
ATOM 2979 N N . LEU B 1 29 ? 22.828 1.302 26.719 1 75.06 29 LEU B N 1
ATOM 2980 C CA . LEU B 1 29 ? 22.812 2.695 27.156 1 75.06 29 LEU B CA 1
ATOM 2981 C C . LEU B 1 29 ? 23.359 3.607 26.062 1 75.06 29 LEU B C 1
ATOM 2983 O O . LEU B 1 29 ? 23.047 4.801 26.031 1 75.06 29 LEU B O 1
ATOM 2987 N N . SER B 1 30 ? 24.062 3.068 25.219 1 83.06 30 SER B N 1
ATOM 2988 C CA . SER B 1 30 ? 24.734 3.889 24.203 1 83.06 30 SER B CA 1
ATOM 2989 C C . SER B 1 30 ? 23.906 3.986 22.938 1 83.06 30 SER B C 1
ATOM 2991 O O . SER B 1 30 ? 24.266 4.723 22.016 1 83.06 30 SER B O 1
ATOM 2993 N N . LYS B 1 31 ? 22.75 3.398 22.984 1 90.5 31 LYS B N 1
ATOM 2994 C CA . LYS B 1 31 ? 21.891 3.471 21.797 1 90.5 31 LYS B CA 1
ATOM 2995 C C . LYS B 1 31 ? 21.344 4.883 21.594 1 90.5 31 LYS B C 1
ATOM 2997 O O . LYS B 1 31 ? 20.906 5.523 22.562 1 90.5 31 LYS B O 1
ATOM 3002 N N . PRO B 1 32 ? 21.422 5.414 20.359 1 96.06 32 PRO B N 1
ATOM 3003 C CA . PRO B 1 32 ? 20.781 6.707 20.109 1 96.06 32 PRO B CA 1
ATOM 3004 C C . PRO B 1 32 ? 19.297 6.715 20.5 1 96.06 32 PRO B C 1
ATOM 3006 O O . PRO B 1 32 ? 18.594 5.723 20.297 1 96.06 32 PRO B O 1
ATOM 3009 N N . ARG B 1 33 ? 18.891 7.766 21.172 1 98 33 ARG B N 1
ATOM 3010 C CA . ARG B 1 33 ? 17.516 7.914 21.656 1 98 33 ARG B CA 1
ATOM 3011 C C . ARG B 1 33 ? 16.719 8.844 20.75 1 98 33 ARG B C 1
ATOM 3013 O O . ARG B 1 33 ? 17.109 9.992 20.531 1 98 33 ARG B O 1
ATOM 3020 N N . ILE B 1 34 ? 15.586 8.312 20.234 1 98.75 34 ILE B N 1
ATOM 3021 C CA . ILE B 1 34 ? 14.727 9.07 19.328 1 98.75 34 ILE B CA 1
ATOM 3022 C C . ILE B 1 34 ? 13.359 9.273 19.984 1 98.75 34 ILE B C 1
ATOM 3024 O O . ILE B 1 34 ? 12.695 8.305 20.359 1 98.75 34 ILE B O 1
ATOM 3028 N N . PHE B 1 35 ? 12.984 10.516 20.188 1 98.88 35 PHE B N 1
ATOM 3029 C CA . PHE B 1 35 ? 11.672 10.875 20.719 1 98.88 35 PHE B CA 1
ATOM 3030 C C . PHE B 1 35 ? 10.727 11.273 19.594 1 98.88 35 PHE B C 1
ATOM 3032 O O . PHE B 1 35 ? 10.891 12.328 18.969 1 98.88 35 PHE B O 1
ATOM 3039 N N . VAL B 1 36 ? 9.773 10.422 19.297 1 98.94 36 VAL B N 1
ATOM 3040 C CA . VAL B 1 36 ? 8.781 10.727 18.266 1 98.94 36 VAL B CA 1
ATOM 3041 C C . VAL B 1 36 ? 7.574 11.414 18.906 1 98.94 36 VAL B C 1
ATOM 3043 O O . VAL B 1 36 ? 6.844 10.797 19.688 1 98.94 36 VAL B O 1
ATOM 3046 N N . LEU B 1 37 ? 7.387 12.641 18.547 1 98.88 37 LEU B N 1
ATOM 3047 C CA . LEU B 1 37 ? 6.406 13.531 19.156 1 98.88 37 LEU B CA 1
ATOM 3048 C C . LEU B 1 37 ? 5.293 13.883 18.172 1 98.88 37 LEU B C 1
ATOM 3050 O O . LEU B 1 37 ? 5.539 14.547 17.172 1 98.88 37 LEU B O 1
ATOM 3054 N N . HIS B 1 38 ? 4.098 13.438 18.516 1 98.56 38 HIS B N 1
ATOM 3055 C CA . HIS B 1 38 ? 2.955 13.703 17.656 1 98.56 38 HIS B CA 1
ATOM 3056 C C . HIS B 1 38 ? 2.045 14.766 18.266 1 98.56 38 HIS B C 1
ATOM 3058 O O . HIS B 1 38 ? 1.729 14.719 19.453 1 98.56 38 HIS B O 1
ATOM 3064 N N . SER B 1 39 ? 1.588 15.664 17.406 1 96.81 39 SER B N 1
ATOM 3065 C CA . SER B 1 39 ? 0.556 16.625 17.797 1 96.81 39 SER B CA 1
ATOM 3066 C C . SER B 1 39 ? -0.741 15.906 18.172 1 96.81 39 SER B C 1
ATOM 3068 O O . SER B 1 39 ? -1.485 16.375 19.031 1 96.81 39 SER B O 1
ATOM 3070 N N . TYR B 1 40 ? -0.965 14.781 17.516 1 94.75 40 TYR B N 1
ATOM 3071 C CA . TYR B 1 40 ? -2.275 14.148 17.609 1 94.75 40 TYR B CA 1
ATOM 3072 C C . TYR B 1 40 ? -2.156 12.727 18.125 1 94.75 40 TYR B C 1
ATOM 3074 O O . TYR B 1 40 ? -1.053 12.25 18.406 1 94.75 40 TYR B O 1
ATOM 3082 N N . SER B 1 41 ? -3.309 12.133 18.266 1 94.31 41 SER B N 1
ATOM 3083 C CA . SER B 1 41 ? -3.334 10.805 18.875 1 94.31 41 SER B CA 1
ATOM 3084 C C . SER B 1 41 ? -3.229 9.711 17.812 1 94.31 41 SER B C 1
ATOM 3086 O O . SER B 1 41 ? -3.416 9.969 16.625 1 94.31 41 SER B O 1
ATOM 3088 N N . LEU B 1 42 ? -3.018 8.516 18.281 1 94.69 42 LEU B N 1
ATOM 3089 C CA . LEU B 1 42 ? -2.861 7.34 17.438 1 94.69 42 LEU B CA 1
ATOM 3090 C C . LEU B 1 42 ? -4.199 6.918 16.844 1 94.69 42 LEU B C 1
ATOM 3092 O O . LEU B 1 42 ? -4.242 6.137 15.891 1 94.69 42 LEU B O 1
ATOM 3096 N N . ASN B 1 43 ? -5.281 7.441 17.344 1 89.44 43 ASN B N 1
ATOM 3097 C CA . ASN B 1 43 ? -6.598 7.125 16.797 1 89.44 43 ASN B CA 1
ATOM 3098 C C . ASN B 1 43 ? -6.828 7.805 15.445 1 89.44 43 ASN B C 1
ATOM 3100 O O . ASN B 1 43 ? -7.77 7.465 14.727 1 89.44 43 ASN B O 1
ATOM 3104 N N . PHE B 1 44 ? -5.953 8.711 15.109 1 89.62 44 PHE B N 1
ATOM 3105 C CA . PHE B 1 44 ? -6 9.406 13.82 1 89.62 44 PHE B CA 1
ATOM 3106 C C . PHE B 1 44 ? -5.188 8.656 12.773 1 89.62 44 PHE B C 1
ATOM 3108 O O . PHE B 1 44 ? -3.988 8.43 12.953 1 89.62 44 PHE B O 1
ATOM 3115 N N . SER B 1 45 ? -5.82 8.227 11.672 1 91.56 45 SER B N 1
ATOM 3116 C CA . SER B 1 45 ? -5.18 7.402 10.648 1 91.56 45 SER B CA 1
ATOM 3117 C C . SER B 1 45 ? -3.926 8.078 10.102 1 91.56 45 SER B C 1
ATOM 3119 O O . SER B 1 45 ? -2.926 7.414 9.828 1 91.56 45 SER B O 1
ATOM 3121 N N . TRP B 1 46 ? -3.992 9.398 9.938 1 93.94 46 TRP B N 1
ATOM 3122 C CA . TRP B 1 46 ? -2.844 10.188 9.5 1 93.94 46 TRP B CA 1
ATOM 3123 C C . TRP B 1 46 ? -1.622 9.891 10.359 1 93.94 46 TRP B C 1
ATOM 3125 O O . TRP B 1 46 ? -0.539 9.609 9.844 1 93.94 46 TRP B O 1
ATOM 3135 N N . VAL B 1 47 ? -1.783 9.875 11.648 1 96.56 47 VAL B N 1
ATOM 3136 C CA . VAL B 1 47 ? -0.713 9.625 12.609 1 96.56 47 VAL B CA 1
ATOM 3137 C C . VAL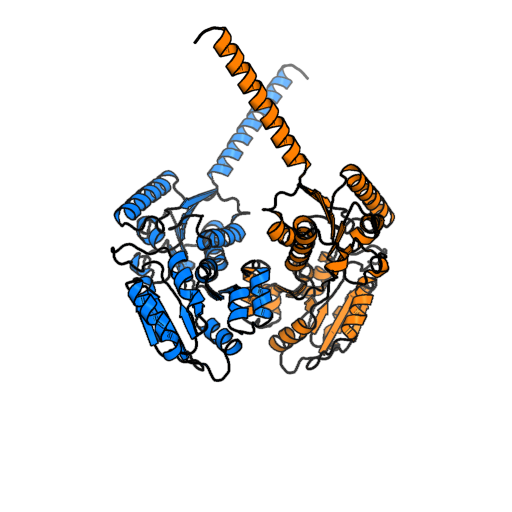 B 1 47 ? -0.215 8.195 12.469 1 96.56 47 VAL B C 1
ATOM 3139 O O . VAL B 1 47 ? 0.993 7.953 12.391 1 96.56 47 VAL B O 1
ATOM 3142 N N . LYS B 1 48 ? -1.164 7.273 12.375 1 96.38 48 LYS B N 1
ATOM 3143 C CA . LYS B 1 48 ? -0.814 5.863 12.234 1 96.38 48 LYS B CA 1
ATOM 3144 C C . LYS B 1 48 ? 0.042 5.633 10.992 1 96.38 48 LYS B C 1
ATOM 3146 O O . LYS B 1 48 ? 1.047 4.918 11.047 1 96.38 48 LYS B O 1
ATOM 3151 N N . ASP B 1 49 ? -0.355 6.227 9.945 1 96.81 49 ASP B N 1
ATOM 3152 C CA . ASP B 1 49 ? 0.319 5.988 8.672 1 96.81 49 ASP B CA 1
ATOM 3153 C C . ASP B 1 49 ? 1.688 6.664 8.641 1 96.81 49 ASP B C 1
ATOM 3155 O O . ASP B 1 49 ? 2.625 6.152 8.023 1 96.81 49 ASP B O 1
ATOM 3159 N N . ILE B 1 50 ? 1.825 7.809 9.273 1 98.25 50 ILE B N 1
ATOM 3160 C CA . ILE B 1 50 ? 3.141 8.422 9.43 1 98.25 50 ILE B CA 1
ATOM 3161 C C . ILE B 1 50 ? 4.055 7.477 10.211 1 98.25 50 ILE B C 1
ATOM 3163 O O . ILE B 1 50 ? 5.219 7.285 9.844 1 98.25 50 ILE B O 1
ATOM 3167 N N . ASN B 1 51 ? 3.529 6.887 11.281 1 98.5 51 ASN B N 1
ATOM 3168 C CA . ASN B 1 51 ? 4.309 5.93 12.07 1 98.5 51 ASN B CA 1
ATOM 3169 C C . ASN B 1 51 ? 4.758 4.746 11.219 1 98.5 51 ASN B C 1
ATOM 3171 O O . ASN B 1 51 ? 5.871 4.238 11.391 1 98.5 51 ASN B O 1
ATOM 3175 N N . VAL B 1 52 ? 3.873 4.301 10.328 1 96.88 52 VAL B N 1
ATOM 3176 C CA . VAL B 1 52 ? 4.262 3.227 9.422 1 96.88 52 VAL B CA 1
ATOM 3177 C C . VAL B 1 52 ? 5.492 3.648 8.617 1 96.88 52 VAL B C 1
ATOM 3179 O O . VAL B 1 52 ? 6.449 2.885 8.492 1 96.88 52 VAL B O 1
ATOM 3182 N N . GLY B 1 53 ? 5.488 4.848 8.07 1 97.69 53 GLY B N 1
ATOM 3183 C CA . GLY B 1 53 ? 6.633 5.363 7.336 1 97.69 53 GLY B CA 1
ATOM 3184 C C . GLY B 1 53 ? 7.898 5.418 8.172 1 97.69 53 GLY B C 1
ATOM 3185 O O . GLY B 1 53 ? 8.977 5.035 7.699 1 97.69 53 GLY B O 1
ATOM 3186 N N . ILE B 1 54 ? 7.746 5.848 9.438 1 98.56 54 ILE B N 1
ATOM 3187 C CA . ILE B 1 54 ? 8.891 5.934 10.344 1 98.56 54 ILE B CA 1
ATOM 3188 C C . ILE B 1 54 ? 9.438 4.535 10.609 1 98.56 54 ILE B C 1
ATOM 3190 O O . ILE B 1 54 ? 10.648 4.312 10.523 1 98.56 54 ILE B O 1
ATOM 3194 N N . GLU B 1 55 ? 8.625 3.602 10.867 1 97.81 55 GLU B N 1
ATOM 3195 C CA . GLU B 1 55 ? 9.008 2.246 11.25 1 97.81 55 GLU B CA 1
ATOM 3196 C C . GLU B 1 55 ? 9.664 1.513 10.086 1 97.81 55 GLU B C 1
ATOM 3198 O O . GLU B 1 55 ? 10.539 0.665 10.289 1 97.81 55 GLU B O 1
ATOM 3203 N N . ARG B 1 56 ? 9.242 1.812 8.852 1 95.56 56 ARG B N 1
ATOM 3204 C CA . ARG B 1 56 ? 9.859 1.206 7.676 1 95.56 56 ARG B CA 1
ATOM 3205 C C . ARG B 1 56 ? 11.367 1.439 7.672 1 95.56 56 ARG B C 1
ATOM 3207 O O . ARG B 1 56 ? 12.125 0.635 7.121 1 95.56 56 ARG B O 1
ATOM 3214 N N . ILE B 1 57 ? 11.797 2.52 8.312 1 97 57 ILE B N 1
ATOM 3215 C CA . ILE B 1 57 ? 13.203 2.906 8.281 1 97 57 ILE B CA 1
ATOM 3216 C C . ILE B 1 57 ? 13.867 2.557 9.617 1 97 57 ILE B C 1
ATOM 3218 O O . ILE B 1 57 ? 14.953 1.973 9.641 1 97 57 ILE B O 1
ATOM 3222 N N . LEU B 1 58 ? 13.156 2.725 10.742 1 97.81 58 LEU B N 1
ATOM 3223 C CA . LEU B 1 58 ? 13.828 2.717 12.047 1 97.81 58 LEU B CA 1
ATOM 3224 C C . LEU B 1 58 ? 13.68 1.356 12.719 1 97.81 58 LEU B C 1
ATOM 3226 O O . LEU B 1 58 ? 14.43 1.039 13.648 1 97.81 58 LEU B O 1
ATOM 3230 N N . LYS B 1 59 ? 12.695 0.613 12.328 1 93.94 59 LYS B N 1
ATOM 3231 C CA . LYS B 1 59 ? 12.367 -0.614 13.047 1 93.94 59 LYS B CA 1
ATOM 3232 C C . LYS B 1 59 ? 13.57 -1.547 13.133 1 93.94 59 LYS B C 1
ATOM 3234 O O . LYS B 1 59 ? 13.727 -2.283 14.109 1 93.94 59 LYS B O 1
ATOM 3239 N N . HIS B 1 60 ? 14.469 -1.52 12.203 1 89.62 60 HIS B N 1
ATOM 3240 C CA . HIS B 1 60 ? 15.578 -2.469 12.211 1 89.62 60 HIS B CA 1
ATOM 3241 C C . HIS B 1 60 ? 16.875 -1.801 12.664 1 89.62 60 HIS B C 1
ATOM 3243 O O . HIS B 1 60 ? 17.953 -2.393 12.562 1 89.62 60 HIS B O 1
ATOM 3249 N N . LYS B 1 61 ? 16.766 -0.618 13.133 1 95 61 LYS B N 1
ATOM 3250 C CA . LYS B 1 61 ? 17.906 0.116 13.656 1 95 61 LYS B CA 1
ATOM 3251 C C . LYS B 1 61 ? 18.062 -0.107 15.156 1 95 61 LYS B C 1
ATOM 3253 O O . LYS B 1 61 ? 17.078 -0.321 15.859 1 95 61 LYS B O 1
ATOM 3258 N N . PRO B 1 62 ? 19.25 -0.148 15.602 1 94.81 62 PRO B N 1
ATOM 3259 C CA . PRO B 1 62 ? 19.484 -0.321 17.031 1 94.81 62 PRO B CA 1
ATOM 3260 C C . PRO B 1 62 ? 19.297 0.975 17.828 1 94.81 62 PRO B C 1
ATOM 3262 O O . PRO B 1 62 ? 20.219 1.414 18.516 1 94.81 62 PRO B O 1
ATOM 3265 N N . TYR B 1 63 ? 18.219 1.598 17.703 1 97.44 63 TYR B N 1
ATOM 3266 C CA . TYR B 1 63 ? 17.875 2.846 18.375 1 97.44 63 TYR B CA 1
ATOM 3267 C C . TYR B 1 63 ? 16.844 2.617 19.453 1 97.44 63 TYR B C 1
ATOM 3269 O O . TYR B 1 63 ? 16.094 1.639 19.406 1 97.44 63 TYR B O 1
ATOM 3277 N N . SER B 1 64 ? 16.875 3.383 20.516 1 96.81 64 SER B N 1
ATOM 3278 C CA . SER B 1 64 ? 15.781 3.461 21.484 1 96.81 64 SER B CA 1
ATOM 3279 C C . SER B 1 64 ? 14.75 4.5 21.062 1 96.81 64 SER B C 1
ATOM 3281 O O . SER B 1 64 ? 15.062 5.684 20.938 1 96.81 64 SER B O 1
ATOM 3283 N N . ILE B 1 65 ? 13.539 4.051 20.859 1 98.12 65 ILE B N 1
ATOM 3284 C CA . ILE B 1 65 ? 12.508 4.945 20.344 1 98.12 65 ILE B CA 1
ATOM 3285 C C . ILE B 1 65 ? 11.383 5.086 21.375 1 98.12 65 ILE B C 1
ATOM 3287 O O . ILE B 1 65 ? 10.883 4.086 21.891 1 98.12 65 ILE B O 1
ATOM 3291 N N . ARG B 1 66 ? 11.062 6.266 21.719 1 98.19 66 ARG B N 1
ATOM 3292 C CA . ARG B 1 66 ? 9.906 6.574 22.547 1 98.19 66 ARG B CA 1
ATOM 3293 C C . ARG B 1 66 ? 8.867 7.387 21.781 1 98.19 66 ARG B C 1
ATOM 3295 O O . ARG B 1 66 ? 9.211 8.344 21.078 1 98.19 66 ARG B O 1
ATOM 3302 N N . TRP B 1 67 ? 7.664 6.945 21.906 1 98.56 67 TRP B N 1
ATOM 3303 C CA . TRP B 1 67 ? 6.551 7.602 21.234 1 98.56 67 TRP B CA 1
ATOM 3304 C C . TRP B 1 67 ? 5.738 8.438 22.219 1 98.56 67 TRP B C 1
ATOM 3306 O O . TRP B 1 67 ? 5.492 8.016 23.344 1 98.56 67 TRP B O 1
ATOM 3316 N N . HIS B 1 68 ? 5.371 9.641 21.859 1 98.69 68 HIS B N 1
ATOM 3317 C CA . HIS B 1 68 ? 4.555 10.539 22.672 1 98.69 68 HIS B CA 1
ATOM 3318 C C . HIS B 1 68 ? 3.467 11.203 21.844 1 98.69 68 HIS B C 1
ATOM 3320 O O . HIS B 1 68 ? 3.736 11.703 20.75 1 98.69 68 HIS B O 1
ATOM 3326 N N . TYR B 1 69 ? 2.268 11.203 22.344 1 98.31 69 TYR B N 1
ATOM 3327 C CA . TYR B 1 69 ? 1.107 11.75 21.656 1 98.31 69 TYR B CA 1
ATOM 3328 C C . TYR B 1 69 ? 0.45 12.852 22.484 1 98.31 69 TYR B C 1
ATOM 3330 O O . TYR B 1 69 ? -0.017 12.602 23.594 1 98.31 69 TYR B O 1
ATOM 3338 N N . MET B 1 70 ? 0.31 14.047 21.875 1 97.75 70 MET B N 1
ATOM 3339 C CA . MET B 1 70 ? -0.212 15.188 22.625 1 97.75 70 MET B CA 1
ATOM 3340 C C . MET B 1 70 ? -1.736 15.195 22.609 1 97.75 70 MET B C 1
ATOM 3342 O O . MET B 1 70 ? -2.365 15.797 23.484 1 97.75 70 MET B O 1
ATOM 3346 N N . ASP B 1 71 ? -2.365 14.641 21.578 1 94.62 71 ASP B N 1
ATOM 3347 C CA . ASP B 1 71 ? -3.811 14.492 21.438 1 94.62 71 ASP B CA 1
ATOM 3348 C C . ASP B 1 71 ? -4.508 15.852 21.422 1 94.62 71 ASP B C 1
ATOM 3350 O O . ASP B 1 71 ? -5.551 16.031 22.047 1 94.62 71 ASP B O 1
ATOM 3354 N N . THR B 1 72 ? -3.939 16.797 20.719 1 92.38 72 THR B N 1
ATOM 3355 C CA . THR B 1 72 ? -4.434 18.172 20.766 1 92.38 72 THR B CA 1
ATOM 3356 C C . THR B 1 72 ? -5.621 18.359 19.828 1 92.38 72 THR B C 1
ATOM 3358 O O . THR B 1 72 ? -6.34 19.359 19.906 1 92.38 72 THR B O 1
ATOM 3361 N N . LYS B 1 73 ? -5.859 17.438 18.938 1 83.06 73 LYS B N 1
ATOM 3362 C CA . LYS B 1 73 ? -6.977 17.562 18 1 83.06 73 LYS B CA 1
ATOM 3363 C C . LYS B 1 73 ? -8.312 17.406 18.719 1 83.06 73 LYS B C 1
ATOM 3365 O O . LYS B 1 73 ? -9.258 18.156 18.469 1 83.06 73 LYS B O 1
ATOM 3370 N N . ARG B 1 74 ? -8.383 16.516 19.594 1 81.75 74 ARG B N 1
ATOM 3371 C CA . ARG B 1 74 ? -9.609 16.25 20.344 1 81.75 74 ARG B CA 1
ATOM 3372 C C . ARG B 1 74 ? -9.781 17.281 21.469 1 81.75 74 ARG B C 1
ATOM 3374 O O . ARG B 1 74 ? -10.875 17.438 22 1 81.75 74 ARG B O 1
ATOM 3381 N N . ASN B 1 75 ? -8.672 17.875 21.859 1 84.31 75 ASN B N 1
ATOM 3382 C CA . ASN B 1 75 ? -8.625 18.891 22.922 1 84.31 75 ASN B CA 1
ATOM 3383 C C . ASN B 1 75 ? -8.023 20.188 22.406 1 84.31 75 ASN B C 1
ATOM 3385 O O . ASN B 1 75 ? -6.879 20.516 22.734 1 84.31 75 ASN B O 1
ATOM 3389 N N . PRO B 1 76 ? -8.859 20.938 21.719 1 82.69 76 PRO B N 1
ATOM 3390 C CA . PRO B 1 76 ? -8.281 22.031 20.938 1 82.69 76 PRO B CA 1
ATOM 3391 C C . PRO B 1 76 ? -8.078 23.312 21.75 1 82.69 76 PRO B C 1
ATOM 3393 O O . PRO B 1 76 ? -7.594 24.312 21.234 1 82.69 76 PRO B O 1
ATOM 3396 N N . SER B 1 77 ? -8.344 23.312 23.047 1 87.81 77 SER B N 1
ATOM 3397 C CA . SER B 1 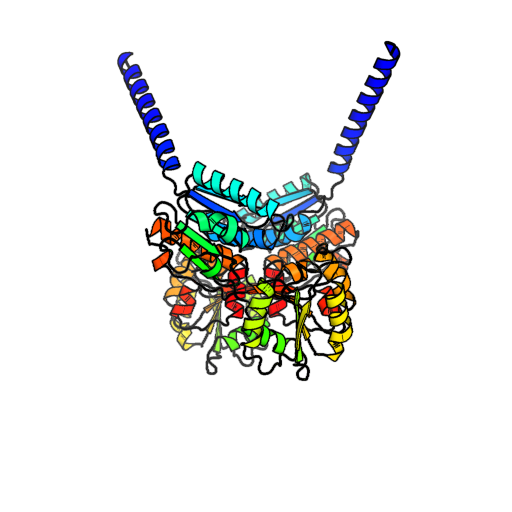77 ? -8.18 24.531 23.828 1 87.81 77 SER B CA 1
ATOM 3398 C C . SER B 1 77 ? -6.703 24.891 23.984 1 87.81 77 SER B C 1
ATOM 3400 O O . SER B 1 77 ? -5.844 24.016 24.047 1 87.81 77 SER B O 1
ATOM 3402 N N . ILE B 1 78 ? -6.496 26.156 24.047 1 92.12 78 ILE B N 1
ATOM 3403 C CA . ILE B 1 78 ? -5.133 26.656 24.219 1 92.12 78 ILE B CA 1
ATOM 3404 C C . ILE B 1 78 ? -4.562 26.156 25.547 1 92.12 78 ILE B C 1
ATOM 3406 O O . ILE B 1 78 ? -3.383 25.812 25.625 1 92.12 78 ILE B O 1
ATOM 3410 N N . GLU B 1 79 ? -5.402 26.109 26.531 1 95.56 79 GLU B N 1
ATOM 3411 C CA . GLU B 1 79 ? -4.973 25.641 27.844 1 95.56 79 GLU B CA 1
ATOM 3412 C C . GLU B 1 79 ? -4.496 24.203 27.781 1 95.56 79 GLU B C 1
ATOM 3414 O O . GLU B 1 79 ? -3.455 23.859 28.344 1 95.56 79 GLU B O 1
ATOM 3419 N N . TYR B 1 80 ? -5.238 23.422 27.125 1 95.12 80 TYR B N 1
ATOM 3420 C CA . TYR B 1 80 ? -4.852 22.016 27 1 95.12 80 TYR B CA 1
ATOM 3421 C C . TYR B 1 80 ? -3.553 21.875 26.219 1 95.12 80 TYR B C 1
ATOM 3423 O O . TYR B 1 80 ? -2.66 21.125 26.625 1 95.12 80 TYR B O 1
ATOM 3431 N N . LYS B 1 81 ? -3.416 22.547 25.141 1 96.5 81 LYS B N 1
ATOM 3432 C CA . LYS B 1 81 ? -2.229 22.469 24.297 1 96.5 81 LYS B CA 1
ATOM 3433 C C . LYS B 1 81 ? -0.975 22.875 25.062 1 96.5 81 LYS B C 1
ATOM 3435 O O . LYS B 1 81 ? 0.068 22.234 24.953 1 96.5 81 LYS B O 1
ATOM 3440 N N . GLU B 1 82 ? -1.139 23.906 25.875 1 97.75 82 GLU B N 1
ATOM 3441 C CA . GLU B 1 82 ? -0.021 24.359 26.703 1 97.75 82 GLU B CA 1
ATOM 3442 C C . GLU B 1 82 ? 0.359 23.312 27.75 1 97.75 82 GLU B C 1
ATOM 3444 O O . GLU B 1 82 ? 1.543 23.062 27.969 1 97.75 82 GLU B O 1
ATOM 3449 N N . LYS B 1 83 ? -0.635 22.734 28.344 1 98.12 83 LYS B N 1
ATOM 3450 C CA . LYS B 1 83 ? -0.382 21.703 29.344 1 98.12 83 LYS B CA 1
ATOM 3451 C C . LYS B 1 83 ? 0.272 20.469 28.703 1 98.12 83 LYS B C 1
ATOM 3453 O O . LYS B 1 83 ? 1.253 19.938 29.234 1 98.12 83 LYS B O 1
ATOM 3458 N N . ALA B 1 84 ? -0.297 20.031 27.609 1 98.06 84 ALA B N 1
ATOM 3459 C CA . ALA B 1 84 ? 0.281 18.891 26.891 1 98.06 84 ALA B CA 1
ATOM 3460 C C . ALA B 1 84 ? 1.721 19.188 26.484 1 98.06 84 ALA B C 1
ATOM 3462 O O . ALA B 1 84 ? 2.578 18.297 26.531 1 98.06 84 ALA B O 1
ATOM 3463 N N . GLY B 1 85 ? 1.947 20.406 26.062 1 98.62 85 GLY B N 1
ATOM 3464 C CA . GLY B 1 85 ? 3.293 20.828 25.703 1 98.62 85 GLY B CA 1
ATOM 3465 C C . GLY B 1 85 ? 4.266 20.75 26.875 1 98.62 85 GLY B C 1
ATOM 3466 O O . GLY B 1 85 ? 5.371 20.219 26.719 1 98.62 85 GLY B O 1
ATOM 3467 N N . LYS B 1 86 ? 3.842 21.234 28.031 1 98.44 86 LYS B N 1
ATOM 3468 C CA . LYS B 1 86 ? 4.684 21.188 29.219 1 98.44 86 LYS B CA 1
ATOM 3469 C C . LYS B 1 86 ? 5.031 19.75 29.594 1 98.44 86 LYS B C 1
ATOM 3471 O O . LYS B 1 86 ? 6.172 19.453 29.953 1 98.44 86 LYS B O 1
ATOM 3476 N N . ILE B 1 87 ? 4.059 18.906 29.5 1 98.56 87 ILE B N 1
ATOM 3477 C CA . ILE B 1 87 ? 4.262 17.5 29.812 1 98.56 87 ILE B CA 1
ATOM 3478 C C . ILE B 1 87 ? 5.312 16.906 28.875 1 98.56 87 ILE B C 1
ATOM 3480 O O . ILE B 1 87 ? 6.238 16.219 29.328 1 98.56 87 ILE B O 1
ATOM 3484 N N . ALA B 1 88 ? 5.176 17.172 27.609 1 98.75 88 ALA B N 1
ATOM 3485 C CA . ALA B 1 88 ? 6.098 16.641 26.609 1 98.75 88 ALA B CA 1
ATOM 3486 C C . ALA B 1 88 ? 7.5 17.219 26.797 1 98.75 88 ALA B C 1
ATOM 3488 O O . ALA B 1 88 ? 8.492 16.484 26.688 1 98.75 88 ALA B O 1
ATOM 3489 N N . VAL B 1 89 ? 7.621 18.5 27.078 1 98.75 89 VAL B N 1
ATOM 3490 C CA . VAL B 1 89 ? 8.906 19.141 27.312 1 98.75 89 VAL B CA 1
ATOM 3491 C C . VAL B 1 89 ? 9.609 18.469 28.484 1 98.75 89 VAL B C 1
ATOM 3493 O O . VAL B 1 89 ? 10.805 18.156 28.422 1 98.75 89 VAL B O 1
ATOM 3496 N N . ASN B 1 90 ? 8.883 18.234 29.547 1 98.5 90 ASN B N 1
ATOM 3497 C CA . ASN B 1 90 ? 9.445 17.578 30.719 1 98.5 90 ASN B CA 1
ATOM 3498 C C . ASN B 1 90 ? 9.906 16.156 30.406 1 98.5 90 ASN B C 1
ATOM 3500 O O . ASN B 1 90 ? 10.961 15.727 30.875 1 98.5 90 ASN B O 1
ATOM 3504 N N . ALA B 1 91 ? 9.086 15.453 29.641 1 98.56 91 ALA B N 1
ATOM 3505 C CA . ALA B 1 91 ? 9.453 14.094 29.25 1 98.56 91 ALA B CA 1
ATOM 3506 C C . ALA B 1 91 ? 10.758 14.078 28.453 1 98.56 91 ALA B C 1
ATOM 3508 O O . ALA B 1 91 ? 11.609 13.211 28.672 1 98.56 91 ALA B O 1
ATOM 3509 N N . ILE B 1 92 ? 10.93 15.023 27.578 1 98.69 92 ILE B N 1
ATOM 3510 C CA . ILE B 1 92 ? 12.117 15.133 26.75 1 98.69 92 ILE B CA 1
ATOM 3511 C C . ILE B 1 92 ? 13.328 15.492 27.609 1 98.69 92 ILE B C 1
ATOM 3513 O O . ILE B 1 92 ? 14.398 14.898 27.469 1 98.69 92 ILE B O 1
ATOM 3517 N N . LYS B 1 93 ? 13.164 16.438 28.516 1 97.88 93 LYS B N 1
ATOM 3518 C CA . LYS B 1 93 ? 14.258 16.844 29.406 1 97.88 93 LYS B CA 1
ATOM 3519 C C . LYS B 1 93 ? 14.711 15.672 30.266 1 97.88 93 LYS B C 1
ATOM 3521 O O . LYS B 1 93 ? 15.906 15.5 30.516 1 97.88 93 LYS B O 1
ATOM 3526 N N . GLN B 1 94 ? 13.789 14.859 30.672 1 97.5 94 GLN B N 1
ATOM 3527 C CA . GLN B 1 94 ? 14.094 13.734 31.547 1 97.5 94 GLN B CA 1
ATOM 3528 C C . GLN B 1 94 ? 14.766 12.602 30.781 1 97.5 94 GLN B C 1
ATOM 3530 O O . GLN B 1 94 ? 15.711 11.984 31.281 1 97.5 94 GLN B O 1
ATOM 3535 N N . TRP B 1 95 ? 14.312 12.359 29.609 1 97.5 95 TRP B N 1
ATOM 3536 C CA . TRP B 1 95 ? 14.797 11.195 28.859 1 97.5 95 TRP B CA 1
ATOM 3537 C C . TRP B 1 95 ? 16.047 11.547 28.062 1 97.5 95 TRP B C 1
ATOM 3539 O O . TRP B 1 95 ? 16.797 10.656 27.656 1 97.5 95 TRP B O 1
ATOM 3549 N N . ASN B 1 96 ? 16.219 12.852 27.781 1 96.56 96 ASN B N 1
ATOM 3550 C CA . ASN B 1 96 ? 17.406 13.391 27.125 1 96.56 96 ASN B CA 1
ATOM 3551 C C . ASN B 1 96 ? 17.672 12.703 25.797 1 96.56 96 ASN B C 1
ATOM 3553 O O . ASN B 1 96 ? 18.766 12.164 25.578 1 96.56 96 ASN B O 1
ATOM 3557 N N . PRO B 1 97 ? 16.703 12.758 24.875 1 98.19 97 PRO B N 1
ATOM 3558 C CA . PRO B 1 97 ? 16.906 12.141 23.562 1 98.19 97 PRO B CA 1
ATOM 3559 C C . PRO B 1 97 ? 17.953 12.883 22.719 1 98.19 97 PRO B C 1
ATOM 3561 O O . PRO B 1 97 ? 18.234 14.062 22.969 1 98.19 97 PRO B O 1
ATOM 3564 N N . ASN B 1 98 ? 18.5 12.141 21.75 1 97.94 98 ASN B N 1
ATOM 3565 C CA . ASN B 1 98 ? 19.406 12.742 20.766 1 97.94 98 ASN B CA 1
ATOM 3566 C C . ASN B 1 98 ? 18.641 13.484 19.672 1 97.94 98 ASN B C 1
ATOM 3568 O O . ASN B 1 98 ? 19.141 14.453 19.109 1 97.94 98 ASN B O 1
ATOM 3572 N N . ILE B 1 99 ? 17.469 12.969 19.406 1 98.75 99 ILE B N 1
ATOM 3573 C CA . ILE B 1 99 ? 16.688 13.5 18.297 1 98.75 99 ILE B CA 1
ATOM 3574 C C . ILE B 1 99 ? 15.211 13.547 18.672 1 98.75 99 ILE B C 1
ATOM 3576 O O . ILE B 1 99 ? 14.695 12.625 19.312 1 98.75 99 ILE B O 1
ATOM 3580 N N . ILE B 1 100 ? 14.57 14.602 18.297 1 98.94 100 ILE B N 1
ATOM 3581 C CA . ILE B 1 100 ? 13.109 14.711 18.312 1 98.94 100 ILE B CA 1
ATOM 3582 C C . ILE B 1 100 ? 12.578 14.672 16.891 1 98.94 100 ILE B C 1
ATOM 3584 O O . ILE B 1 100 ? 12.961 15.492 16.047 1 98.94 100 ILE B O 1
ATOM 3588 N N . ILE B 1 101 ? 11.789 13.711 16.562 1 98.94 101 ILE B N 1
ATOM 3589 C CA . ILE B 1 101 ? 10.945 13.797 15.383 1 98.94 101 ILE B CA 1
ATOM 3590 C C . ILE B 1 101 ? 9.594 14.406 15.758 1 98.94 101 ILE B C 1
ATOM 3592 O O . ILE B 1 101 ? 8.797 13.781 16.469 1 98.94 101 ILE B O 1
ATOM 3596 N N . ALA B 1 102 ? 9.375 15.578 15.336 1 98.88 102 ALA B N 1
ATOM 3597 C CA . ALA B 1 102 ? 8.156 16.297 15.703 1 98.88 102 ALA B CA 1
ATOM 3598 C C . ALA B 1 102 ? 7.176 16.344 14.539 1 98.88 102 ALA B C 1
ATOM 3600 O O . ALA B 1 102 ? 7.512 16.828 13.453 1 98.88 102 ALA B O 1
ATOM 3601 N N . VAL B 1 103 ? 5.941 15.883 14.781 1 98.38 103 VAL B N 1
ATOM 3602 C CA . VAL B 1 103 ? 4.973 15.688 13.711 1 98.38 103 VAL B CA 1
ATOM 3603 C C . VAL B 1 103 ? 3.83 16.688 13.859 1 98.38 103 VAL B C 1
ATOM 3605 O O . VAL B 1 103 ? 3.162 16.734 14.891 1 98.38 103 VAL B O 1
ATOM 3608 N N . ASP B 1 104 ? 3.609 17.469 12.805 1 94.94 104 ASP B N 1
ATOM 3609 C CA . ASP B 1 104 ? 2.533 18.453 12.68 1 94.94 104 ASP B CA 1
ATOM 3610 C C . ASP B 1 104 ? 2.82 19.688 13.508 1 94.94 104 ASP B C 1
ATOM 3612 O O . ASP B 1 104 ? 3.824 19.75 14.227 1 94.94 104 ASP B O 1
ATOM 3616 N N . ASP B 1 105 ? 1.972 20.656 13.484 1 92.56 105 ASP B N 1
ATOM 3617 C CA . ASP B 1 105 ? 2.273 22.031 13.891 1 92.56 105 ASP B CA 1
ATOM 3618 C C . ASP B 1 105 ? 2.283 22.156 15.414 1 92.56 105 ASP B C 1
ATOM 3620 O O . ASP B 1 105 ? 3.158 22.812 15.984 1 92.56 105 ASP B O 1
ATOM 3624 N N . ASN B 1 106 ? 1.388 21.562 16.094 1 94.25 106 ASN B N 1
ATOM 3625 C CA . ASN B 1 106 ? 1.308 21.75 17.547 1 94.25 106 ASN B CA 1
ATOM 3626 C C . ASN B 1 106 ? 2.531 21.172 18.25 1 94.25 106 ASN B C 1
ATOM 3628 O O . ASN B 1 106 ? 3.006 21.75 19.234 1 94.25 106 ASN B O 1
ATOM 3632 N N . ALA B 1 107 ? 3.014 20.062 17.75 1 97.88 107 ALA B N 1
ATOM 3633 C CA . ALA B 1 107 ? 4.246 19.5 18.297 1 97.88 107 ALA B CA 1
ATOM 3634 C C . ALA B 1 107 ? 5.41 20.469 18.141 1 97.88 107 ALA B C 1
ATOM 3636 O O . ALA B 1 107 ? 6.258 20.578 19.031 1 97.88 107 ALA B O 1
ATOM 3637 N N . GLN B 1 108 ? 5.418 21.156 17.047 1 97.62 108 GLN B N 1
ATOM 3638 C CA . GLN B 1 108 ? 6.465 22.156 16.828 1 97.62 108 GLN B CA 1
ATOM 3639 C C . GLN B 1 108 ? 6.289 23.344 17.766 1 97.62 108 GLN B C 1
ATOM 3641 O O . GLN B 1 108 ? 7.203 23.688 18.516 1 97.62 108 GLN B O 1
ATOM 3646 N N . LYS B 1 109 ? 5.141 23.922 17.75 1 95.25 109 LYS B N 1
ATOM 3647 C CA . LYS B 1 109 ? 4.852 25.188 18.406 1 95.25 109 LYS B CA 1
ATOM 3648 C C . LYS B 1 109 ? 4.992 25.062 19.922 1 95.25 109 LYS B C 1
ATOM 3650 O O . LYS B 1 109 ? 5.594 25.922 20.578 1 95.25 109 LYS B O 1
ATOM 3655 N N . PHE B 1 110 ? 4.535 23.969 20.484 1 97.75 110 PHE B N 1
ATOM 3656 C CA . PHE B 1 110 ? 4.398 23.906 21.938 1 97.75 110 PHE B CA 1
ATOM 3657 C C . PHE B 1 110 ? 5.531 23.109 22.562 1 97.75 110 PHE B C 1
ATOM 3659 O O . PHE B 1 110 ? 5.699 23.094 23.781 1 97.75 110 PHE B O 1
ATOM 3666 N N . VAL B 1 111 ? 6.34 22.406 21.719 1 98.69 111 VAL B N 1
ATOM 3667 C CA . VAL B 1 111 ? 7.324 21.531 22.344 1 98.69 111 VAL B CA 1
ATOM 3668 C C . VAL B 1 111 ? 8.672 21.703 21.656 1 98.69 111 VAL B C 1
ATOM 3670 O O . VAL B 1 111 ? 9.594 22.297 22.219 1 98.69 111 VAL B O 1
ATOM 3673 N N . ALA B 1 112 ? 8.812 21.266 20.391 1 98.69 112 ALA B N 1
ATOM 3674 C CA . ALA B 1 112 ? 10.102 21.125 19.719 1 98.69 112 ALA B CA 1
ATOM 3675 C C . ALA B 1 112 ? 10.82 22.469 19.625 1 98.69 112 ALA B C 1
ATOM 3677 O O . ALA B 1 112 ? 12.047 22.531 19.734 1 98.69 112 ALA B O 1
ATOM 3678 N N . ALA B 1 113 ? 10.102 23.547 19.469 1 97.62 113 ALA B N 1
ATOM 3679 C CA . ALA B 1 113 ? 10.672 24.875 19.328 1 97.62 113 ALA B CA 1
ATOM 3680 C C . ALA B 1 113 ? 11.461 25.266 20.578 1 97.62 113 ALA B C 1
ATOM 3682 O O . ALA B 1 113 ? 12.367 26.094 20.5 1 97.62 113 ALA B O 1
ATOM 3683 N N . HIS B 1 114 ? 11.156 24.688 21.719 1 97.44 114 HIS B N 1
ATOM 3684 C CA . HIS B 1 114 ? 11.867 24.969 22.969 1 97.44 114 HIS B CA 1
ATOM 3685 C C . HIS B 1 114 ? 13.305 24.453 22.891 1 97.44 114 HIS B C 1
ATOM 3687 O O . HIS B 1 114 ? 14.148 24.859 23.703 1 97.44 114 HIS B O 1
ATOM 3693 N N . PHE B 1 115 ? 13.578 23.625 21.984 1 98.25 115 PHE B N 1
ATOM 3694 C CA . PHE B 1 115 ? 14.883 22.969 21.953 1 98.25 115 PHE B CA 1
ATOM 3695 C C . PHE B 1 115 ? 15.695 23.438 20.75 1 98.25 115 PHE B C 1
ATOM 3697 O O . PHE B 1 115 ? 16.734 22.859 20.438 1 98.25 115 PHE B O 1
ATOM 3704 N N . LYS B 1 116 ? 15.195 24.453 20.047 1 97.19 116 LYS B N 1
ATOM 3705 C CA . LYS B 1 116 ? 15.938 25.016 18.922 1 97.19 116 LYS B CA 1
ATOM 3706 C C . LYS B 1 116 ? 17.312 25.516 19.359 1 97.19 116 LYS B C 1
ATOM 3708 O O . LYS B 1 116 ? 17.438 26.109 20.438 1 97.19 116 LYS B O 1
ATOM 3713 N N . ASN B 1 117 ? 18.344 25.141 18.625 1 95.75 117 ASN B N 1
ATOM 3714 C CA . ASN B 1 117 ? 19.734 25.562 18.781 1 95.75 117 ASN B CA 1
ATOM 3715 C C . ASN B 1 117 ? 20.359 24.938 20.016 1 95.75 117 ASN B C 1
ATOM 3717 O O . ASN B 1 117 ? 21.438 25.359 20.469 1 95.75 117 ASN B O 1
ATOM 3721 N N . LYS B 1 118 ? 19.672 24 20.594 1 95.94 118 LYS B N 1
ATOM 3722 C CA . LYS B 1 118 ? 20.344 23.203 21.609 1 95.94 118 LYS B CA 1
ATOM 3723 C C . LYS B 1 118 ? 21.328 22.219 20.969 1 95.94 118 LYS B C 1
ATOM 3725 O O . LYS B 1 118 ? 20.984 21.516 20.031 1 95.94 118 LYS B O 1
ATOM 3730 N N . LYS B 1 119 ? 22.484 22.141 21.453 1 93.62 119 LYS B N 1
ATOM 3731 C CA . LYS B 1 119 ? 23.562 21.344 20.859 1 93.62 119 LYS B CA 1
ATOM 3732 C C . LYS B 1 119 ? 23.328 19.859 21.094 1 93.62 119 LYS B C 1
ATOM 3734 O O . LYS B 1 119 ? 23.75 19.031 20.281 1 93.62 119 LYS B O 1
ATOM 3739 N N . SER B 1 120 ? 22.641 19.5 22.125 1 94.5 120 SER B N 1
ATOM 3740 C CA . SER B 1 120 ? 22.562 18.109 22.562 1 94.5 120 SER B CA 1
ATOM 3741 C C . SER B 1 120 ? 21.391 17.391 21.875 1 94.5 120 SER B C 1
ATOM 3743 O O . SER B 1 120 ? 21.266 16.172 21.984 1 94.5 120 SER B O 1
ATOM 3745 N N . ILE B 1 121 ? 20.531 18.125 21.188 1 97.88 121 ILE B N 1
ATOM 3746 C CA . ILE B 1 121 ? 19.328 17.516 20.641 1 97.88 121 ILE B CA 1
ATOM 3747 C C . ILE B 1 121 ? 19.062 18.031 19.234 1 97.88 121 ILE B C 1
ATOM 3749 O O . ILE B 1 121 ? 19.141 19.25 19 1 97.88 121 ILE B O 1
ATOM 3753 N N . SER B 1 122 ? 18.859 17.172 18.297 1 98.62 122 SER B N 1
ATOM 3754 C CA . SER B 1 122 ? 18.453 17.531 16.938 1 98.62 122 SER B CA 1
ATOM 3755 C C . SER B 1 122 ? 16.938 17.438 16.781 1 98.62 122 SER B C 1
ATOM 3757 O O . SER B 1 122 ? 16.281 16.641 17.453 1 98.62 122 SER B O 1
ATOM 3759 N N . ILE B 1 123 ? 16.406 18.281 15.891 1 98.88 123 ILE B N 1
ATOM 3760 C CA . ILE B 1 123 ? 14.977 18.297 15.617 1 98.88 123 ILE B CA 1
ATOM 3761 C C . ILE B 1 123 ? 14.727 17.969 14.148 1 98.88 123 ILE B C 1
ATOM 3763 O O . ILE B 1 123 ? 15.305 18.609 13.258 1 98.88 123 ILE B O 1
ATOM 3767 N N . VAL B 1 124 ? 13.953 16.984 13.906 1 98.88 124 VAL B N 1
ATOM 3768 C CA . VAL B 1 124 ? 13.453 16.672 12.57 1 98.88 124 VAL B CA 1
ATOM 3769 C C . VAL B 1 124 ? 11.938 16.875 12.531 1 98.88 124 VAL B C 1
ATOM 3771 O O . VAL B 1 124 ? 11.18 16.078 13.094 1 98.88 124 VAL B O 1
ATOM 3774 N N . PHE B 1 125 ? 11.531 17.922 11.875 1 98.69 125 PHE B N 1
ATOM 3775 C CA . PHE B 1 125 ? 10.094 18.172 11.812 1 98.69 125 PHE B CA 1
ATOM 3776 C C . PHE B 1 125 ? 9.484 17.516 10.578 1 98.69 125 PHE B C 1
ATOM 3778 O O . PHE B 1 125 ? 10.172 17.266 9.594 1 98.69 125 PHE B O 1
ATOM 3785 N N . THR B 1 126 ? 8.219 17.172 10.602 1 98.31 126 THR B N 1
ATOM 3786 C CA . THR B 1 126 ? 7.445 16.719 9.445 1 98.31 126 THR B CA 1
ATOM 3787 C C . THR B 1 126 ? 5.973 17.094 9.617 1 98.31 126 THR B C 1
ATOM 3789 O O . THR B 1 126 ? 5.535 17.422 10.711 1 98.31 126 THR B O 1
ATOM 3792 N N . GLY B 1 127 ? 5.277 17.141 8.555 1 95 127 GLY B N 1
ATOM 3793 C CA . GLY B 1 127 ? 3.857 17.453 8.594 1 95 127 GLY B CA 1
ATOM 3794 C C . GLY B 1 127 ? 3.584 18.938 8.789 1 95 127 GLY B C 1
ATOM 3795 O O . GLY B 1 127 ? 2.5 19.312 9.227 1 95 127 GLY B O 1
ATOM 3796 N N . VAL B 1 128 ? 4.555 19.703 8.508 1 93.38 128 VAL B N 1
ATOM 3797 C CA . VAL B 1 128 ? 4.402 21.141 8.688 1 93.38 128 VAL B CA 1
ATOM 3798 C C . VAL B 1 128 ? 3.865 21.766 7.402 1 93.38 128 VAL B C 1
ATOM 3800 O O . VAL B 1 128 ? 4.488 21.656 6.344 1 93.38 128 VAL B O 1
ATOM 3803 N N . ASN B 1 129 ? 2.709 22.406 7.332 1 84.69 129 ASN B N 1
ATOM 3804 C CA . ASN B 1 129 ? 1.984 22.938 6.18 1 84.69 129 ASN B CA 1
ATOM 3805 C C . ASN B 1 129 ? 2.459 24.344 5.809 1 84.69 129 ASN B C 1
ATOM 3807 O O . ASN B 1 129 ? 2.391 24.734 4.645 1 84.69 129 ASN B O 1
ATOM 3811 N N . ALA B 1 130 ? 2.828 25.156 6.781 1 80.31 130 ALA B N 1
ATOM 3812 C CA . ALA B 1 130 ? 3.141 26.547 6.512 1 80.31 130 ALA B CA 1
ATOM 3813 C C . ALA B 1 130 ? 4.645 26.797 6.598 1 80.31 130 ALA B C 1
ATOM 3815 O O . ALA B 1 130 ? 5.441 26.016 6.094 1 80.31 130 ALA B O 1
ATOM 3816 N N . SER B 1 131 ? 4.965 27.781 7.117 1 85.44 131 SER B N 1
ATOM 3817 C CA . SER B 1 131 ? 6.359 28.203 7.199 1 85.44 131 SER B CA 1
ATOM 3818 C C . SER B 1 131 ? 6.984 27.781 8.523 1 85.44 131 SER B C 1
ATOM 3820 O O . SER B 1 131 ? 6.34 27.859 9.57 1 85.44 131 SER B O 1
ATOM 3822 N N . ILE B 1 132 ? 8.234 27.422 8.383 1 92 132 ILE B N 1
ATOM 3823 C CA . ILE B 1 132 ? 8.977 27.047 9.578 1 92 132 ILE B CA 1
ATOM 3824 C C . ILE B 1 132 ? 9.328 28.297 10.383 1 92 132 ILE B C 1
ATOM 3826 O O . ILE B 1 132 ? 9.766 28.203 11.531 1 92 132 ILE B O 1
ATOM 3830 N N . LYS B 1 133 ? 9.094 29.438 9.781 1 91.06 133 LYS B N 1
ATOM 3831 C CA . LYS B 1 133 ? 9.367 30.703 10.461 1 91.06 133 LYS B CA 1
ATOM 3832 C C . LYS B 1 133 ? 8.531 30.844 11.727 1 91.06 133 LYS B C 1
ATOM 3834 O O . LYS B 1 133 ? 8.984 31.438 12.711 1 91.06 133 LYS B O 1
ATOM 3839 N N . ALA B 1 134 ? 7.406 30.297 11.68 1 89.19 134 ALA B N 1
ATOM 3840 C CA . ALA B 1 134 ? 6.488 30.391 12.812 1 89.19 134 ALA B CA 1
ATOM 3841 C C . ALA B 1 134 ? 7.082 29.734 14.055 1 89.19 134 ALA B C 1
ATOM 3843 O O . ALA B 1 134 ? 6.68 30.047 15.18 1 89.19 134 ALA B O 1
ATOM 3844 N N . TYR B 1 135 ? 8.141 28.922 13.844 1 94.81 135 TYR B N 1
ATOM 3845 C CA . TYR B 1 135 ? 8.742 28.188 14.953 1 94.81 135 TYR B CA 1
ATOM 3846 C C . TYR B 1 135 ? 10.164 28.656 15.219 1 94.81 135 TYR B C 1
ATOM 3848 O O . TYR B 1 135 ? 10.867 28.078 16.047 1 94.81 135 TYR B O 1
ATOM 3856 N N . GLY B 1 136 ? 10.633 29.594 14.422 1 94.5 136 GLY B N 1
ATOM 3857 C CA . GLY B 1 136 ? 11.992 30.109 14.562 1 94.5 136 GLY B CA 1
ATOM 3858 C C . GLY B 1 136 ? 13.047 29.141 14.039 1 94.5 136 GLY B C 1
ATOM 3859 O O . GLY B 1 136 ? 14.18 29.141 14.516 1 94.5 136 GLY B O 1
ATOM 3860 N N . TYR B 1 137 ? 12.68 28.266 13.156 1 96.25 137 TYR B N 1
ATOM 3861 C CA . TYR B 1 137 ? 13.562 27.203 12.695 1 96.25 137 TYR B CA 1
ATOM 3862 C C . TYR B 1 137 ? 14.508 27.703 11.617 1 96.25 137 TYR B C 1
ATOM 3864 O O . TYR B 1 137 ? 15.5 27.047 11.289 1 96.25 137 TYR B O 1
ATOM 3872 N N . GLU B 1 138 ? 14.258 28.891 11.023 1 92.75 138 GLU B N 1
ATOM 3873 C CA . GLU B 1 138 ? 15 29.391 9.867 1 92.75 138 GLU B CA 1
ATOM 3874 C C . GLU B 1 138 ? 16.484 29.547 10.188 1 92.75 138 GLU B C 1
ATOM 3876 O O . GLU B 1 138 ? 17.344 29.328 9.328 1 92.75 138 GLU B O 1
ATOM 3881 N N . THR B 1 139 ? 16.797 29.891 11.43 1 92.31 139 THR B N 1
ATOM 3882 C CA . THR B 1 139 ? 18.188 30.141 11.789 1 92.31 139 THR B CA 1
ATOM 3883 C C . THR B 1 139 ? 18.719 29.047 12.711 1 92.31 139 THR B C 1
ATOM 3885 O O . THR B 1 139 ? 19.844 29.141 13.219 1 92.31 139 THR B O 1
ATOM 3888 N N . ALA B 1 140 ? 17.891 28.094 12.93 1 95.94 140 ALA B N 1
ATOM 3889 C CA . ALA B 1 140 ? 18.297 27.031 13.852 1 95.94 140 ALA B CA 1
ATOM 3890 C C . ALA B 1 140 ? 19.25 26.047 13.164 1 95.94 140 ALA B C 1
ATOM 3892 O O . ALA B 1 140 ? 18.953 25.547 12.086 1 95.94 140 ALA B O 1
ATOM 3893 N N . LYS B 1 141 ? 20.297 25.75 13.789 1 96.31 141 LYS B N 1
ATOM 3894 C CA . LYS B 1 141 ? 21.297 24.891 13.195 1 96.31 141 LYS B CA 1
ATOM 3895 C C . LYS B 1 141 ? 20.984 23.422 13.469 1 96.31 141 LYS B C 1
ATOM 3897 O O . LYS B 1 141 ? 21.484 22.531 12.773 1 96.31 141 LYS B O 1
ATOM 3902 N N . ASN B 1 142 ? 20.172 23.141 14.492 1 98.31 142 ASN B N 1
ATOM 3903 C CA . ASN B 1 142 ? 19.906 21.766 14.883 1 98.31 142 ASN B CA 1
ATOM 3904 C C . ASN B 1 142 ? 18.547 21.297 14.375 1 98.31 142 ASN B C 1
ATOM 3906 O O . ASN B 1 142 ? 17.906 20.453 14.992 1 98.31 142 ASN B O 1
ATOM 3910 N N . VAL B 1 143 ? 18.062 21.953 13.273 1 98.5 143 VAL B N 1
ATOM 3911 C CA . VAL B 1 143 ? 16.719 21.625 12.805 1 98.5 143 VAL B CA 1
ATOM 3912 C C . VAL B 1 143 ? 16.766 21.266 11.32 1 98.5 143 VAL B C 1
ATOM 3914 O O . VAL B 1 143 ? 17.469 21.906 10.539 1 98.5 143 VAL B O 1
ATOM 3917 N N . THR B 1 144 ? 16.125 20.219 10.914 1 98.38 144 THR B N 1
ATOM 3918 C CA . THR B 1 144 ? 15.797 19.859 9.539 1 98.38 144 THR B CA 1
ATOM 3919 C C . THR B 1 144 ? 14.398 19.25 9.453 1 98.38 144 THR B C 1
ATOM 3921 O O . THR B 1 144 ? 13.695 19.156 10.461 1 98.38 144 THR B O 1
ATOM 3924 N N . GLY B 1 145 ? 13.938 18.984 8.297 1 98.31 145 GLY B N 1
ATOM 3925 C CA . GLY B 1 145 ? 12.617 18.359 8.266 1 98.31 145 GLY B CA 1
ATOM 3926 C C . GLY B 1 145 ? 11.977 18.391 6.895 1 98.31 145 GLY B C 1
ATOM 3927 O O . GLY B 1 145 ? 12.656 18.609 5.887 1 98.31 145 GLY B O 1
ATOM 3928 N N . VAL B 1 146 ? 10.695 18 6.871 1 97.69 146 VAL B N 1
ATOM 3929 C CA . VAL B 1 146 ? 9.906 17.859 5.648 1 97.69 146 VAL B CA 1
ATOM 3930 C C . VAL B 1 146 ? 8.68 18.766 5.711 1 97.69 146 VAL B C 1
ATOM 3932 O O . VAL B 1 146 ? 7.844 18.625 6.602 1 97.69 146 VAL B O 1
ATOM 3935 N N . LEU B 1 147 ? 8.602 19.656 4.738 1 95.5 147 LEU B N 1
ATOM 3936 C CA . LEU B 1 147 ? 7.402 20.469 4.59 1 95.5 147 LEU B CA 1
ATOM 3937 C C . LEU B 1 147 ? 6.312 19.703 3.842 1 95.5 147 LEU B C 1
ATOM 3939 O O . LEU B 1 147 ? 6.605 18.953 2.91 1 95.5 147 LEU B O 1
ATOM 3943 N N . GLU B 1 148 ? 5.145 19.875 4.328 1 94.31 148 GLU B N 1
ATOM 3944 C CA . GLU B 1 148 ? 3.965 19.281 3.711 1 94.31 148 GLU B CA 1
ATOM 3945 C C . GLU B 1 148 ? 3.332 20.219 2.693 1 94.31 148 GLU B C 1
ATOM 3947 O O . GLU B 1 148 ? 2.926 21.328 3.039 1 94.31 148 GLU B O 1
ATOM 3952 N N . ARG B 1 149 ? 3.309 19.797 1.461 1 91.56 149 ARG B N 1
ATOM 3953 C CA . ARG B 1 149 ? 2.666 20.562 0.398 1 91.56 149 ARG B CA 1
ATOM 3954 C C . ARG B 1 149 ? 1.65 19.719 -0.356 1 91.56 149 ARG B C 1
ATOM 3956 O O . ARG B 1 149 ? 1.896 18.531 -0.622 1 91.56 149 ARG B O 1
ATOM 3963 N N . ILE B 1 150 ? 0.508 20.312 -0.642 1 92.75 150 ILE B N 1
ATOM 3964 C CA . ILE B 1 150 ? -0.522 19.625 -1.414 1 92.75 150 ILE B CA 1
ATOM 3965 C C . ILE B 1 150 ? -0.05 19.438 -2.855 1 92.75 150 ILE B C 1
ATOM 3967 O O . ILE B 1 150 ? 0.505 20.359 -3.455 1 92.75 150 ILE B O 1
ATOM 3971 N N . PRO B 1 151 ? -0.226 18.281 -3.398 1 90.69 151 PRO B N 1
ATOM 3972 C CA . PRO B 1 151 ? 0.222 18.016 -4.766 1 90.69 151 PRO B CA 1
ATOM 3973 C C . PRO B 1 151 ? -0.768 18.5 -5.82 1 90.69 151 PRO B C 1
ATOM 3975 O O . PRO B 1 151 ? -1.306 17.703 -6.59 1 90.69 151 PRO B O 1
ATOM 3978 N N . PHE B 1 152 ? -0.844 19.734 -6.086 1 90 152 PHE B N 1
ATOM 3979 C CA . PHE B 1 152 ? -1.847 20.328 -6.965 1 90 152 PHE B CA 1
ATOM 3980 C C . PHE B 1 152 ? -1.595 19.938 -8.414 1 90 152 PHE B C 1
ATOM 3982 O O . PHE B 1 152 ? -2.535 19.812 -9.203 1 90 152 PHE B O 1
ATOM 3989 N N . GLU B 1 153 ? -0.338 19.734 -8.766 1 87.94 153 GLU B N 1
ATOM 3990 C CA . GLU B 1 153 ? -0.051 19.297 -10.133 1 87.94 153 GLU B CA 1
ATOM 3991 C C . GLU B 1 153 ? -0.671 17.922 -10.406 1 87.94 153 GLU B C 1
ATOM 3993 O O . GLU B 1 153 ? -1.216 17.703 -11.492 1 87.94 153 GLU B O 1
ATOM 3998 N N . GLU B 1 154 ? -0.552 17.062 -9.477 1 89.56 154 GLU B N 1
ATOM 3999 C CA . GLU B 1 154 ? -1.142 15.742 -9.617 1 89.56 154 GLU B CA 1
ATOM 4000 C C . GLU B 1 154 ? -2.666 15.812 -9.664 1 89.56 154 GLU B C 1
ATOM 4002 O O . GLU B 1 154 ? -3.309 15.039 -10.375 1 89.56 154 GLU B O 1
ATOM 4007 N N . PHE B 1 155 ? -3.193 16.75 -8.93 1 89 155 PHE B N 1
ATOM 4008 C CA . PHE B 1 155 ? -4.629 17 -9.008 1 89 155 PHE B CA 1
ATOM 4009 C C . PHE B 1 155 ? -5.047 17.297 -10.438 1 89 155 PHE B C 1
ATOM 4011 O O . PHE B 1 155 ? -5.977 16.688 -10.969 1 89 155 PHE B O 1
ATOM 4018 N N . ARG B 1 156 ? -4.348 18.172 -10.945 1 89.94 156 ARG B N 1
ATOM 4019 C CA . ARG B 1 156 ? -4.664 18.609 -12.297 1 89.94 156 ARG B CA 1
ATOM 4020 C C . ARG B 1 156 ? -4.633 17.438 -13.273 1 89.94 156 ARG B C 1
ATOM 4022 O O . ARG B 1 156 ? -5.57 17.234 -14.047 1 89.94 156 ARG B O 1
ATOM 4029 N N . GLU B 1 157 ? -3.613 16.609 -13.164 1 88.88 157 GLU B N 1
ATOM 4030 C CA . GLU B 1 157 ? -3.439 15.484 -14.07 1 88.88 157 GLU B CA 1
ATOM 4031 C C . GLU B 1 157 ? -4.559 14.461 -13.898 1 88.88 157 GLU B C 1
ATOM 4033 O O . GLU B 1 157 ? -5.098 13.953 -14.883 1 88.88 157 GLU B O 1
ATOM 4038 N N . ILE B 1 158 ? -4.938 14.188 -12.727 1 90.06 158 ILE B N 1
ATOM 4039 C CA . ILE B 1 158 ? -5.926 13.156 -12.43 1 90.06 158 ILE B CA 1
ATOM 4040 C C . ILE B 1 158 ? -7.328 13.688 -12.734 1 90.06 158 ILE B C 1
ATOM 4042 O O . ILE B 1 158 ? -8.156 12.969 -13.297 1 90.06 158 ILE B O 1
ATOM 4046 N N . PHE B 1 159 ? -7.555 14.977 -12.422 1 89.69 159 PHE B N 1
ATOM 4047 C CA . PHE B 1 159 ? -8.867 15.57 -12.656 1 89.69 159 PHE B CA 1
ATOM 4048 C C . PHE B 1 159 ? -9.188 15.586 -14.148 1 89.69 159 PHE B C 1
ATOM 4050 O O . PHE B 1 159 ? -10.328 15.32 -14.539 1 89.69 159 PHE B O 1
ATOM 4057 N N . VAL B 1 160 ? -8.188 15.875 -14.93 1 90.12 160 VAL B N 1
ATOM 4058 C CA . VAL B 1 160 ? -8.391 15.906 -16.375 1 90.12 160 VAL B CA 1
ATOM 4059 C C . VAL B 1 160 ? -8.789 14.523 -16.875 1 90.12 160 VAL B C 1
ATOM 4061 O O . VAL B 1 160 ? -9.57 14.406 -17.828 1 90.12 160 VAL B O 1
ATOM 4064 N N . GLN B 1 161 ? -8.352 13.492 -16.188 1 88.31 161 GLN B N 1
ATOM 4065 C CA . GLN B 1 161 ? -8.617 12.125 -16.625 1 88.31 161 GLN B CA 1
ATOM 4066 C C . GLN B 1 161 ? -10 11.656 -16.172 1 88.31 161 GLN B C 1
ATOM 4068 O O . GLN B 1 161 ? -10.633 10.844 -16.844 1 88.31 161 GLN B O 1
ATOM 4073 N N . ILE B 1 162 ? -10.5 12.172 -15.094 1 89.12 162 ILE B N 1
ATOM 4074 C CA . ILE B 1 162 ? -11.703 11.57 -14.523 1 89.12 162 ILE B CA 1
ATOM 4075 C C . ILE B 1 162 ? -12.922 12.43 -14.875 1 89.12 162 ILE B C 1
ATOM 4077 O O . ILE B 1 162 ? -14.062 11.969 -14.773 1 89.12 162 ILE B O 1
ATOM 4081 N N . LEU B 1 163 ? -12.703 13.703 -15.25 1 89.31 163 LEU B N 1
ATOM 4082 C CA . LEU B 1 163 ? -13.805 14.602 -15.578 1 89.31 163 LEU B CA 1
ATOM 4083 C C . LEU B 1 163 ? -14.062 14.625 -17.078 1 89.31 163 LEU B C 1
ATOM 4085 O O . LEU B 1 163 ? -13.133 14.5 -17.875 1 89.31 163 LEU B O 1
ATOM 4089 N N . PRO B 1 164 ? -15.336 14.828 -17.375 1 89.75 164 PRO B N 1
ATOM 4090 C CA . PRO B 1 164 ? -15.625 15.039 -18.797 1 89.75 164 PRO B CA 1
ATOM 4091 C C . PRO B 1 164 ? -14.875 16.234 -19.391 1 89.75 164 PRO B C 1
ATOM 4093 O O . PRO B 1 164 ? -14.562 17.188 -18.672 1 89.75 164 PRO B O 1
ATOM 4096 N N . LYS B 1 165 ? -14.68 16.219 -20.703 1 89.38 165 LYS B N 1
ATOM 4097 C CA . LYS B 1 165 ? -13.875 17.219 -21.406 1 89.38 165 LYS B CA 1
ATOM 4098 C C . LYS B 1 165 ? -14.484 18.609 -21.266 1 89.38 165 LYS B C 1
ATOM 4100 O O . LYS B 1 165 ? -13.766 19.609 -21.281 1 89.38 165 LYS B O 1
ATOM 4105 N N . ASN B 1 166 ? -15.742 18.672 -21.047 1 91.75 166 ASN B N 1
ATOM 4106 C CA . ASN B 1 166 ? -16.406 19.969 -21 1 91.75 166 ASN B CA 1
ATOM 4107 C C . ASN B 1 166 ? -16.609 20.453 -19.578 1 91.75 166 ASN B C 1
ATOM 4109 O O . ASN B 1 166 ? -17.281 21.453 -19.344 1 91.75 166 ASN B O 1
ATOM 4113 N N . LYS B 1 167 ? -16.062 19.812 -18.656 1 92.88 167 LYS B N 1
ATOM 4114 C CA . LYS B 1 167 ? -16.156 20.172 -17.25 1 92.88 167 LYS B CA 1
ATOM 4115 C C . LYS B 1 167 ? -14.773 20.438 -16.656 1 92.88 167 LYS B C 1
ATOM 4117 O O . LYS B 1 167 ? -14.016 19.5 -16.391 1 92.88 167 LYS B O 1
ATOM 4122 N N . ARG B 1 168 ? -14.516 21.781 -16.484 1 94.56 168 ARG B N 1
ATOM 4123 C CA . ARG B 1 168 ? -13.148 22.109 -16.109 1 94.56 168 ARG B CA 1
ATOM 4124 C C . ARG B 1 168 ? -13.133 23.141 -14.984 1 94.56 168 ARG B C 1
ATOM 4126 O O . ARG B 1 168 ? -12.062 23.609 -14.578 1 94.56 168 ARG B O 1
ATOM 4133 N N . ARG B 1 169 ? -14.312 23.516 -14.492 1 96.69 169 ARG B N 1
ATOM 4134 C CA . ARG B 1 169 ? -14.391 24.578 -13.484 1 96.69 169 ARG B CA 1
ATOM 4135 C C . ARG B 1 169 ? -14.258 24 -12.078 1 96.69 169 ARG B C 1
ATOM 4137 O O . ARG B 1 169 ? -15.094 23.203 -11.648 1 96.69 169 ARG B O 1
ATOM 4144 N N . ILE B 1 170 ? -13.164 24.422 -11.289 1 96.5 170 ILE B N 1
ATOM 4145 C CA . ILE B 1 170 ? -12.898 23.984 -9.922 1 96.5 170 ILE B CA 1
ATOM 4146 C C . ILE B 1 170 ? -13.43 25.016 -8.93 1 96.5 170 ILE B C 1
ATOM 4148 O O . ILE B 1 170 ? -13.141 26.203 -9.055 1 96.5 170 ILE B O 1
ATOM 4152 N N . VAL B 1 171 ? -14.188 24.609 -8.008 1 97.06 171 VAL B N 1
ATOM 4153 C CA . VAL B 1 171 ? -14.539 25.391 -6.828 1 97.06 171 VAL B CA 1
ATOM 4154 C C . VAL B 1 171 ? -13.828 24.828 -5.598 1 97.06 171 VAL B C 1
ATOM 4156 O O . VAL B 1 171 ? -13.836 23.625 -5.367 1 97.06 171 VAL B O 1
ATOM 4159 N N . HIS B 1 172 ? -13.156 25.703 -4.891 1 97.31 172 HIS B N 1
ATOM 4160 C CA . HIS B 1 172 ? -12.438 25.297 -3.691 1 97.31 172 HIS B CA 1
ATOM 4161 C C . HIS B 1 172 ? -13.203 25.688 -2.43 1 97.31 172 HIS B C 1
ATOM 4163 O O . HIS B 1 172 ? -13.789 26.766 -2.363 1 97.31 172 HIS B O 1
ATOM 4169 N N . ILE B 1 173 ? -13.227 24.766 -1.458 1 98 173 ILE B N 1
ATOM 4170 C CA . ILE B 1 173 ? -13.867 25.062 -0.182 1 98 173 ILE B CA 1
ATOM 4171 C C . ILE B 1 173 ? -12.977 24.594 0.965 1 98 173 ILE B C 1
ATOM 4173 O O . ILE B 1 173 ? -12.352 23.531 0.874 1 98 173 ILE B O 1
ATOM 4177 N N . SER B 1 174 ? -12.898 25.375 2.025 1 97.5 174 SER B N 1
ATOM 4178 C CA . SER B 1 174 ? -12.164 25.031 3.238 1 97.5 174 SER B CA 1
ATOM 4179 C C . SER B 1 174 ? -12.758 25.734 4.461 1 97.5 174 SER B C 1
ATOM 4181 O O . SER B 1 174 ? -13.648 26.578 4.328 1 97.5 174 SER B O 1
ATOM 4183 N N . ASP B 1 175 ? -12.289 25.281 5.641 1 96.19 175 ASP B N 1
ATOM 4184 C CA . ASP B 1 175 ? -12.562 26.094 6.828 1 96.19 175 ASP B CA 1
ATOM 4185 C C . ASP B 1 175 ? -11.719 27.359 6.836 1 96.19 175 ASP B C 1
ATOM 4187 O O . ASP B 1 175 ? -11.047 27.672 5.852 1 96.19 175 ASP B O 1
ATOM 4191 N N . ALA B 1 176 ? -11.859 28.109 7.875 1 93.81 176 ALA B N 1
ATOM 4192 C CA . ALA B 1 176 ? -11.211 29.422 7.906 1 93.81 176 ALA B CA 1
ATOM 4193 C C . ALA B 1 176 ? -10.008 29.406 8.844 1 93.81 176 ALA B C 1
ATOM 4195 O O . ALA B 1 176 ? -9.688 30.422 9.453 1 93.81 176 ALA B O 1
ATOM 4196 N N . SER B 1 177 ? -9.359 28.281 8.984 1 87.56 177 SER B N 1
ATOM 4197 C CA . SER B 1 177 ? -8.188 28.172 9.852 1 87.56 177 SER B CA 1
ATOM 4198 C C . SER B 1 177 ? -6.98 28.875 9.227 1 87.56 177 SER B C 1
ATOM 4200 O O . SER B 1 177 ? -7 29.234 8.047 1 87.56 177 SER B O 1
ATOM 4202 N N . VAL B 1 178 ? -5.949 29.078 10.055 1 82.56 178 VAL B N 1
ATOM 4203 C CA . VAL B 1 178 ? -4.695 29.656 9.586 1 82.56 178 VAL B CA 1
ATOM 4204 C C . VAL B 1 178 ? -4.09 28.781 8.492 1 82.56 178 VAL B C 1
ATOM 4206 O O . VAL B 1 178 ? -3.602 29.297 7.48 1 82.56 178 VAL B O 1
ATOM 4209 N N . THR B 1 179 ? -4.145 27.484 8.719 1 83.44 179 THR B N 1
ATOM 4210 C CA . THR B 1 179 ? -3.633 26.547 7.727 1 83.44 179 THR B CA 1
ATOM 4211 C C . THR B 1 179 ? -4.367 26.703 6.398 1 83.44 179 THR B C 1
ATOM 4213 O O . THR B 1 179 ? -3.742 26.719 5.336 1 83.44 179 THR B O 1
ATOM 4216 N N . SER B 1 180 ? -5.664 26.844 6.445 1 90.5 180 SER B N 1
ATOM 4217 C CA . SER B 1 180 ? -6.48 26.984 5.242 1 90.5 180 SER B CA 1
ATOM 4218 C C . SER B 1 180 ? -6.145 28.25 4.48 1 90.5 180 SER B C 1
ATOM 4220 O O . SER B 1 180 ? -6.16 28.281 3.248 1 90.5 180 SER B O 1
ATOM 4222 N N . LYS B 1 181 ? -5.836 29.297 5.242 1 88.81 181 LYS B N 1
ATOM 4223 C CA . LYS B 1 181 ? -5.453 30.547 4.598 1 88.81 181 LYS B CA 1
ATOM 4224 C C . LYS B 1 181 ? -4.141 30.391 3.83 1 88.81 181 LYS B C 1
ATOM 4226 O O . LYS B 1 181 ? -4.012 30.891 2.707 1 88.81 181 LYS B O 1
ATOM 4231 N N . LEU B 1 182 ? -3.266 29.734 4.391 1 84.19 182 LEU B N 1
ATOM 4232 C CA . LEU B 1 182 ? -1.975 29.5 3.752 1 84.19 182 LEU B CA 1
ATOM 4233 C C . LEU B 1 182 ? -2.131 28.641 2.508 1 84.19 182 LEU B C 1
ATOM 4235 O O . LEU B 1 182 ? -1.498 28.891 1.482 1 84.19 182 LEU B O 1
ATOM 4239 N N . ILE B 1 183 ? -2.947 27.672 2.594 1 88.5 183 ILE B N 1
ATOM 4240 C CA . ILE B 1 183 ? -3.203 26.781 1.475 1 88.5 183 ILE B CA 1
ATOM 4241 C C . ILE B 1 183 ? -3.895 27.531 0.346 1 88.5 183 ILE B C 1
ATOM 4243 O O . ILE B 1 183 ? -3.609 27.312 -0.832 1 88.5 183 ILE B O 1
ATOM 4247 N N . HIS B 1 184 ? -4.797 28.422 0.75 1 89.94 184 HIS B N 1
ATOM 4248 C CA . HIS B 1 184 ? -5.48 29.25 -0.241 1 89.94 184 HIS B CA 1
ATOM 4249 C C . HIS B 1 184 ? -4.484 30.031 -1.08 1 89.94 184 HIS B C 1
ATOM 4251 O O . HIS B 1 184 ? -4.621 30.109 -2.303 1 89.94 184 HIS B O 1
ATOM 4257 N N . ASP B 1 185 ? -3.51 30.578 -0.468 1 88.75 185 ASP B N 1
ATOM 4258 C CA . ASP B 1 185 ? -2.494 31.359 -1.175 1 88.75 185 ASP B CA 1
ATOM 4259 C C . ASP B 1 185 ? -1.718 30.484 -2.152 1 88.75 185 ASP B C 1
ATOM 4261 O O . ASP B 1 185 ? -1.412 30.906 -3.27 1 88.75 185 ASP B O 1
ATOM 4265 N N . GLU B 1 186 ? -1.446 29.328 -1.729 1 87.38 186 GLU B N 1
ATOM 4266 C CA . GLU B 1 186 ? -0.747 28.391 -2.598 1 87.38 186 GLU B CA 1
ATOM 4267 C C . GLU B 1 186 ? -1.609 27.984 -3.793 1 87.38 186 GLU B C 1
ATOM 4269 O O . GLU B 1 186 ? -1.129 27.953 -4.926 1 87.38 186 GLU B O 1
ATOM 4274 N N . LEU B 1 187 ? -2.842 27.719 -3.502 1 90.69 187 LEU B N 1
ATOM 4275 C CA . LEU B 1 187 ? -3.803 27.297 -4.512 1 90.69 187 LEU B CA 1
ATOM 4276 C C . LEU B 1 187 ? -3.945 28.359 -5.605 1 90.69 187 LEU B C 1
ATOM 4278 O O . LEU B 1 187 ? -4.043 28.016 -6.789 1 90.69 187 LEU B O 1
ATOM 4282 N N . THR B 1 188 ? -3.967 29.562 -5.199 1 90.38 188 THR B N 1
ATOM 4283 C CA . THR B 1 188 ? -4.199 30.641 -6.145 1 90.38 188 THR B CA 1
ATOM 4284 C C . THR B 1 188 ? -2.955 30.906 -6.988 1 90.38 188 THR B C 1
ATOM 4286 O O . THR B 1 188 ? -3.031 31.547 -8.031 1 90.38 188 THR B O 1
ATOM 4289 N N . SER B 1 189 ? -1.846 30.344 -6.582 1 88.88 189 SER B N 1
ATOM 4290 C CA . SER B 1 189 ? -0.593 30.547 -7.301 1 88.88 189 SER B CA 1
ATOM 4291 C C . SER B 1 189 ? -0.339 29.422 -8.297 1 88.88 189 SER B C 1
ATOM 4293 O O . SER B 1 189 ? 0.566 29.516 -9.125 1 88.88 189 SER B O 1
ATOM 4295 N N . VAL B 1 190 ? -1.09 28.422 -8.266 1 89.81 190 VAL B N 1
ATOM 4296 C CA . VAL B 1 190 ? -0.929 27.25 -9.117 1 89.81 190 VAL B CA 1
ATOM 4297 C C . VAL B 1 190 ? -1.463 27.547 -10.516 1 89.81 190 VAL B C 1
ATOM 4299 O O . VAL B 1 190 ? -2.479 28.234 -10.664 1 89.81 190 VAL B O 1
ATOM 4302 N N . LYS B 1 191 ? -0.747 27.094 -11.5 1 90.88 191 LYS B N 1
ATOM 4303 C CA . LYS B 1 191 ? -1.271 27.125 -12.867 1 90.88 191 LYS B CA 1
ATOM 4304 C C . LYS B 1 191 ? -2.223 25.953 -13.109 1 90.88 191 LYS B C 1
ATOM 4306 O O . LYS B 1 191 ? -1.782 24.812 -13.32 1 90.88 191 LYS B O 1
ATOM 4311 N N . TRP B 1 192 ? -3.523 26.219 -13.258 1 92.56 192 TRP B N 1
ATOM 4312 C CA . TRP B 1 192 ? -4.559 25.188 -13.258 1 92.56 192 TRP B CA 1
ATOM 4313 C C . TRP B 1 192 ? -4.898 24.766 -14.688 1 92.56 192 TRP B C 1
ATOM 4315 O O . TRP B 1 192 ? -5.594 23.766 -14.898 1 92.56 192 TRP B O 1
ATOM 4325 N N . SER B 1 193 ? -4.406 25.453 -15.68 1 92.69 193 SER B N 1
ATOM 4326 C CA . SER B 1 193 ? -4.742 25.094 -17.047 1 92.69 193 SER B CA 1
ATOM 4327 C C . SER B 1 193 ? -4.473 23.625 -17.328 1 92.69 193 SER B C 1
ATOM 4329 O O . SER B 1 193 ? -3.408 23.109 -16.969 1 92.69 193 SER B O 1
ATOM 4331 N N . PRO B 1 194 ? -5.445 22.906 -17.984 1 93.5 194 PRO B N 1
ATOM 4332 C CA . PRO B 1 194 ? -6.66 23.312 -18.703 1 93.5 194 PRO B CA 1
ATOM 4333 C C . PRO B 1 194 ? -7.871 23.438 -17.781 1 93.5 194 PRO B C 1
ATOM 4335 O O . PRO B 1 194 ? -8.977 23.719 -18.234 1 93.5 194 PRO B O 1
ATOM 4338 N N . LEU B 1 195 ? -7.691 23.172 -16.531 1 94.44 195 LEU B N 1
ATOM 4339 C CA . LEU B 1 195 ? -8.75 23.453 -15.562 1 94.44 195 LEU B CA 1
ATOM 4340 C C . LEU B 1 195 ? -8.742 24.938 -15.172 1 94.44 195 LEU B C 1
ATOM 4342 O O . LEU B 1 195 ? -7.844 25.672 -15.57 1 94.44 195 LEU B O 1
ATOM 4346 N N . ASN B 1 196 ? -9.852 25.312 -14.461 1 94.38 196 ASN B N 1
ATOM 4347 C CA . ASN B 1 196 ? -9.961 26.703 -14.016 1 94.38 196 ASN B CA 1
ATOM 4348 C C . ASN B 1 196 ? -10.492 26.781 -12.586 1 94.38 196 ASN B C 1
ATOM 4350 O O . ASN B 1 196 ? -11.594 26.328 -12.297 1 94.38 196 ASN B O 1
ATOM 4354 N N . LEU B 1 197 ? -9.594 27.328 -11.719 1 95.25 197 LEU B N 1
ATOM 4355 C CA . LEU B 1 197 ? -10.086 27.656 -10.391 1 95.25 197 LEU B CA 1
ATOM 4356 C C . LEU B 1 197 ? -11 28.875 -10.43 1 95.25 197 LEU B C 1
ATOM 4358 O O . LEU B 1 197 ? -10.523 30 -10.594 1 95.25 197 LEU B O 1
ATOM 4362 N N . VAL B 1 198 ? -12.273 28.672 -10.25 1 95.81 198 VAL B N 1
ATOM 4363 C CA . VAL B 1 198 ? -13.227 29.75 -10.531 1 95.81 198 VAL B CA 1
ATOM 4364 C C . VAL B 1 198 ? -13.57 30.484 -9.234 1 95.81 198 VAL B C 1
ATOM 4366 O O . VAL B 1 198 ? -13.883 31.672 -9.258 1 95.81 198 VAL B O 1
ATOM 4369 N N . GLU B 1 199 ? -13.547 29.781 -8.117 1 95.19 199 GLU B N 1
ATOM 4370 C CA . GLU B 1 199 ? -13.883 30.375 -6.828 1 95.19 199 GLU B CA 1
ATOM 4371 C C . GLU B 1 199 ? -13.242 29.594 -5.68 1 95.19 199 GLU B C 1
ATOM 4373 O O . GLU B 1 199 ? -12.938 28.422 -5.82 1 95.19 199 GLU B O 1
ATOM 4378 N N . SER B 1 200 ? -13.016 30.328 -4.578 1 96.5 200 SER B N 1
ATOM 4379 C CA . SER B 1 200 ? -12.516 29.719 -3.35 1 96.5 200 SER B CA 1
ATOM 4380 C C . SER B 1 200 ? -13.219 30.297 -2.125 1 96.5 200 SER B C 1
ATOM 4382 O O . SER B 1 200 ? -13.281 31.516 -1.951 1 96.5 200 SER B O 1
ATOM 4384 N N . PHE B 1 201 ? -13.727 29.375 -1.329 1 97.38 201 PHE B N 1
ATOM 4385 C CA . PHE B 1 201 ? -14.477 29.797 -0.153 1 97.38 201 PHE B CA 1
ATOM 4386 C C . PHE B 1 201 ? -13.789 29.328 1.125 1 97.38 201 PHE B C 1
ATOM 4388 O O . PHE B 1 201 ? -13.375 28.172 1.228 1 97.38 201 PHE B O 1
ATOM 4395 N N . GLN B 1 202 ? -13.664 30.203 2.025 1 97.25 202 GLN B N 1
ATOM 4396 C CA . GLN B 1 202 ? -13.242 29.891 3.385 1 97.25 202 GLN B CA 1
ATOM 4397 C C . GLN B 1 202 ? -14.383 30.078 4.379 1 97.25 202 GLN B C 1
ATOM 4399 O O . GLN B 1 202 ? -14.836 31.203 4.59 1 97.25 202 GLN B O 1
ATOM 4404 N N . CYS B 1 203 ? -14.789 28.984 4.965 1 98.12 203 CYS B N 1
ATOM 4405 C CA . CYS B 1 203 ? -15.984 29 5.797 1 98.12 203 CYS B CA 1
ATOM 4406 C C . CYS B 1 203 ? -15.625 29.016 7.277 1 98.12 203 CYS B C 1
ATOM 4408 O O . CYS B 1 203 ? -14.836 28.172 7.73 1 98.12 203 CYS B O 1
ATOM 4410 N N . GLU B 1 204 ? -16.156 29.875 8 1 96.88 204 GLU B N 1
ATOM 4411 C CA . GLU B 1 204 ? -15.961 29.906 9.445 1 96.88 204 GLU B CA 1
ATOM 4412 C C . GLU B 1 204 ? -16.922 28.969 10.156 1 96.88 204 GLU B C 1
ATOM 4414 O O . GLU B 1 204 ? -16.562 28.297 11.125 1 96.88 204 GLU B O 1
ATOM 4419 N N . THR B 1 205 ? -18.141 28.969 9.656 1 97.94 205 THR B N 1
ATOM 4420 C CA . THR B 1 205 ? -19.172 28.188 10.328 1 97.94 205 THR B CA 1
ATOM 4421 C C . THR B 1 205 ? -19.641 27.031 9.445 1 97.94 205 THR B C 1
ATOM 4423 O O . THR B 1 205 ? -19.453 27.062 8.227 1 97.94 205 THR B O 1
ATOM 4426 N N . PHE B 1 206 ? -20.297 26.047 10.117 1 98.38 206 PHE B N 1
ATOM 4427 C CA . PHE B 1 206 ? -20.891 24.953 9.383 1 98.38 206 PHE B CA 1
ATOM 4428 C C . PHE B 1 206 ? -22.031 25.438 8.5 1 98.38 206 PHE B C 1
ATOM 4430 O O . PHE B 1 206 ? -22.234 24.906 7.406 1 98.38 206 PHE B O 1
ATOM 4437 N N . GLU B 1 207 ? -22.641 26.469 8.953 1 98.31 207 GLU B N 1
ATOM 4438 C CA . GLU B 1 207 ? -23.719 27.031 8.141 1 98.31 207 GLU B CA 1
ATOM 4439 C C . GLU B 1 207 ? -23.172 27.672 6.867 1 98.31 207 GLU B C 1
ATOM 4441 O O . GLU B 1 207 ? -23.766 27.547 5.797 1 98.31 207 GLU B O 1
ATOM 4446 N N . ASP B 1 208 ? -22.078 28.406 6.969 1 98.31 208 ASP B N 1
ATOM 4447 C CA . ASP B 1 208 ? -21.406 28.922 5.781 1 98.31 208 ASP B CA 1
ATOM 4448 C C . ASP B 1 208 ? -21.047 27.797 4.809 1 98.31 208 ASP B C 1
ATOM 4450 O O . ASP B 1 208 ? -21.25 27.938 3.6 1 98.31 208 ASP B O 1
ATOM 4454 N N . TRP B 1 209 ? -20.562 26.75 5.344 1 98.62 209 TRP B N 1
ATOM 4455 C CA . TRP B 1 209 ? -20.188 25.562 4.578 1 98.62 209 TRP B CA 1
ATOM 4456 C C . TRP B 1 209 ? -21.391 25 3.82 1 98.62 209 TRP B C 1
ATOM 4458 O O . TRP B 1 209 ? -21.312 24.766 2.613 1 98.62 209 TRP B O 1
ATOM 4468 N N . LYS B 1 210 ? -22.469 24.844 4.523 1 98.62 210 LYS B N 1
ATOM 4469 C CA . LYS B 1 210 ? -23.688 24.297 3.939 1 98.62 210 LYS B CA 1
ATOM 4470 C C . LYS B 1 210 ? -24.172 25.156 2.777 1 98.62 210 LYS B C 1
ATOM 4472 O O . LYS B 1 210 ? -24.641 24.641 1.763 1 98.62 210 LYS B O 1
ATOM 4477 N N . GLU B 1 211 ? -24.062 26.375 2.953 1 98.25 211 GLU B N 1
ATOM 4478 C CA . GLU B 1 211 ? -24.5 27.297 1.907 1 98.25 211 GLU B CA 1
ATOM 4479 C C . GLU B 1 211 ? -23.672 27.109 0.634 1 98.25 211 GLU B C 1
ATOM 4481 O O . GLU B 1 211 ? -24.234 27.062 -0.466 1 98.25 211 GLU B O 1
ATOM 4486 N N . VAL B 1 212 ? -22.406 27.047 0.795 1 98.25 212 VAL B N 1
ATOM 4487 C CA . VAL B 1 212 ? -21.531 26.859 -0.354 1 98.25 212 VAL B CA 1
ATOM 4488 C C . VAL B 1 212 ? -21.844 25.516 -1.033 1 98.25 212 VAL B C 1
ATOM 4490 O O . VAL B 1 212 ? -21.938 25.453 -2.26 1 98.25 212 VAL B O 1
ATOM 4493 N N . ILE B 1 213 ? -22.031 24.453 -0.235 1 98.38 213 ILE B N 1
ATOM 4494 C CA . ILE B 1 213 ? -22.312 23.125 -0.764 1 98.38 213 ILE B CA 1
ATOM 4495 C C . ILE B 1 213 ? -23.609 23.156 -1.581 1 98.38 213 ILE B C 1
ATOM 4497 O O . ILE B 1 213 ? -23.656 22.625 -2.689 1 98.38 213 ILE B O 1
ATOM 4501 N N . ARG B 1 214 ? -24.594 23.859 -1.095 1 97.62 214 ARG B N 1
ATOM 4502 C CA . ARG B 1 214 ? -25.891 23.922 -1.748 1 97.62 214 ARG B CA 1
ATOM 4503 C C . ARG B 1 214 ? -25.797 24.594 -3.117 1 97.62 214 ARG B C 1
ATOM 4505 O O . ARG B 1 214 ? -26.516 24.234 -4.047 1 97.62 214 ARG B O 1
ATOM 4512 N N . LYS B 1 215 ? -24.875 25.469 -3.262 1 97.06 215 LYS B N 1
ATOM 4513 C CA . LYS B 1 215 ? -24.812 26.219 -4.516 1 97.06 215 LYS B CA 1
ATOM 4514 C C . LYS B 1 215 ? -23.609 25.766 -5.359 1 97.06 215 LYS B C 1
ATOM 4516 O O . LYS B 1 215 ? -23.359 26.328 -6.422 1 97.06 215 LYS B O 1
ATOM 4521 N N . SER B 1 216 ? -22.859 24.844 -4.93 1 96.62 216 SER B N 1
ATOM 4522 C CA . SER B 1 216 ? -21.609 24.453 -5.559 1 96.62 216 SER B CA 1
ATOM 4523 C C . SER B 1 216 ? -21.812 24.047 -7.012 1 96.62 216 SER B C 1
ATOM 4525 O O . SER B 1 216 ? -21 24.359 -7.875 1 96.62 216 SER B O 1
ATOM 4527 N N . HIS B 1 217 ? -22.922 23.359 -7.328 1 95.25 217 HIS B N 1
ATOM 4528 C CA . HIS B 1 217 ? -23.188 22.859 -8.672 1 95.25 217 HIS B CA 1
ATOM 4529 C C . HIS B 1 217 ? -23.375 24 -9.656 1 95.25 217 HIS B C 1
ATOM 4531 O O . HIS B 1 217 ? -23.219 23.812 -10.867 1 95.25 217 HIS B O 1
ATOM 4537 N N . LYS B 1 218 ? -23.781 25.094 -9.141 1 97 218 LYS B N 1
ATOM 4538 C CA . LYS B 1 218 ? -23.938 26.266 -9.992 1 97 218 LYS B CA 1
ATOM 4539 C C . LYS B 1 218 ? -22.609 26.984 -10.195 1 97 218 LYS B C 1
ATOM 4541 O O . LYS B 1 218 ? -22.438 27.734 -11.164 1 97 218 LYS B O 1
ATOM 4546 N N . LEU B 1 219 ? -21.703 26.766 -9.336 1 96.56 219 LEU B N 1
ATOM 4547 C CA . LEU B 1 219 ? -20.453 27.531 -9.305 1 96.56 219 LEU B CA 1
ATOM 4548 C C . LEU B 1 219 ? -19.375 26.828 -10.133 1 96.56 219 LEU B C 1
ATOM 4550 O O . LEU B 1 219 ? -18.547 27.5 -10.742 1 96.56 219 LEU B O 1
ATOM 4554 N N . GLY B 1 220 ? -19.391 25.562 -10.133 1 96.38 220 GLY B N 1
ATOM 4555 C CA . GLY B 1 220 ? -18.328 24.844 -10.828 1 96.38 220 GLY B CA 1
ATOM 4556 C C . GLY B 1 220 ? -18.703 23.406 -11.148 1 96.38 220 GLY B C 1
ATOM 4557 O O . GLY B 1 220 ? -19.875 23.016 -11.031 1 96.38 220 GLY B O 1
ATOM 4558 N N . ASP B 1 221 ? -17.688 22.656 -11.664 1 95.44 221 ASP B N 1
ATOM 4559 C CA . ASP B 1 221 ? -17.906 21.297 -12.141 1 95.44 221 ASP B CA 1
ATOM 4560 C C . ASP B 1 221 ? -17.344 20.281 -11.156 1 95.44 221 ASP B C 1
ATOM 4562 O O . ASP B 1 221 ? -17.688 19.094 -11.211 1 95.44 221 ASP B O 1
ATOM 4566 N N . ILE B 1 222 ? -16.422 20.719 -10.273 1 94.75 222 ILE B N 1
ATOM 4567 C CA . ILE B 1 222 ? -15.797 19.844 -9.273 1 94.75 222 ILE B CA 1
ATOM 4568 C C . ILE B 1 222 ? -15.453 20.656 -8.031 1 94.75 222 ILE B C 1
ATOM 4570 O O . ILE B 1 222 ? -15.039 21.812 -8.133 1 94.75 222 ILE B O 1
ATOM 4574 N N . LEU B 1 223 ? -15.664 20.062 -6.914 1 96.19 223 LEU B N 1
ATOM 4575 C CA . LEU B 1 223 ? -15.367 20.703 -5.633 1 96.19 223 LEU B CA 1
ATOM 4576 C C . LEU B 1 223 ? -14.055 20.172 -5.066 1 96.19 223 LEU B C 1
ATOM 4578 O O . LEU B 1 223 ? -13.867 18.969 -4.922 1 96.19 223 LEU B O 1
ATOM 4582 N N . LEU B 1 224 ? -13.125 21.062 -4.855 1 96.31 224 LEU B N 1
ATOM 4583 C CA . LEU B 1 224 ? -11.875 20.734 -4.168 1 96.31 224 LEU B CA 1
ATOM 4584 C C . LEU B 1 224 ? -11.977 21.062 -2.684 1 96.31 224 LEU B C 1
ATOM 4586 O O . LEU B 1 224 ? -12.188 22.219 -2.312 1 96.31 224 LEU B O 1
ATOM 4590 N N . VAL B 1 225 ? -11.797 20.031 -1.877 1 96.88 225 VAL B N 1
ATOM 4591 C CA . VAL B 1 225 ? -11.977 20.219 -0.44 1 96.88 225 VAL B CA 1
ATOM 4592 C C . VAL B 1 225 ? -10.625 20.078 0.267 1 96.88 225 VAL B C 1
ATOM 4594 O O . VAL B 1 225 ? -9.977 19.031 0.174 1 96.88 225 VAL B O 1
ATOM 4597 N N . THR B 1 226 ? -10.227 21.031 1.024 1 94.31 226 THR B N 1
ATOM 4598 C CA . THR B 1 226 ? -8.961 20.938 1.751 1 94.31 226 THR B CA 1
ATOM 4599 C C . THR B 1 226 ? -9.211 20.656 3.23 1 94.31 226 THR B C 1
ATOM 4601 O O . THR B 1 226 ? -9.258 19.5 3.652 1 94.31 226 THR B O 1
ATOM 4604 N N . HIS B 1 227 ? -9.555 21.734 4.07 1 92.38 227 HIS B N 1
ATOM 4605 C CA . HIS B 1 227 ? -9.766 21.5 5.492 1 92.38 227 HIS B CA 1
ATOM 4606 C C . HIS B 1 227 ? -11.18 21.891 5.91 1 92.38 227 HIS B C 1
ATOM 4608 O O . HIS B 1 227 ? -11.766 22.812 5.336 1 92.38 227 HIS B O 1
ATOM 4614 N N . TYR B 1 228 ? -11.711 21.172 6.855 1 95.25 228 TYR B N 1
ATOM 4615 C CA . TYR B 1 228 ? -13.039 21.453 7.383 1 95.25 228 TYR B CA 1
ATOM 4616 C C . TYR B 1 228 ? -13.117 21.125 8.867 1 95.25 228 TYR B C 1
ATOM 4618 O O . TYR B 1 228 ? -14.203 20.859 9.398 1 95.25 228 TYR B O 1
ATOM 4626 N N . HIS B 1 229 ? -12.031 21.141 9.586 1 90.44 229 HIS B N 1
ATOM 4627 C CA . HIS B 1 229 ? -11.938 20.625 10.945 1 90.44 229 HIS B CA 1
ATOM 4628 C C . HIS B 1 229 ? -12.18 21.719 11.977 1 90.44 229 HIS B C 1
ATOM 4630 O O . HIS B 1 229 ? -12.211 21.453 13.18 1 90.44 229 HIS B O 1
ATOM 4636 N N . THR B 1 230 ? -12.336 22.984 11.531 1 90.81 230 THR B N 1
ATOM 4637 C CA . THR B 1 230 ? -12.523 24.062 12.5 1 90.81 230 THR B CA 1
ATOM 4638 C C . THR B 1 230 ? -13.867 24.75 12.289 1 90.81 230 THR B C 1
ATOM 4640 O O . THR B 1 230 ? -14.086 25.859 12.789 1 90.81 230 THR B O 1
ATOM 4643 N N . LEU B 1 231 ? -14.734 24.156 11.555 1 95.94 231 LEU B N 1
ATOM 4644 C CA . LEU B 1 231 ? -16.062 24.734 11.352 1 95.94 231 LEU B CA 1
ATOM 4645 C C . LEU B 1 231 ? -16.812 24.812 12.672 1 95.94 231 LEU B C 1
ATOM 4647 O O . LEU B 1 231 ? -16.812 23.859 13.453 1 95.94 231 LEU B O 1
ATOM 4651 N N . LEU B 1 232 ? -17.484 25.906 12.891 1 95.5 232 LEU B N 1
ATOM 4652 C CA . LEU B 1 232 ? -18.203 26.125 14.141 1 95.5 232 LEU B CA 1
ATOM 4653 C C . LEU B 1 232 ? -19.703 25.938 13.945 1 95.5 232 LEU B C 1
ATOM 4655 O O . LEU B 1 232 ? -20.25 26.312 12.914 1 95.5 232 LEU B O 1
ATOM 4659 N N . ASP B 1 233 ? -20.297 25.344 14.945 1 96.75 233 ASP B N 1
ATOM 4660 C CA . ASP B 1 233 ? -21.766 25.266 14.938 1 96.75 233 ASP B CA 1
ATOM 4661 C C . ASP B 1 233 ? -22.375 26.547 15.508 1 96.75 233 ASP B C 1
ATOM 4663 O O . ASP B 1 233 ? -21.688 27.547 15.703 1 96.75 233 ASP B O 1
ATOM 4667 N N . LYS B 1 234 ? -23.703 26.531 15.734 1 96.06 234 LYS B N 1
ATOM 4668 C CA . LYS B 1 234 ? -24.453 27.703 16.172 1 96.06 234 LYS B CA 1
ATOM 4669 C C . LYS B 1 234 ? -24.016 28.125 17.578 1 96.06 234 LYS B C 1
ATOM 4671 O O . LYS B 1 234 ? -24.172 29.297 17.953 1 96.06 234 LYS B O 1
ATOM 4676 N N . ASN B 1 235 ? -23.438 27.219 18.344 1 95.44 235 ASN B N 1
ATOM 4677 C CA . ASN B 1 235 ? -23.031 27.484 19.719 1 95.44 235 ASN B CA 1
ATOM 4678 C C . ASN B 1 235 ? -21.547 27.859 19.797 1 95.44 235 ASN B C 1
ATOM 4680 O O . ASN B 1 235 ? -21 28 20.891 1 95.44 235 ASN B O 1
ATOM 4684 N N . GLY B 1 236 ? -20.922 27.938 18.688 1 92.06 236 GLY B N 1
ATOM 4685 C CA . GLY B 1 236 ? -19.516 28.312 18.672 1 92.06 236 GLY B CA 1
ATOM 4686 C C . GLY B 1 236 ? -18.594 27.141 18.953 1 92.06 236 GLY B C 1
ATOM 4687 O O . GLY B 1 236 ? -17.422 27.344 19.312 1 92.06 236 GLY B O 1
ATOM 4688 N N . LYS B 1 237 ? -19.156 25.969 18.875 1 91.31 237 LYS B N 1
ATOM 4689 C CA . LYS B 1 237 ? -18.344 24.781 19.094 1 91.31 237 LYS B CA 1
ATOM 4690 C C . LYS B 1 237 ? -17.953 24.141 17.766 1 91.31 237 LYS B C 1
ATOM 4692 O O . LYS B 1 237 ? -18.734 24.156 16.812 1 91.31 237 LYS B O 1
ATOM 4697 N N . THR B 1 238 ? -16.781 23.562 17.797 1 91.81 238 THR B N 1
ATOM 4698 C CA . THR B 1 238 ? -16.312 22.906 16.578 1 91.81 238 THR B CA 1
ATOM 4699 C C . THR B 1 238 ? -17.188 21.688 16.25 1 91.81 238 THR B C 1
ATOM 4701 O O . THR B 1 238 ? -17.5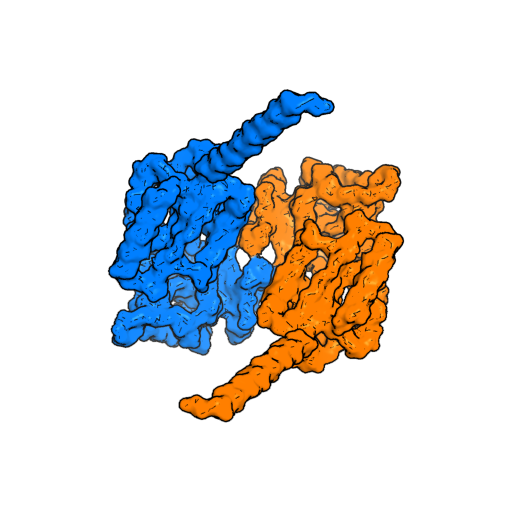31 20.922 17.141 1 91.81 238 THR B O 1
ATOM 4704 N N . VAL B 1 239 ? -17.547 21.5 14.961 1 94.88 239 VAL B N 1
ATOM 4705 C CA . VAL B 1 239 ? -18.359 20.391 14.5 1 94.88 239 VAL B CA 1
ATOM 4706 C C . VAL B 1 239 ? -17.453 19.188 14.211 1 94.88 239 VAL B C 1
ATOM 4708 O O . VAL B 1 239 ? -16.375 19.328 13.656 1 94.88 239 VAL B O 1
ATOM 4711 N N . ASN B 1 240 ? -17.891 18.016 14.617 1 93.19 240 ASN B N 1
ATOM 4712 C CA . ASN B 1 240 ? -17.172 16.781 14.281 1 93.19 240 ASN B CA 1
ATOM 4713 C C . ASN B 1 240 ? -17 16.625 12.773 1 93.19 240 ASN B C 1
ATOM 4715 O O . ASN B 1 240 ? -17.969 16.688 12.023 1 93.19 240 ASN B O 1
ATOM 4719 N N . PRO B 1 241 ? -15.797 16.453 12.344 1 93.38 241 PRO B N 1
ATOM 4720 C CA . PRO B 1 241 ? -15.547 16.359 10.906 1 93.38 241 PRO B CA 1
ATOM 4721 C C . PRO B 1 241 ? -16.375 15.266 10.227 1 93.38 241 PRO B C 1
ATOM 4723 O O . PRO B 1 241 ? -16.812 15.438 9.086 1 93.38 241 PRO B O 1
ATOM 4726 N N . GLN B 1 242 ? -16.547 14.133 10.867 1 95.25 242 GLN B N 1
ATOM 4727 C CA . GLN B 1 242 ? -17.359 13.07 10.297 1 95.25 242 GLN B CA 1
ATOM 4728 C C . GLN B 1 242 ? -18.797 13.539 10.07 1 95.25 242 GLN B C 1
ATOM 4730 O O . GLN B 1 242 ? -19.422 13.156 9.086 1 95.25 242 GLN B O 1
ATOM 4735 N N . ASP B 1 243 ? -19.281 14.344 11.008 1 97 243 ASP B N 1
ATOM 4736 C CA . ASP B 1 243 ? -20.625 14.891 10.867 1 97 243 ASP B CA 1
ATOM 4737 C C . ASP B 1 243 ? -20.703 15.875 9.711 1 97 243 ASP B C 1
ATOM 4739 O O . ASP B 1 243 ? -21.734 15.953 9.016 1 97 243 ASP B O 1
ATOM 4743 N N . VAL B 1 244 ? -19.672 16.672 9.531 1 97.75 244 VAL B N 1
ATOM 4744 C CA . VAL B 1 244 ? -19.609 17.594 8.406 1 97.75 244 VAL B CA 1
ATOM 4745 C C . VAL B 1 244 ? -19.797 16.828 7.098 1 97.75 244 VAL B C 1
ATOM 4747 O O . VAL B 1 244 ? -20.641 17.188 6.273 1 97.75 244 VAL B O 1
ATOM 4750 N N . LEU B 1 245 ? -19.109 15.734 6.891 1 97.44 245 LEU B N 1
ATOM 4751 C CA . LEU B 1 245 ? -19.141 15.008 5.629 1 97.44 245 LEU B CA 1
ATOM 4752 C C . LEU B 1 245 ? -20.406 14.156 5.516 1 97.44 245 LEU B C 1
ATOM 4754 O O . LEU B 1 245 ? -20.938 13.961 4.422 1 97.44 245 LEU B O 1
ATOM 4758 N N . LYS B 1 246 ? -20.859 13.648 6.664 1 97.12 246 LYS B N 1
ATOM 4759 C CA . LYS B 1 246 ? -22.141 12.938 6.668 1 97.12 246 LYS B CA 1
ATOM 4760 C C . LYS B 1 246 ? -23.25 13.805 6.094 1 97.12 246 LYS B C 1
ATOM 4762 O O . LYS B 1 246 ? -24.141 13.305 5.387 1 97.12 246 LYS B O 1
ATOM 4767 N N . TRP B 1 247 ? -23.203 15.039 6.457 1 97.94 247 TRP B N 1
ATOM 4768 C CA . TRP B 1 247 ? -24.172 15.984 5.918 1 97.94 247 TRP B CA 1
ATOM 4769 C C . TRP B 1 247 ? -23.859 16.328 4.465 1 97.94 247 TRP B C 1
ATOM 4771 O O . TRP B 1 247 ? -24.766 16.406 3.627 1 97.94 247 TRP B O 1
ATOM 4781 N N . THR B 1 248 ? -22.641 16.531 4.105 1 98 248 THR B N 1
ATOM 4782 C CA . THR B 1 248 ? -22.156 17.094 2.848 1 98 248 THR B CA 1
ATOM 4783 C C . THR B 1 248 ? -22.328 16.078 1.71 1 98 248 THR B C 1
ATOM 4785 O O . THR B 1 248 ? -22.953 16.391 0.691 1 98 248 THR B O 1
ATOM 4788 N N . THR B 1 249 ? -21.891 14.859 1.85 1 96.25 249 THR B N 1
ATOM 4789 C CA . THR B 1 249 ? -21.656 13.906 0.77 1 96.25 249 THR B CA 1
ATOM 4790 C C . THR B 1 249 ? -22.969 13.562 0.068 1 96.25 249 THR B C 1
ATOM 4792 O O . THR B 1 249 ? -23.062 13.625 -1.159 1 96.25 249 THR B O 1
ATOM 4795 N N . PRO B 1 250 ? -24.047 13.258 0.813 1 94.62 250 PRO B N 1
ATOM 4796 C CA . PRO B 1 250 ? -25.297 12.906 0.125 1 94.62 250 PRO B CA 1
ATOM 4797 C C . PRO B 1 250 ? -25.922 14.086 -0.614 1 94.62 250 PRO B C 1
ATOM 4799 O O . PRO B 1 250 ? -26.828 13.898 -1.424 1 94.62 250 PRO B O 1
ATOM 4802 N N . ARG B 1 251 ? -25.453 15.281 -0.387 1 95.69 251 ARG B N 1
ATOM 4803 C CA . ARG B 1 251 ? -26.094 16.469 -0.927 1 95.69 251 ARG B CA 1
ATOM 4804 C C . ARG B 1 251 ? -25.297 17.047 -2.088 1 95.69 251 ARG B C 1
ATOM 4806 O O . ARG B 1 251 ? -25.703 18.031 -2.711 1 95.69 251 ARG B O 1
ATOM 4813 N N . LEU B 1 252 ? -24.203 16.453 -2.367 1 95.25 252 LEU B N 1
ATOM 4814 C CA . LEU B 1 252 ? -23.344 16.922 -3.453 1 95.25 252 LEU B CA 1
ATOM 4815 C C . LEU B 1 252 ? -23.969 16.625 -4.809 1 95.25 252 LEU B C 1
ATOM 4817 O O . LEU B 1 252 ? -24.469 15.516 -5.035 1 95.25 252 LEU B O 1
ATOM 4821 N N . LYS B 1 253 ? -23.953 17.609 -5.68 1 93.75 253 LYS B N 1
ATOM 4822 C CA . LYS B 1 253 ? -24.438 17.438 -7.043 1 93.75 253 LYS B CA 1
ATOM 4823 C C . LYS B 1 253 ? -23.281 17.391 -8.039 1 93.75 253 LYS B C 1
ATOM 4825 O O . LYS B 1 253 ? -23.484 17.109 -9.227 1 93.75 253 LYS B O 1
ATOM 4830 N N . ILE B 1 254 ? -22.141 17.75 -7.648 1 93.5 254 ILE B N 1
ATOM 4831 C CA . ILE B 1 254 ? -20.891 17.625 -8.406 1 93.5 254 ILE B CA 1
ATOM 4832 C C . ILE B 1 254 ? -19.875 16.812 -7.602 1 93.5 254 ILE B C 1
ATOM 4834 O O . ILE B 1 254 ? -19.984 16.703 -6.379 1 93.5 254 ILE B O 1
ATOM 4838 N N . PRO B 1 255 ? -18.891 16.188 -8.273 1 94 255 PRO B N 1
ATOM 4839 C CA . PRO B 1 255 ? -17.875 15.445 -7.52 1 94 255 PRO B CA 1
ATOM 4840 C C . PRO B 1 255 ? -17.078 16.344 -6.57 1 94 255 PRO B C 1
ATOM 4842 O O . PRO B 1 255 ? -16.859 17.516 -6.867 1 94 255 PRO B O 1
ATOM 4845 N N . ALA B 1 256 ? -16.75 15.812 -5.441 1 95.62 256 ALA B N 1
ATOM 4846 C CA . ALA B 1 256 ? -15.883 16.484 -4.477 1 95.62 256 ALA B CA 1
ATOM 4847 C C . ALA B 1 256 ? -14.633 15.656 -4.188 1 95.62 256 ALA B C 1
ATOM 4849 O O . ALA B 1 256 ? -14.734 14.461 -3.891 1 95.62 256 ALA B O 1
ATOM 4850 N N . ILE B 1 257 ? -13.523 16.266 -4.297 1 95.19 257 ILE B N 1
ATOM 4851 C CA . ILE B 1 257 ? -12.258 15.578 -4.09 1 95.19 257 ILE B CA 1
ATOM 4852 C C . ILE B 1 257 ? -11.477 16.25 -2.961 1 95.19 257 ILE B C 1
ATOM 4854 O O . ILE B 1 257 ? -11.352 17.484 -2.93 1 95.19 257 ILE B O 1
ATOM 4858 N N . GLY B 1 258 ? -11 15.43 -2.076 1 96.12 258 GLY B N 1
ATOM 4859 C CA . GLY B 1 258 ? -10.242 15.953 -0.95 1 96.12 258 GLY B CA 1
ATOM 4860 C C . GLY B 1 258 ? -8.742 15.922 -1.178 1 96.12 258 GLY B C 1
ATOM 4861 O O . GLY B 1 258 ? -8.266 15.344 -2.158 1 96.12 258 GLY B O 1
ATOM 4862 N N . CYS B 1 259 ? -8.023 16.516 -0.213 1 95.06 259 CYS B N 1
ATOM 4863 C CA . CYS B 1 259 ? -6.574 16.641 -0.333 1 95.06 259 CYS B CA 1
ATOM 4864 C C . CYS B 1 259 ? -5.867 15.789 0.721 1 95.06 259 CYS B C 1
ATOM 4866 O O . CYS B 1 259 ? -4.641 15.68 0.714 1 95.06 259 CYS B O 1
ATOM 4868 N N . TRP B 1 260 ? -6.66 15.211 1.598 1 95.25 260 TRP B N 1
ATOM 4869 C CA . TRP B 1 260 ? -6.145 14.305 2.623 1 95.25 260 TRP B CA 1
ATOM 4870 C C . TRP B 1 260 ? -7 13.047 2.717 1 95.25 260 TRP B C 1
ATOM 4872 O O . TRP B 1 260 ? -8.188 13.07 2.402 1 95.25 260 TRP B O 1
ATOM 4882 N N . GLY B 1 261 ? -6.391 12.008 3.193 1 96.19 261 GLY B N 1
ATOM 4883 C CA . GLY B 1 261 ? -7.078 10.727 3.289 1 96.19 261 GLY B CA 1
ATOM 4884 C C . GLY B 1 261 ? -8.266 10.758 4.23 1 96.19 261 GLY B C 1
ATOM 4885 O O . GLY B 1 261 ? -9.258 10.055 4.012 1 96.19 261 GLY B O 1
ATOM 4886 N N . PHE B 1 262 ? -8.172 11.555 5.246 1 93.88 262 PHE B N 1
ATOM 4887 C CA . PHE B 1 262 ? -9.234 11.578 6.242 1 93.88 262 PHE B CA 1
ATOM 4888 C C . PHE B 1 262 ? -10.539 12.07 5.629 1 93.88 262 PHE B C 1
ATOM 4890 O O . PHE B 1 262 ? -11.625 11.797 6.148 1 93.88 262 PHE B O 1
ATOM 4897 N N . PHE B 1 263 ? -10.516 12.82 4.477 1 96.56 263 PHE B N 1
ATOM 4898 C CA . PHE B 1 263 ? -11.727 13.219 3.77 1 96.56 263 PHE B CA 1
ATOM 4899 C C . PHE B 1 263 ? -12.555 12 3.385 1 96.56 263 PHE B C 1
ATOM 4901 O O . PHE B 1 263 ? -13.766 11.969 3.613 1 96.56 263 PHE B O 1
ATOM 4908 N N . VAL B 1 264 ? -11.906 10.984 2.836 1 97.5 264 VAL B N 1
ATOM 4909 C CA . VAL B 1 264 ? -12.602 9.766 2.422 1 97.5 264 VAL B CA 1
ATOM 4910 C C . VAL B 1 264 ? -12.961 8.938 3.65 1 97.5 264 VAL B C 1
ATOM 4912 O O . VAL B 1 264 ? -14.055 8.359 3.719 1 97.5 264 VAL B O 1
ATOM 4915 N N . GLU B 1 265 ? -12.07 8.914 4.617 1 95.25 265 GLU B N 1
ATOM 4916 C CA . GLU B 1 265 ? -12.352 8.195 5.855 1 95.25 265 GLU B CA 1
ATOM 4917 C C . GLU B 1 265 ? -13.594 8.75 6.547 1 95.25 265 GLU B C 1
ATOM 4919 O O . GLU B 1 265 ? -14.359 7.996 7.156 1 95.25 265 GLU B O 1
ATOM 4924 N N . ASP B 1 266 ? -13.781 10.039 6.406 1 95.5 266 ASP B N 1
ATOM 4925 C CA . ASP B 1 266 ? -14.914 10.703 7.043 1 95.5 266 ASP B CA 1
ATOM 4926 C C . ASP B 1 266 ? -16.172 10.578 6.188 1 95.5 266 ASP B C 1
ATOM 4928 O O . ASP B 1 266 ? -17.25 11.023 6.594 1 95.5 266 ASP B O 1
ATOM 4932 N N . GLY B 1 267 ? -16.078 10.102 4.996 1 96.12 267 GLY B N 1
ATOM 4933 C CA . GLY B 1 267 ? -17.266 9.844 4.211 1 96.12 267 GLY B CA 1
ATOM 4934 C C . GLY B 1 267 ? -17.219 10.477 2.83 1 96.12 267 GLY B C 1
ATOM 4935 O O . GLY B 1 267 ? -18.188 10.391 2.07 1 96.12 267 GLY B O 1
ATOM 4936 N N . GLY B 1 268 ? -16.125 11.102 2.467 1 96.75 268 GLY B N 1
ATOM 4937 C CA . GLY B 1 268 ? -15.984 11.688 1.144 1 96.75 268 GLY B CA 1
ATOM 4938 C C . GLY B 1 268 ? -15.773 10.648 0.053 1 96.75 268 GLY B C 1
ATOM 4939 O O . GLY B 1 268 ? -15.562 9.469 0.34 1 96.75 268 GLY B O 1
ATOM 4940 N N . MET B 1 269 ? -15.82 11.078 -1.16 1 95.25 269 MET B N 1
ATOM 4941 C CA . MET B 1 269 ? -15.859 10.148 -2.291 1 95.25 269 MET B CA 1
ATOM 4942 C C . MET B 1 269 ? -14.453 9.742 -2.705 1 95.25 269 MET B C 1
ATOM 4944 O O . MET B 1 269 ? -14.219 8.586 -3.072 1 95.25 269 MET B O 1
ATOM 4948 N N . MET B 1 270 ? -13.523 10.711 -2.74 1 96.25 270 MET B N 1
ATOM 4949 C CA . MET B 1 270 ? -12.18 10.453 -3.238 1 96.25 270 MET B CA 1
ATOM 4950 C C . MET B 1 270 ? -11.195 11.508 -2.736 1 96.25 270 MET B C 1
ATOM 4952 O O . MET B 1 270 ? -11.602 12.625 -2.412 1 96.25 270 MET B O 1
ATOM 4956 N N . SER B 1 271 ? -9.961 11.141 -2.637 1 97 271 SER B N 1
ATOM 4957 C CA . SER B 1 271 ? -8.914 12.094 -2.293 1 97 271 SER B CA 1
ATOM 4958 C C . SER B 1 271 ? -7.605 11.75 -2.992 1 97 271 SER B C 1
ATOM 4960 O O . SER B 1 271 ? -7.266 10.57 -3.148 1 97 271 SER B O 1
ATOM 4962 N N . ILE B 1 272 ? -6.957 12.742 -3.512 1 96.19 272 ILE B N 1
ATOM 4963 C CA . ILE B 1 272 ? -5.535 12.711 -3.826 1 96.19 272 ILE B CA 1
ATOM 4964 C C . ILE B 1 272 ? -4.746 13.391 -2.711 1 96.19 272 ILE B C 1
ATOM 4966 O O . ILE B 1 272 ? -4.688 14.625 -2.646 1 96.19 272 ILE B O 1
ATOM 4970 N N . ALA B 1 273 ? -4.152 12.562 -1.906 1 96.31 273 ALA B N 1
ATOM 4971 C CA . ALA B 1 273 ? -3.738 13.047 -0.594 1 96.31 273 ALA B CA 1
ATOM 4972 C C . ALA B 1 273 ? -2.219 13.07 -0.47 1 96.31 273 ALA B C 1
ATOM 4974 O O . ALA B 1 273 ? -1.53 12.219 -1.036 1 96.31 273 ALA B O 1
ATOM 4975 N N . VAL B 1 274 ? -1.773 14.023 0.292 1 95.69 274 VAL B N 1
ATOM 4976 C CA . VAL B 1 274 ? -0.375 14 0.71 1 95.69 274 VAL B CA 1
ATOM 4977 C C . VAL B 1 274 ? -0.044 12.648 1.334 1 95.69 274 VAL B C 1
ATOM 4979 O O . VAL B 1 274 ? -0.844 12.094 2.092 1 95.69 274 VAL B O 1
ATOM 4982 N N . SER B 1 275 ? 1.109 12.094 1.034 1 96.75 275 SER B N 1
ATOM 4983 C CA . SER B 1 275 ? 1.483 10.773 1.524 1 96.75 275 SER B CA 1
ATOM 4984 C C . SER B 1 275 ? 1.973 10.836 2.967 1 96.75 275 SER B C 1
ATOM 4986 O O . SER B 1 275 ? 3.057 11.359 3.238 1 96.75 275 SER B O 1
ATOM 4988 N N . PRO B 1 276 ? 1.235 10.25 3.854 1 97.19 276 PRO B N 1
ATOM 4989 C CA . PRO B 1 276 ? 1.756 10.195 5.219 1 97.19 276 PRO B CA 1
ATOM 4990 C C . PRO B 1 276 ? 2.975 9.281 5.348 1 97.19 276 PRO B C 1
ATOM 4992 O O . PRO B 1 276 ? 3.865 9.547 6.16 1 97.19 276 PRO B O 1
ATOM 4995 N N . TYR B 1 277 ? 3.02 8.273 4.484 1 97.25 277 TYR B N 1
ATOM 4996 C CA . TYR B 1 277 ? 4.152 7.355 4.492 1 97.25 277 TYR B CA 1
ATOM 4997 C C . TYR B 1 277 ? 5.449 8.086 4.168 1 97.25 277 TYR B C 1
ATOM 4999 O O . TYR B 1 277 ? 6.473 7.879 4.828 1 97.25 277 TYR B O 1
ATOM 5007 N N . GLU B 1 278 ? 5.332 8.898 3.154 1 97.56 278 GLU B N 1
ATOM 5008 C CA . GLU B 1 278 ? 6.5 9.68 2.76 1 97.56 278 GLU B CA 1
ATOM 5009 C C . GLU B 1 278 ? 6.949 10.602 3.887 1 97.56 278 GLU B C 1
ATOM 5011 O O . GLU B 1 278 ? 8.148 10.742 4.141 1 97.56 278 GLU B O 1
ATOM 5016 N N . GLN B 1 279 ? 5.984 11.227 4.543 1 98.06 279 GLN B N 1
ATOM 5017 C CA . GLN B 1 279 ? 6.305 12.109 5.66 1 98.06 279 GLN B CA 1
ATOM 5018 C C . GLN B 1 279 ? 7.125 11.375 6.719 1 98.06 279 GLN B C 1
ATOM 5020 O O . GLN B 1 279 ? 8.18 11.867 7.137 1 98.06 279 GLN B O 1
ATOM 5025 N N . GLY B 1 280 ? 6.688 10.258 7.109 1 98.44 280 GLY B N 1
ATOM 5026 C CA . GLY B 1 280 ? 7.391 9.469 8.109 1 98.44 280 GLY B CA 1
ATOM 5027 C C . GLY B 1 280 ? 8.734 8.953 7.629 1 98.44 280 GLY B C 1
ATOM 5028 O O . GLY B 1 280 ? 9.734 9.039 8.352 1 98.44 280 GLY B O 1
ATOM 5029 N N . GLU B 1 281 ? 8.734 8.414 6.434 1 97.56 281 GLU B N 1
ATOM 5030 C CA . GLU B 1 281 ? 9.945 7.82 5.879 1 97.56 281 GLU B CA 1
ATOM 5031 C C . GLU B 1 281 ? 11.062 8.852 5.75 1 97.56 281 GLU B C 1
ATOM 5033 O O . GLU B 1 281 ? 12.203 8.594 6.152 1 97.56 281 GLU B O 1
ATOM 5038 N N . GLU B 1 282 ? 10.734 10.008 5.195 1 97.88 282 GLU B N 1
ATOM 5039 C CA . GLU B 1 282 ? 11.75 11.031 4.973 1 97.88 282 GLU B CA 1
ATOM 5040 C C . GLU B 1 282 ? 12.289 11.57 6.293 1 97.88 282 GLU B C 1
ATOM 5042 O O . GLU B 1 282 ? 13.492 11.797 6.434 1 97.88 282 GLU B O 1
ATOM 5047 N N . ALA B 1 283 ? 11.383 11.758 7.238 1 98.62 283 ALA B N 1
ATOM 5048 C CA . ALA B 1 283 ? 11.836 12.188 8.555 1 98.62 283 ALA B CA 1
ATOM 5049 C C . ALA B 1 283 ? 12.773 11.156 9.18 1 98.62 283 ALA B C 1
ATOM 5051 O O . ALA B 1 283 ? 13.805 11.516 9.75 1 98.62 283 ALA B O 1
ATOM 5052 N N . ALA B 1 284 ? 12.422 9.914 9.094 1 98.56 284 ALA B N 1
ATOM 5053 C CA . ALA B 1 284 ? 13.234 8.828 9.648 1 98.56 284 ALA B CA 1
ATOM 5054 C C . ALA B 1 284 ? 14.578 8.734 8.938 1 98.56 284 ALA B C 1
ATOM 5056 O O . ALA B 1 284 ? 15.609 8.523 9.586 1 98.56 284 ALA B O 1
ATOM 5057 N N . LYS B 1 285 ? 14.586 8.883 7.652 1 97.81 285 LYS B N 1
ATOM 5058 C CA . LYS B 1 285 ? 15.836 8.844 6.902 1 97.81 285 LYS B CA 1
ATOM 5059 C C . LYS B 1 285 ? 16.781 9.969 7.352 1 97.81 285 LYS B C 1
ATOM 5061 O O . LYS B 1 285 ? 17.984 9.75 7.508 1 97.81 285 LYS B O 1
ATOM 5066 N N . MET B 1 286 ? 16.203 11.148 7.488 1 98.62 286 MET B N 1
ATOM 5067 C CA . MET B 1 286 ? 17 12.266 7.992 1 98.62 286 MET B CA 1
ATOM 5068 C C . MET B 1 286 ? 17.578 11.953 9.367 1 98.62 286 MET B C 1
ATOM 5070 O O . MET B 1 286 ? 18.734 12.258 9.648 1 98.62 286 MET B O 1
ATOM 5074 N N . THR B 1 287 ? 16.766 11.336 10.18 1 98.69 287 THR B N 1
ATOM 5075 C CA . THR B 1 287 ? 17.172 10.922 11.516 1 98.69 287 THR B CA 1
ATOM 5076 C C . THR B 1 287 ? 18.359 9.961 11.438 1 98.69 287 THR B C 1
ATOM 5078 O O . THR B 1 287 ? 19.359 10.133 12.156 1 98.69 287 THR B O 1
ATOM 5081 N N . VAL B 1 288 ? 18.328 9.008 10.594 1 98.31 288 VAL B N 1
ATOM 5082 C CA . VAL B 1 288 ? 19.391 8.023 10.422 1 98.31 288 VAL B CA 1
ATOM 5083 C C . VAL B 1 288 ? 20.672 8.727 9.969 1 98.31 288 VAL B C 1
ATOM 5085 O O . VAL B 1 288 ? 21.75 8.43 10.477 1 98.31 288 VAL B O 1
ATOM 5088 N N . ARG B 1 289 ? 20.547 9.656 9.047 1 98 289 ARG B N 1
ATOM 5089 C CA . ARG B 1 289 ? 21.719 10.391 8.562 1 98 289 ARG B CA 1
ATOM 5090 C C . ARG B 1 289 ? 22.375 11.164 9.695 1 98 289 ARG B C 1
ATOM 5092 O O . ARG B 1 289 ? 23.609 11.156 9.828 1 98 289 ARG B O 1
ATOM 5099 N N . ILE B 1 290 ? 21.562 11.82 10.477 1 98.38 290 ILE B N 1
ATOM 5100 C CA . ILE B 1 290 ? 22.094 12.594 11.594 1 98.38 290 ILE B CA 1
ATOM 5101 C C . ILE B 1 290 ? 22.875 11.68 12.531 1 98.38 290 ILE B C 1
ATOM 5103 O O . ILE B 1 290 ? 23.984 12.016 12.953 1 98.38 290 ILE B O 1
ATOM 5107 N N . ILE B 1 291 ? 22.344 10.5 12.82 1 97.5 291 ILE B N 1
ATOM 5108 C CA . ILE B 1 291 ? 22.922 9.586 13.805 1 97.5 291 ILE B CA 1
ATOM 5109 C C . ILE B 1 291 ? 24.125 8.875 13.195 1 97.5 291 ILE B C 1
ATOM 5111 O O . ILE B 1 291 ? 25.203 8.875 13.781 1 97.5 291 ILE B O 1
ATOM 5115 N N . GLU B 1 292 ? 23.969 8.352 12.055 1 96.69 292 GLU B N 1
ATOM 5116 C CA . GLU B 1 292 ? 24.969 7.438 11.516 1 96.69 292 GLU B CA 1
ATOM 5117 C C . GLU B 1 292 ? 26.062 8.195 10.773 1 96.69 292 GLU B C 1
ATOM 5119 O O . GLU B 1 292 ? 27.219 7.766 10.758 1 96.69 292 GLU B O 1
ATOM 5124 N N . GLU B 1 293 ? 25.672 9.242 10.125 1 97.06 293 GLU B N 1
ATOM 5125 C CA . GLU B 1 293 ? 26.656 10.023 9.391 1 97.06 293 GLU B CA 1
ATOM 5126 C C . GLU B 1 293 ? 27.188 11.188 10.234 1 97.06 293 GLU B C 1
ATOM 5128 O O . GLU B 1 293 ? 28.094 11.906 9.82 1 97.06 293 GLU B O 1
ATOM 5133 N N . ASN B 1 294 ? 26.641 11.383 11.352 1 95.81 294 ASN B N 1
ATOM 5134 C CA . ASN B 1 294 ? 27.016 12.484 12.234 1 95.81 294 ASN B CA 1
ATOM 5135 C C . ASN B 1 294 ? 26.984 13.828 11.5 1 95.81 294 ASN B C 1
ATOM 5137 O O . ASN B 1 294 ? 27.922 14.617 11.594 1 95.81 294 ASN B O 1
ATOM 5141 N N . ILE B 1 295 ? 25.984 14.008 10.773 1 96.69 295 ILE B N 1
ATOM 5142 C CA . ILE B 1 295 ? 25.812 15.242 10.008 1 96.69 295 ILE B CA 1
ATOM 5143 C C . ILE B 1 295 ? 24.875 16.188 10.758 1 96.69 295 ILE B C 1
ATOM 5145 O O . ILE B 1 295 ? 23.875 15.766 11.328 1 96.69 295 ILE B O 1
ATOM 5149 N N . SER B 1 296 ? 25.25 17.453 10.719 1 96.38 296 SER B N 1
ATOM 5150 C CA . SER B 1 296 ? 24.391 18.469 11.328 1 96.38 296 SER B CA 1
ATOM 5151 C C . SER B 1 296 ? 23.078 18.609 10.555 1 96.38 296 SER B C 1
ATOM 5153 O O . SER B 1 296 ? 23.062 18.562 9.328 1 96.38 296 SER B O 1
ATOM 5155 N N . PRO B 1 297 ? 21.938 18.781 11.289 1 98.19 297 PRO B N 1
ATOM 5156 C CA . PRO B 1 297 ? 20.641 18.875 10.617 1 98.19 297 PRO B CA 1
ATOM 5157 C C . PRO B 1 297 ? 20.609 19.969 9.555 1 98.19 297 PRO B C 1
ATOM 5159 O O . PRO B 1 297 ? 20.031 19.781 8.477 1 98.19 297 PRO B O 1
ATOM 5162 N N . ASP B 1 298 ? 21.219 21.109 9.844 1 95.81 298 ASP B N 1
ATOM 5163 C CA . ASP B 1 298 ? 21.172 22.25 8.922 1 95.81 298 ASP B CA 1
ATOM 5164 C C . ASP B 1 298 ? 21.859 21.906 7.594 1 95.81 298 ASP B C 1
ATOM 5166 O O . ASP B 1 298 ? 21.562 22.5 6.562 1 95.81 298 ASP B O 1
ATOM 5170 N N . LYS B 1 299 ? 22.719 20.922 7.543 1 96.81 299 LYS B N 1
ATOM 5171 C CA . LYS B 1 299 ? 23.422 20.516 6.336 1 96.81 299 LYS B CA 1
ATOM 5172 C C . LYS B 1 299 ? 22.578 19.578 5.488 1 96.81 299 LYS B C 1
ATOM 5174 O O . LYS B 1 299 ? 22.859 19.375 4.301 1 96.81 299 LYS B O 1
ATOM 5179 N N . ILE B 1 300 ? 21.641 18.922 6.145 1 97.38 300 ILE B N 1
ATOM 5180 C CA . ILE B 1 300 ? 20.75 18.031 5.418 1 97.38 300 ILE B CA 1
ATOM 5181 C C . ILE B 1 300 ? 19.766 18.844 4.586 1 97.38 300 ILE B C 1
ATOM 5183 O O . ILE B 1 300 ? 19.406 18.453 3.473 1 97.38 300 ILE B O 1
ATOM 5187 N N . GLY B 1 301 ? 19.422 20.031 5.141 1 95.06 301 GLY B N 1
ATOM 5188 C CA . GLY B 1 301 ? 18.453 20.891 4.457 1 95.06 301 GLY B CA 1
ATOM 5189 C C . GLY B 1 301 ? 17.016 20.469 4.684 1 95.06 301 GLY B C 1
ATOM 5190 O O . GLY B 1 301 ? 16.75 19.438 5.316 1 95.06 301 GLY B O 1
ATOM 5191 N N . ILE B 1 302 ? 16.062 21.281 4.219 1 96.75 302 ILE B N 1
ATOM 5192 C CA . ILE B 1 302 ? 14.625 21.047 4.348 1 96.75 302 ILE B CA 1
ATOM 5193 C C . ILE B 1 302 ? 14.07 20.469 3.043 1 96.75 302 ILE B C 1
ATOM 5195 O O . ILE B 1 302 ? 14.43 20.938 1.956 1 96.75 302 ILE B O 1
ATOM 5199 N N . LYS B 1 303 ? 13.305 19.438 3.145 1 96.44 303 LYS B N 1
ATOM 5200 C CA . LYS B 1 303 ? 12.695 18.812 1.98 1 96.44 303 LYS B CA 1
ATOM 5201 C C . LYS B 1 303 ? 11.203 19.141 1.889 1 96.44 303 LYS B C 1
ATOM 5203 O O . LYS B 1 303 ? 10.586 19.531 2.885 1 96.44 303 LYS B O 1
ATOM 5208 N N . ILE B 1 304 ? 10.688 19.062 0.688 1 95.19 304 ILE B N 1
ATOM 5209 C CA . ILE B 1 304 ? 9.25 19.156 0.435 1 95.19 304 ILE B CA 1
ATOM 5210 C C . ILE B 1 304 ? 8.734 17.797 -0.063 1 95.19 304 ILE B C 1
ATOM 5212 O O . ILE B 1 304 ? 9.367 17.156 -0.907 1 95.19 304 ILE B O 1
ATOM 5216 N N . ASN B 1 305 ? 7.629 17.359 0.493 1 94.81 305 ASN B N 1
ATOM 5217 C CA . ASN B 1 305 ? 7.086 16.094 0.023 1 94.81 305 ASN B CA 1
ATOM 5218 C C . ASN B 1 305 ? 6.754 16.141 -1.466 1 94.81 305 ASN B C 1
ATOM 5220 O O . ASN B 1 305 ? 6.539 17.219 -2.023 1 94.81 305 ASN B O 1
ATOM 5224 N N . ASN B 1 306 ? 6.738 14.992 -2.098 1 91.94 306 ASN B N 1
ATOM 5225 C CA . ASN B 1 306 ? 6.461 14.945 -3.529 1 91.94 306 ASN B CA 1
ATOM 5226 C C . ASN B 1 306 ? 5.594 13.75 -3.898 1 91.94 306 ASN B C 1
ATOM 5228 O O . ASN B 1 306 ? 5.273 13.547 -5.07 1 91.94 306 ASN B O 1
ATOM 5232 N N . LEU B 1 307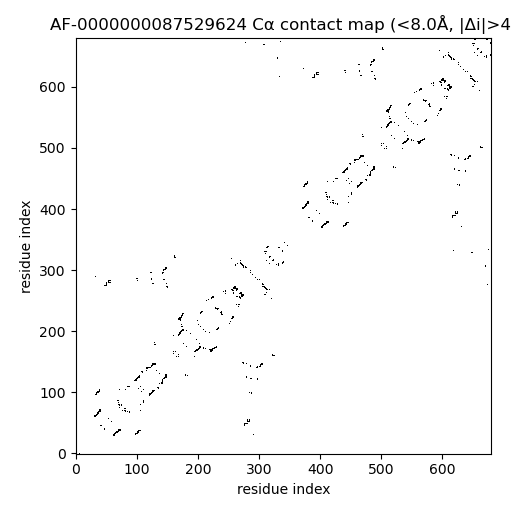 ? 5.227 12.977 -2.969 1 95.06 307 LEU B N 1
ATOM 5233 C CA . LEU B 1 307 ? 4.434 11.781 -3.246 1 95.06 307 LEU B CA 1
ATOM 5234 C C . LEU B 1 307 ? 3.018 11.93 -2.705 1 95.06 307 LEU B C 1
ATOM 5236 O O . LEU B 1 307 ? 2.744 12.82 -1.903 1 95.06 307 LEU B O 1
ATOM 5240 N N . TYR B 1 308 ? 2.135 11.07 -3.234 1 96.5 308 TYR B N 1
ATOM 5241 C CA . TYR B 1 308 ? 0.726 11.117 -2.857 1 96.5 308 TYR B CA 1
ATOM 5242 C C . TYR B 1 308 ? 0.146 9.711 -2.752 1 96.5 308 TYR B C 1
ATOM 5244 O O . TYR B 1 308 ? 0.791 8.734 -3.141 1 96.5 308 TYR B O 1
ATOM 5252 N N . VAL B 1 309 ? -0.99 9.625 -2.105 1 97.06 309 VAL B N 1
ATOM 5253 C CA . VAL B 1 309 ? -1.78 8.406 -2.006 1 97.06 309 VAL B CA 1
ATOM 5254 C C . VAL B 1 309 ? -3.203 8.664 -2.492 1 97.06 309 VAL B C 1
ATOM 5256 O O . VAL B 1 309 ? -3.74 9.758 -2.301 1 97.06 309 VAL B O 1
ATOM 5259 N N . VAL B 1 310 ? -3.807 7.703 -3.141 1 96.81 310 VAL B N 1
ATOM 5260 C CA . VAL B 1 310 ? -5.168 7.836 -3.652 1 96.81 310 VAL B CA 1
ATOM 5261 C C . VAL B 1 310 ? -6.137 7.094 -2.736 1 96.81 310 VAL B C 1
ATOM 5263 O O . VAL B 1 310 ? -5.926 5.926 -2.406 1 96.81 310 VAL B O 1
ATOM 5266 N N . TYR B 1 311 ? -7.145 7.77 -2.299 1 97.44 311 TYR B N 1
ATOM 5267 C CA . TYR B 1 311 ? -8.242 7.191 -1.528 1 97.44 311 TYR B CA 1
ATOM 5268 C C . TYR B 1 311 ? -9.539 7.219 -2.324 1 97.44 311 TYR B C 1
ATOM 5270 O O . TYR B 1 311 ? -9.844 8.203 -3 1 97.44 311 TYR B O 1
ATOM 5278 N N . VAL B 1 312 ? -10.289 6.117 -2.238 1 97.06 312 VAL B N 1
ATOM 5279 C CA . VAL B 1 312 ? -11.508 6.027 -3.031 1 97.06 312 VAL B CA 1
ATOM 5280 C C . VAL B 1 312 ? -12.617 5.367 -2.205 1 97.06 312 VAL B C 1
ATOM 5282 O O . VAL B 1 312 ? -12.367 4.398 -1.485 1 97.06 312 VAL B O 1
ATOM 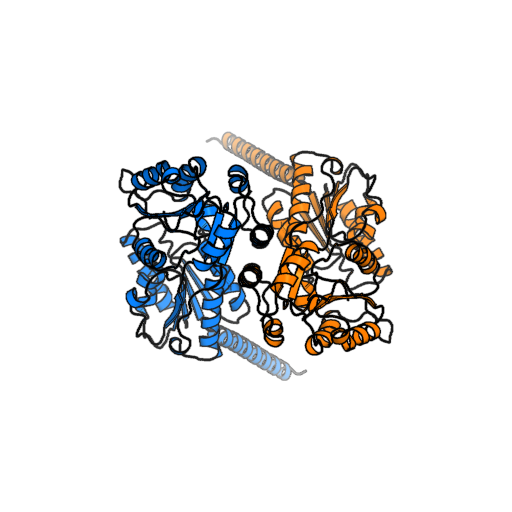5285 N N . ARG B 1 313 ? -13.719 5.945 -2.24 1 96.44 313 ARG B N 1
ATOM 5286 C CA . ARG B 1 313 ? -14.938 5.27 -1.808 1 96.44 313 ARG B CA 1
ATOM 5287 C C . ARG B 1 313 ? -15.742 4.777 -3.004 1 96.44 313 ARG B C 1
ATOM 5289 O O . ARG B 1 313 ? -16.438 5.559 -3.654 1 96.44 313 ARG B O 1
ATOM 5296 N N . GLY B 1 314 ? -15.727 3.518 -3.246 1 93.69 314 GLY B N 1
ATOM 5297 C CA . GLY B 1 314 ? -16.266 2.924 -4.461 1 93.69 314 GLY B CA 1
ATOM 5298 C C . GLY B 1 314 ? -17.734 3.213 -4.668 1 93.69 314 GLY B C 1
ATOM 5299 O O . GLY B 1 314 ? -18.156 3.57 -5.77 1 93.69 314 GLY B O 1
ATOM 5300 N N . SER B 1 315 ? -18.5 3.096 -3.648 1 92.38 315 SER B N 1
ATOM 5301 C CA . SER B 1 315 ? -19.938 3.316 -3.744 1 92.38 315 SER B CA 1
ATOM 5302 C C . SER B 1 315 ? -20.25 4.75 -4.164 1 92.38 315 SER B C 1
ATOM 5304 O O . SER B 1 315 ? -21.125 4.977 -5.008 1 92.38 315 SER B O 1
ATOM 5306 N N . SER B 1 316 ? -19.516 5.68 -3.594 1 92.06 316 SER B N 1
ATOM 5307 C CA . SER B 1 316 ? -19.75 7.09 -3.891 1 92.06 316 SER B CA 1
ATOM 5308 C C . SER B 1 316 ? -19.344 7.43 -5.32 1 92.06 316 SER B C 1
ATOM 5310 O O . SER B 1 316 ? -20.016 8.219 -5.992 1 92.06 316 SER B O 1
ATOM 5312 N N . ILE B 1 317 ? -18.297 6.84 -5.766 1 92 317 ILE B N 1
ATOM 5313 C CA . ILE B 1 317 ? -17.812 7.055 -7.125 1 92 317 ILE B CA 1
ATOM 5314 C C . ILE B 1 317 ? -18.844 6.52 -8.125 1 92 317 ILE B C 1
ATOM 5316 O O . ILE B 1 317 ? -19.188 7.199 -9.094 1 92 317 ILE B O 1
ATOM 5320 N N . LYS B 1 318 ? -19.312 5.367 -7.867 1 89.06 318 LYS B N 1
ATOM 5321 C CA . LYS B 1 318 ? -20.297 4.73 -8.727 1 89.06 318 LYS B CA 1
ATOM 5322 C C . LYS B 1 318 ? -21.594 5.539 -8.773 1 89.06 318 LYS B C 1
ATOM 5324 O O . LYS B 1 318 ? -22.172 5.742 -9.844 1 89.06 318 LYS B O 1
ATOM 5329 N N . GLU B 1 319 ? -22.016 5.992 -7.668 1 87.81 319 GLU B N 1
ATOM 5330 C CA . GLU B 1 319 ? -23.25 6.77 -7.547 1 87.81 319 GLU B CA 1
ATOM 5331 C C . GLU B 1 319 ? -23.188 8.039 -8.391 1 87.81 319 GLU B C 1
ATOM 5333 O O . GLU B 1 319 ? -24.219 8.508 -8.891 1 87.81 319 GLU B O 1
ATOM 5338 N N . ARG B 1 320 ? -22.047 8.555 -8.578 1 87.31 320 ARG B N 1
ATOM 5339 C CA . ARG B 1 320 ? -21.891 9.828 -9.281 1 87.31 320 ARG B CA 1
ATOM 5340 C C . ARG B 1 320 ? -21.484 9.609 -10.727 1 87.31 320 ARG B C 1
ATOM 5342 O O . ARG B 1 320 ? -21.203 10.562 -11.453 1 87.31 320 ARG B O 1
ATOM 5349 N N . GLY B 1 321 ? -21.344 8.352 -11.133 1 85.12 321 GLY B N 1
ATOM 5350 C CA . GLY B 1 321 ? -21.094 8 -12.523 1 85.12 321 GLY B CA 1
ATOM 5351 C C . GLY B 1 321 ? -19.688 8.312 -12.969 1 85.12 321 GLY B C 1
ATOM 5352 O O . GLY B 1 321 ? -19.438 8.555 -14.156 1 85.12 321 GLY B O 1
ATOM 5353 N N . ILE B 1 322 ? -18.812 8.406 -12.023 1 88.38 322 ILE B N 1
ATOM 5354 C CA . ILE B 1 322 ? -17.422 8.672 -12.352 1 88.38 322 ILE B CA 1
ATOM 5355 C C . ILE B 1 322 ? -16.703 7.359 -12.688 1 88.38 322 ILE B C 1
ATOM 5357 O O . ILE B 1 322 ? -16.781 6.395 -11.922 1 88.38 322 ILE B O 1
ATOM 5361 N N . LYS B 1 323 ? -16.141 7.316 -13.859 1 88.88 323 LYS B N 1
ATOM 5362 C CA . LYS B 1 323 ? -15.32 6.168 -14.242 1 88.88 323 LYS B CA 1
ATOM 5363 C C . LYS B 1 323 ? -13.875 6.344 -13.789 1 88.88 323 LYS B C 1
ATOM 5365 O O . LYS B 1 323 ? -13.141 7.164 -14.344 1 88.88 323 LYS B O 1
ATOM 5370 N N . LEU B 1 324 ? -13.469 5.594 -12.836 1 91.25 324 LEU B N 1
ATOM 5371 C CA . LEU B 1 324 ? -12.125 5.676 -12.289 1 91.25 324 LEU B CA 1
ATOM 5372 C C . LEU B 1 324 ? -11.133 4.91 -13.156 1 91.25 324 LEU B C 1
ATOM 5374 O O . LEU B 1 324 ? -11.352 3.736 -13.469 1 91.25 324 LEU B O 1
ATOM 5378 N N . PRO B 1 325 ? -10.086 5.594 -13.586 1 90.81 325 PRO B N 1
ATOM 5379 C CA . PRO B 1 325 ? -9.039 4.832 -14.266 1 90.81 325 PRO B CA 1
ATOM 5380 C C . PRO B 1 325 ? -8.578 3.615 -13.469 1 90.81 325 PRO B C 1
ATOM 5382 O O . PRO B 1 325 ? -8.477 3.682 -12.242 1 90.81 325 PRO B O 1
ATOM 5385 N N . LYS B 1 326 ? -8.312 2.537 -14.156 1 91.31 326 LYS B N 1
ATOM 5386 C CA . LYS B 1 326 ? -7.934 1.276 -13.531 1 91.31 326 LYS B CA 1
ATOM 5387 C C . LYS B 1 326 ? -6.727 1.463 -12.609 1 91.31 326 LYS B C 1
ATOM 5389 O O . LYS B 1 326 ? -6.672 0.885 -11.523 1 91.31 326 LYS B O 1
ATOM 5394 N N . MET B 1 327 ? -5.793 2.291 -13.039 1 92.56 327 MET B N 1
ATOM 5395 C CA . MET B 1 327 ? -4.578 2.504 -12.258 1 92.56 327 MET B CA 1
ATOM 5396 C C . MET B 1 327 ? -4.902 3.104 -10.898 1 92.56 327 MET B C 1
ATOM 5398 O O . MET B 1 327 ? -4.305 2.725 -9.891 1 92.56 327 MET B O 1
ATOM 5402 N N . LEU B 1 328 ? -5.824 3.982 -10.875 1 94.69 328 LEU B N 1
ATOM 5403 C CA . LEU B 1 328 ? -6.195 4.609 -9.609 1 94.69 328 LEU B CA 1
ATOM 5404 C C . LEU B 1 328 ? -6.883 3.607 -8.688 1 94.69 328 LEU B C 1
ATOM 5406 O O . LEU B 1 328 ? -6.641 3.609 -7.48 1 94.69 328 LEU B O 1
ATOM 5410 N N . ARG B 1 329 ? -7.699 2.783 -9.281 1 94.31 329 ARG B N 1
ATOM 5411 C CA . ARG B 1 329 ? -8.352 1.732 -8.5 1 94.31 329 ARG B CA 1
ATOM 5412 C C . ARG B 1 329 ? -7.324 0.756 -7.938 1 94.31 329 ARG B C 1
ATOM 5414 O O . ARG B 1 329 ? -7.375 0.41 -6.754 1 94.31 329 ARG B O 1
ATOM 5421 N N . ALA B 1 330 ? -6.41 0.313 -8.797 1 95.5 330 ALA B N 1
ATOM 5422 C CA . ALA B 1 330 ? -5.344 -0.584 -8.359 1 95.5 330 ALA B CA 1
ATOM 5423 C C . ALA B 1 330 ? -4.527 0.043 -7.23 1 95.5 330 ALA B C 1
ATOM 5425 O O . ALA B 1 330 ? -4.199 -0.625 -6.25 1 95.5 330 ALA B O 1
ATOM 5426 N N . PHE B 1 331 ? -4.242 1.307 -7.387 1 95.56 331 PHE B N 1
ATOM 5427 C CA . PHE B 1 331 ? -3.48 2.059 -6.398 1 95.56 331 PHE B CA 1
ATOM 5428 C C . PHE B 1 331 ? -4.184 2.051 -5.047 1 95.56 331 PHE B C 1
ATOM 5430 O O . PHE B 1 331 ? -3.607 1.632 -4.043 1 95.56 331 PHE B O 1
ATOM 5437 N N . ALA B 1 332 ? -5.398 2.389 -5.051 1 96.75 332 ALA B N 1
ATOM 5438 C CA . ALA B 1 332 ? -6.172 2.49 -3.816 1 96.75 332 ALA B CA 1
ATOM 5439 C C . ALA B 1 332 ? -6.348 1.121 -3.166 1 96.75 332 ALA B C 1
ATOM 5441 O O . ALA B 1 332 ? -6.262 0.991 -1.943 1 96.75 332 ALA B O 1
ATOM 5442 N N . LYS B 1 333 ? -6.562 0.121 -3.941 1 95.75 333 LYS B N 1
ATOM 5443 C CA . LYS B 1 333 ? -6.754 -1.228 -3.416 1 95.75 333 LYS B CA 1
ATOM 5444 C C . LYS B 1 333 ? -5.457 -1.781 -2.832 1 95.75 333 LYS B C 1
ATOM 5446 O O . LYS B 1 333 ? -5.465 -2.387 -1.759 1 95.75 333 LYS B O 1
ATOM 5451 N N . ALA B 1 334 ? -4.395 -1.506 -3.521 1 95.44 334 ALA B N 1
ATOM 5452 C CA . ALA B 1 334 ? -3.109 -2.031 -3.074 1 95.44 334 ALA B CA 1
ATOM 5453 C C . ALA B 1 334 ? -2.678 -1.384 -1.761 1 95.44 334 ALA B C 1
ATOM 5455 O O . ALA B 1 334 ? -2.025 -2.021 -0.931 1 95.44 334 ALA B O 1
ATOM 5456 N N . THR B 1 335 ? -3.082 -0.14 -1.537 1 95.31 335 THR B N 1
ATOM 5457 C CA . THR B 1 335 ? -2.691 0.586 -0.334 1 95.31 335 THR B CA 1
ATOM 5458 C C . THR B 1 335 ? -3.736 0.414 0.766 1 95.31 335 THR B C 1
ATOM 5460 O O . THR B 1 335 ? -3.592 0.966 1.858 1 95.31 335 THR B O 1
ATOM 5463 N N . ASN B 1 336 ? -4.801 -0.333 0.452 1 94.06 336 ASN B N 1
ATOM 5464 C CA . ASN B 1 336 ? -5.906 -0.555 1.379 1 94.06 336 ASN B CA 1
ATOM 5465 C C . ASN B 1 336 ? -6.641 0.744 1.694 1 94.06 336 ASN B C 1
ATOM 5467 O O . ASN B 1 336 ? -7.043 0.973 2.838 1 94.06 336 ASN B O 1
ATOM 5471 N N . THR B 1 337 ? -6.715 1.646 0.704 1 96.12 337 THR B N 1
ATOM 5472 C CA . THR B 1 337 ? -7.406 2.922 0.87 1 96.12 337 THR B CA 1
ATOM 5473 C C . THR B 1 337 ? -8.648 2.98 -0.013 1 96.12 337 THR B C 1
ATOM 5475 O O . THR B 1 337 ? -9.117 4.066 -0.367 1 96.12 337 THR B O 1
ATOM 5478 N N . TYR B 1 338 ? -9.086 1.845 -0.491 1 94.81 338 TYR B N 1
ATOM 5479 C CA . TYR B 1 338 ? -10.352 1.703 -1.203 1 94.81 338 TYR B CA 1
ATOM 5480 C C . TYR B 1 338 ? -11.461 1.267 -0.258 1 94.81 338 TYR B C 1
ATOM 5482 O O . TYR B 1 338 ? -11.477 0.125 0.208 1 94.81 338 TYR B O 1
ATOM 5490 N N . TYR B 1 339 ? -12.398 2.143 -0.069 1 92.31 339 TYR B N 1
ATOM 5491 C CA . TYR B 1 339 ? -13.523 1.893 0.828 1 92.31 339 TYR B CA 1
ATOM 5492 C C . TYR B 1 339 ? -14.766 1.484 0.046 1 92.31 339 TYR B C 1
ATOM 5494 O O . TYR B 1 339 ? -15.031 2.018 -1.034 1 92.31 339 TYR B O 1
ATOM 5502 N N . GLU B 1 340 ? -15.508 0.468 0.479 1 85.94 340 GLU B N 1
ATOM 5503 C CA . GLU B 1 340 ? -16.719 0.027 -0.198 1 85.94 340 GLU B CA 1
ATOM 5504 C C . GLU B 1 340 ? -17.906 0.916 0.165 1 85.94 340 GLU B C 1
ATOM 5506 O O . GLU B 1 340 ? -17.953 1.48 1.26 1 85.94 340 GLU B O 1
#

Foldseek 3Di:
DDPVVVVVVVVVVVVVVVVVVVVVVVLLVPAAEEEEEEAADCVDVLVVQLVVLQCVQPVPPSHHYDYYGLRCLVVVDPVSLLVSLVVQQVVCVVVQGQEYEYEADSSLQSHVLVCFQPPRYAYEYFNYAADCVNSVNPPGFRYEYEYEDFQVVVVLVQCCVFDDPVFAEEEEEAAQDPSVVRNVVVVVVDDNPVHDDQYYDYHQALVSVVVCLQCVVVRGQEYEYEYQQRHAYPVRDTDDLLVSQVVRLVSHPHAYEYADLVCVVSPHFKYWYQRSSQRNNVSSVLVCCCVVVVDTNVVVHYHYGDDTAMAGEVVSCVVNVTDHDPVSVVRCVVVVRYHD/DDPVVVVVVVVVVVVVVVVVVVVVVVLLVPAAEEEEEEAADCVDVLVVQLVVLQCVQPVPPSHHYDYYGLRCLVVVDPVSLLVSLVVQQVVCVVVQGQEYEYEEDSSLQSHVLVCFQPPRYAYEYFNYAADCVNSVNPPGFRYEYEYEDFQVVVVLVQCCVFDDPVFAEEEEEAAQDPSVVRNVVVVVVDDNPVHDDQYYDYHQALVSVVVCLQCVVVRGQEYEYEYQQRHAYPVRDTDDLLVSQVVRLVSHPHAYEYADLVCVVSPHFKYWYQRSSQRNNVSSVLVCCCVVVVDTNVVVHYHYGDDTAMAGEVVSCVVNVTDHDPVSVVRCVVVVRYHD

Nearest PDB structures (foldseek):
  3lkv-assembly1_A-2  TM=7.451E-01  e=6.434E-16  Vibrio cholerae O1 biovar El Tor str. N16961
  3lft-assembly2_B  TM=7.394E-01  e=1.004E-13  Streptococcus pneumoniae TIGR4
  3lft-assembly1_A  TM=7.133E-01  e=4.679E-14  Streptococcus pneumoniae TIGR4
  2jk0-assembly2_G  TM=2.957E-01  e=4.274E-02  Pectobacterium carotovorum
  6pab-assembly2_D-3  TM=2.279E-01  e=7.594E-01  Escherichia coli K-12

Solvent-accessible surface area (backbone atoms only — not comparable to full-atom values): 34952 Å² total; per-residue (Å²): 131,56,76,68,55,54,52,51,50,50,50,51,47,50,50,49,50,51,49,49,51,51,49,53,50,50,59,61,69,65,33,55,29,37,35,39,35,29,25,41,37,74,86,38,65,66,50,44,38,19,49,51,17,25,42,75,61,47,66,86,44,83,55,45,74,45,80,46,64,52,38,33,75,89,38,71,48,68,67,49,40,51,50,40,16,52,52,51,43,51,52,44,66,72,67,58,38,43,30,35,39,28,32,28,57,59,23,34,68,50,32,54,41,79,46,63,60,35,88,74,30,37,38,30,32,21,56,33,69,76,64,57,63,86,48,59,45,82,80,24,53,26,35,26,31,33,38,41,54,79,59,59,69,59,46,51,59,50,47,62,68,51,38,59,93,89,47,43,33,31,27,37,42,27,17,60,47,72,68,40,53,53,49,48,56,52,59,72,68,54,84,47,76,92,38,39,79,72,48,76,45,67,20,55,30,46,66,52,42,50,53,50,55,74,45,38,60,80,69,26,50,33,36,40,36,69,46,56,70,64,17,19,45,98,84,69,42,67,45,58,50,47,58,54,29,62,61,44,52,84,62,51,83,42,58,50,36,24,41,33,56,63,43,32,73,33,52,33,35,26,13,64,6,51,30,38,39,56,44,18,30,54,37,35,50,52,50,48,41,35,67,74,64,66,42,58,34,48,76,72,43,74,45,69,59,86,52,45,43,51,28,35,20,51,55,53,34,54,75,68,70,48,65,73,55,66,67,57,51,22,44,8,52,66,58,69,36,53,40,116,130,56,76,68,54,54,53,50,52,50,51,51,47,50,50,48,50,49,49,48,51,50,49,53,49,50,57,61,69,65,33,57,30,37,36,39,32,28,25,41,38,74,88,37,64,66,49,45,38,19,49,50,16,26,42,75,59,49,68,85,44,82,56,45,75,45,81,45,64,50,36,32,76,87,37,71,48,68,68,49,39,51,51,40,17,52,54,50,45,50,51,43,68,72,67,58,38,45,31,35,40,27,31,30,58,59,22,33,67,49,33,56,42,79,48,60,61,34,89,72,31,36,39,30,34,20,55,31,68,73,65,56,63,85,50,59,45,81,81,24,52,27,35,27,30,34,36,41,54,79,61,60,68,59,47,51,60,50,47,64,70,51,38,59,94,88,47,42,33,31,28,37,40,28,17,60,46,73,69,40,53,55,49,48,58,52,60,72,68,53,86,47,76,90,38,38,79,71,46,74,44,65,19,57,29,45,66,53,43,50,52,48,53,73,46,38,59,80,68,27,49,32,36,40,36,69,46,56,70,64,16,19,45,98,84,70,41,69,43,56,49,45,58,54,28,61,60,45,50,83,62,52,84,42,57,50,36,23,41,34,56,62,43,32,75,34,52,34,36,26,13,64,8,53,30,38,38,56,43,18,32,53,36,35,49,52,50,48,41,36,67,76,65,66,42,58,33,48,77,71,42,74,45,67,60,84,51,44,43,50,29,36,20,51,57,52,33,55,75,69,70,48,64,73,57,64,67,57,52,22,44,8,52,66,58,70,36,53,40,115

Sequence (680 aa):
MGFYEKKIIALLTACFVTILIIFLVITNLSKPRIFVLHSYSLNFSWVKDINVGIERILKHKPYSIRWHYMDTKRNPSIEYKEKAGKIAVNAIKQWNPNIIIAVDDNAQKFVAAHFKNKKSISIVFTGVNASIKAYGYETAKNVTGVLERIPFEEFREIFVQILPKNKRRIVHISDASVTSKLIHDELTSVKWSPLNLVESFQCETFEDWKEVIRKSHKLGDILLVTHYHTLLDKNGKTVNPQDVLKWTTPRLKIPAIGCWGFFVEDGGMMSIAVSPYEQGEEAAKMTVRIIEENISPDKIGIKINNLYVVYVRGSSIKERGIKLPKMLRAFAKATNTYYEMGFYEKKIIALLTACFVTILIIFLVITNLSKPRIFVLHSYSLNFSWVKDINVGIERILKHKPYSIRWHYMDTKRNPSIEYKEKAGKIAVNAIKQWNPNIIIAVDDNAQKFVAAHFKNKKSISIVFTGVNASIKAYGYETAKNVTGVLERIPFEEFREIFVQILPKNKRRIVHISDASVTSKLIHDELTSVKWSPLNLVESFQCETFEDWKEVIRKSHKLGDILLVTHYHTLLDKNGKTVNPQDVLKWTTPRLKIPAIGCWGFFVEDGGMMSIAVSPYEQGEEAAKMTVRIIEENISPDKIGIKINNLYVVYVRGSSIKERGIKLPKMLRAFAKATNTYYE

Secondary structure (DSSP, 8-state):
--HHHHHHHHHHHHHHHHHHHHHHHHHHHTSPEEEEEESS-TTSHHHHHHHHHHHHHHTTSS-EEEEEE--TTT---HHHHHHHHHHHHHHHHHH--SEEEEESHHHHHHTGGGGTT-TT-EEEEEEE-S-GGGGT-TT-TTEEEEE----HHHHHHHHHHHS-TT--EEEEEEE-SHHHHHHHHHHHHS--TTSEEEEEEEESBHHHHHHHHHHHHHH-SEEEE---TT-B-TTSPBPPHHHHHHHHGGG-SS-EEESSHHHHHTT-SEEEEE-HHHHHHHHHHHHHHHHHS---HHHH-EEE---EEEEEEHHHHHHTT----HHHHHHHHHTT-EE-/--HHHHHHHHHHHHHHHHHHHHHHHHHHHTSPEEEEEESS-TTSHHHHHHHHHHHHHHTTSS-EEEEEE--TTT---HHHHHHHHHHHHHHHHHH--SEEEEESHHHHHHTGGGGTT-TT-EEEEEEE-S-GGGGT-TT-TTEEEEE----HHHHHHHHHHHS-TT--EEEEEEE-SHHHHHHHHHHHHS--TTSEEEEEEEESBHHHHHHHHHHHHHH-SEEEE---TT-B-TTSPBPPHHHHHHHHGGG-SS-EEESSHHHHHTT-SEEEEE-HHHHHHHHHHHHHHHHHS---HHHH-EEE---EEEEEEHHHHHHTT----HHHHHHHHHTT-EE-

pLDDT: mean 93.88, std 5.12, range [63.06, 98.94]

Organism: NCBI:txid1859131

InterPro domains:
  IPR007487 ABC transporter, tyrosine-binding protein-like [PF04392] (52-333)
  IPR007487 ABC transporter, tyrosine-binding protein-like [PTHR35271] (7-328)